Protein AF-A0A7C5ICF1-F1 (afdb_monomer)

Solvent-accessible surface area (backbone atoms only — not comparable to full-atom values): 22747 Å² total; per-residue (Å²): 122,42,79,66,68,67,59,91,68,93,55,88,70,87,78,88,47,65,48,102,82,72,47,78,60,87,75,77,81,79,75,80,79,78,80,83,78,90,78,87,87,86,86,82,86,82,89,85,87,86,85,88,85,85,92,90,89,88,89,84,86,89,85,90,84,80,98,69,90,77,81,81,72,85,68,96,77,84,75,82,78,82,74,64,85,45,82,83,71,40,54,52,63,66,22,54,49,51,17,52,51,52,42,50,53,49,30,72,75,34,86,92,51,77,68,46,71,50,25,37,47,50,44,22,48,32,43,45,28,42,79,56,44,36,74,48,26,54,45,81,58,55,87,68,35,83,77,36,88,43,93,80,73,86,73,78,55,54,66,59,33,58,65,46,35,53,85,46,42,39,49,71,90,51,92,71,90,40,65,24,30,38,37,55,90,65,81,50,56,29,38,20,46,32,73,47,44,51,25,52,50,45,41,49,52,51,51,50,54,18,60,69,65,49,74,47,82,58,41,73,77,52,30,58,77,80,40,66,93,36,64,70,52,42,52,52,11,50,50,48,38,31,31,28,55,36,81,40,64,60,56,96,59,41,34,50,26,52,31,31,19,50,48,17,33,34,88,76,36,79,85,60,33,34,34,31,24,9,88,35,58,66,54,11,49,48,54,51,50,46,27,50,60,51,32,51,91,83,39,87,69,52,86,73,54,65,67,46,66,35,32,65,76,64,72,78,90,74,58,66,72,51,86,43,49,34,38,37,30,41,55,37,32,68,33,39,58,62,55,45,23,53,40,52,52,22,44,43,72,85,19,26,38,38,38,26,20,46,76,77,66,70,75,46,71,68,46,18,61,53,46,55,53,52,47,49,44,62,59,63,52,55,81,124

Mean predicted aligned error: 14.43 Å

Foldseek 3Di:
DCLLVVDPDQDPDDDWDADQVGDTDDDDDPDPDPPDDDDDDDDDDDDDDDDDDDDDDDDDDDDDDDDDPQPFDDDPDDDGPRPRCDCQFLFHPVLQVQLVVQQVVVCVVDPPQHQDPLLSVLSSQQVQCVQLAHLWDQQVCVQVVVRTPDPDDDHDHSVVSVVRNPQQEDEPPDPDDHQWYWYCVVVTTIIHRPVSVVLVVLLSVLQVLQQVPFFDDWALVQLCQLQPPNVSLSVLLNVLLGGQEAEAEDDLCVLSSVLSVVSRHCVVPVPAFAEEAEQDQVVQVVSLVSNLVSNVRPDDPSVPHNYHYYYLPDDDFAAAADPGQEYEYPQLQQDRSNSSSRSSRNHDSNHRYYYYHHPVSCPDSNGHCPSVVVVCSSVVSNPD

Radius of gyration: 26.58 Å; Cα contacts (8 Å, |Δi|>4): 539; chains: 1; bounding box: 69×57×68 Å

Structure (mmCIF, N/CA/C/O backbone):
data_AF-A0A7C5ICF1-F1
#
_entry.id   AF-A0A7C5ICF1-F1
#
loop_
_atom_site.group_PDB
_atom_site.id
_atom_site.type_symbol
_atom_site.label_atom_id
_atom_site.label_alt_id
_atom_site.label_comp_id
_atom_site.label_asym_id
_atom_site.label_entity_id
_atom_site.label_seq_id
_atom_site.pdbx_PDB_ins_code
_atom_site.Cartn_x
_atom_site.Cartn_y
_atom_site.Cartn_z
_atom_site.occupancy
_atom_site.B_iso_or_equiv
_atom_site.auth_seq_id
_atom_site.auth_comp_id
_atom_site.auth_asym_id
_atom_site.auth_atom_id
_atom_site.pdbx_PDB_model_num
ATOM 1 N N . MET A 1 1 ? 3.430 7.112 -8.039 1.00 46.47 1 MET A N 1
ATOM 2 C CA . MET A 1 1 ? 2.093 7.423 -7.483 1.00 46.47 1 MET A CA 1
ATOM 3 C C . MET A 1 1 ? 1.402 8.710 -7.992 1.00 46.47 1 MET A C 1
ATOM 5 O O . MET A 1 1 ? 0.950 9.510 -7.178 1.00 46.47 1 MET A O 1
ATOM 9 N N . ARG A 1 2 ? 1.197 8.927 -9.311 1.00 34.28 2 ARG A N 1
ATOM 10 C CA . ARG A 1 2 ? 0.229 9.965 -9.772 1.00 34.28 2 ARG A CA 1
ATOM 11 C C . ARG A 1 2 ? -1.176 9.427 -10.026 1.00 34.28 2 ARG A C 1
ATOM 13 O O . ARG A 1 2 ? -2.089 10.233 -10.099 1.00 34.28 2 ARG A O 1
ATOM 20 N N . HIS A 1 3 ? -1.402 8.116 -10.026 1.00 36.62 3 HIS A N 1
ATOM 21 C CA . HIS A 1 3 ? -2.778 7.626 -9.996 1.00 36.62 3 HIS A CA 1
ATOM 22 C C . HIS A 1 3 ? -3.542 8.171 -8.768 1.00 36.62 3 HIS A C 1
ATOM 24 O O . HIS A 1 3 ? -4.658 8.669 -8.918 1.00 36.62 3 HIS A O 1
ATOM 30 N N . ILE A 1 4 ? -2.891 8.264 -7.597 1.00 36.75 4 ILE A N 1
ATOM 31 C CA . ILE A 1 4 ? -3.478 8.905 -6.405 1.00 36.75 4 ILE A CA 1
ATOM 32 C C . ILE A 1 4 ? -3.492 10.444 -6.515 1.00 36.75 4 ILE A C 1
ATOM 34 O O . ILE A 1 4 ? -4.480 11.070 -6.156 1.00 36.75 4 ILE A O 1
ATOM 38 N N . ARG A 1 5 ? -2.447 11.076 -7.073 1.00 32.50 5 ARG A N 1
ATOM 39 C CA . ARG A 1 5 ? -2.356 12.553 -7.170 1.00 32.50 5 ARG A CA 1
ATOM 40 C C . ARG A 1 5 ? -3.124 13.189 -8.347 1.00 32.50 5 ARG A C 1
ATOM 42 O O . ARG A 1 5 ? -3.196 14.410 -8.423 1.00 32.50 5 ARG A O 1
ATOM 49 N N . GLY A 1 6 ? -3.630 12.405 -9.301 1.00 29.70 6 GLY A N 1
ATOM 50 C CA . GLY A 1 6 ? -4.202 12.894 -10.566 1.00 29.70 6 GLY A CA 1
ATOM 51 C C . GLY A 1 6 ? -5.730 12.912 -10.634 1.00 29.70 6 GLY A C 1
ATOM 52 O O . GLY A 1 6 ? -6.289 13.493 -11.562 1.00 29.70 6 GLY A O 1
ATOM 53 N N . THR A 1 7 ? -6.422 12.309 -9.665 1.00 31.95 7 THR A N 1
ATOM 54 C CA . THR A 1 7 ? -7.889 12.290 -9.646 1.00 31.95 7 THR A CA 1
ATOM 55 C C . THR A 1 7 ? -8.378 13.443 -8.770 1.00 31.95 7 THR A C 1
ATOM 57 O O . THR A 1 7 ? -8.307 13.351 -7.549 1.00 31.95 7 THR A O 1
ATOM 60 N N . ARG A 1 8 ? -8.869 14.539 -9.372 1.00 27.69 8 ARG A N 1
ATOM 61 C CA . ARG A 1 8 ? -9.593 15.605 -8.650 1.00 27.69 8 ARG A CA 1
ATOM 62 C C . ARG A 1 8 ? -10.936 15.062 -8.154 1.00 27.69 8 ARG A C 1
ATOM 64 O O . ARG A 1 8 ? -11.983 15.320 -8.737 1.00 27.69 8 ARG A O 1
ATOM 71 N N . VAL A 1 9 ? -10.900 14.286 -7.082 1.00 31.31 9 VAL A N 1
ATOM 72 C CA . VAL A 1 9 ? -12.057 14.091 -6.211 1.00 31.31 9 VAL A CA 1
ATOM 73 C C . VAL A 1 9 ? -12.024 15.270 -5.242 1.00 31.31 9 VAL A C 1
ATOM 75 O O . VAL A 1 9 ? -10.992 15.517 -4.625 1.00 31.31 9 VAL A O 1
ATOM 78 N N . ARG A 1 10 ? -13.099 16.063 -5.159 1.00 23.80 10 ARG A N 1
ATOM 79 C CA . ARG A 1 10 ? -13.199 17.111 -4.132 1.00 23.80 10 ARG A CA 1
ATOM 80 C C . ARG A 1 10 ? -13.220 16.417 -2.772 1.00 23.80 10 ARG A C 1
ATOM 82 O O . ARG A 1 10 ? -14.185 15.728 -2.452 1.00 23.80 10 ARG A O 1
ATOM 89 N N . PHE A 1 11 ? -12.138 16.565 -2.023 1.00 33.22 11 PHE A N 1
ATOM 90 C CA . PHE A 1 11 ? -12.020 16.111 -0.648 1.00 33.22 11 PHE A CA 1
ATOM 91 C C . PHE A 1 11 ? -12.237 17.317 0.263 1.00 33.22 11 PHE A C 1
ATOM 93 O O . PHE A 1 11 ? -11.634 18.358 0.039 1.00 33.22 11 PHE A O 1
ATOM 100 N N . GLU A 1 12 ? -13.079 17.176 1.285 1.00 23.59 12 GLU A N 1
ATOM 101 C CA . GLU A 1 12 ? -12.976 17.994 2.494 1.00 23.59 12 GLU A CA 1
ATOM 102 C C . GLU A 1 12 ? -11.989 17.277 3.427 1.00 23.59 12 GLU A C 1
ATOM 104 O O . GLU A 1 12 ? -12.305 16.187 3.917 1.00 23.59 12 GLU A O 1
ATOM 109 N N . PRO A 1 13 ? -10.773 17.798 3.638 1.00 28.00 13 PRO A N 1
ATOM 110 C CA . PRO A 1 13 ? -9.768 17.152 4.463 1.00 28.00 13 PRO A CA 1
ATOM 111 C C . PRO A 1 13 ? -9.707 17.821 5.834 1.00 28.00 13 PRO A C 1
ATOM 113 O O . PRO A 1 13 ? -9.311 18.975 5.965 1.00 28.00 13 PRO A O 1
ATOM 116 N N . MET A 1 14 ? -10.028 17.062 6.876 1.00 29.31 14 MET A N 1
ATOM 117 C CA . MET A 1 14 ? -9.576 17.369 8.230 1.00 29.31 14 MET A CA 1
ATOM 118 C C . MET A 1 14 ? -8.552 16.310 8.629 1.00 29.31 14 MET A C 1
ATOM 120 O O . MET A 1 14 ? -8.903 15.153 8.848 1.00 29.31 14 MET A O 1
ATOM 124 N N . TYR A 1 15 ? -7.277 16.699 8.693 1.00 33.84 15 TYR A N 1
ATOM 125 C CA . TYR A 1 15 ? -6.207 15.866 9.238 1.00 33.84 15 TYR A CA 1
ATOM 126 C C . TYR A 1 15 ? -5.823 16.373 10.618 1.00 33.84 15 TYR A C 1
ATOM 128 O O . TYR A 1 15 ? -5.650 17.571 10.830 1.00 33.84 15 TYR A O 1
ATOM 136 N N . LEU A 1 16 ? -5.645 15.439 11.545 1.00 33.38 16 LEU A N 1
ATOM 137 C CA . LEU A 1 16 ? -5.136 15.708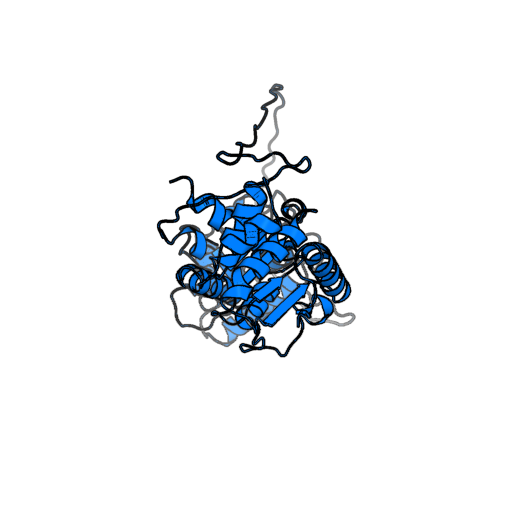 12.875 1.00 33.38 16 LEU A CA 1
ATOM 138 C C . LEU A 1 16 ? -3.714 15.152 12.978 1.00 33.38 16 LEU A C 1
ATOM 140 O O . LEU A 1 16 ? -3.508 13.942 12.909 1.00 33.38 16 LEU A O 1
ATOM 144 N N . THR A 1 17 ? -2.734 16.032 13.182 1.00 34.38 17 THR A N 1
ATOM 145 C CA . THR A 1 17 ? -1.382 15.629 13.586 1.00 34.38 17 THR A CA 1
ATOM 146 C C . THR A 1 17 ? -1.140 16.077 15.024 1.00 34.38 17 THR A C 1
ATOM 148 O O . THR A 1 17 ? -1.396 17.228 15.380 1.00 34.38 17 THR A O 1
ATOM 151 N N . MET A 1 18 ? -0.684 15.152 15.871 1.00 34.91 18 MET A N 1
ATOM 152 C CA . MET A 1 18 ? -0.302 15.441 17.252 1.00 34.91 18 MET A CA 1
ATOM 153 C C . MET A 1 18 ? 1.215 15.352 17.372 1.00 34.91 18 MET A C 1
ATOM 155 O O . MET A 1 18 ? 1.828 14.379 16.937 1.00 34.91 18 MET A O 1
ATOM 159 N N . THR A 1 19 ? 1.827 16.375 17.962 1.00 34.31 19 THR A N 1
ATOM 160 C CA . THR A 1 19 ? 3.247 16.328 18.339 1.00 34.31 19 THR A CA 1
ATOM 161 C C . THR A 1 19 ? 3.491 15.230 19.389 1.00 34.31 19 THR A C 1
ATOM 163 O O . THR A 1 19 ? 2.554 14.858 20.101 1.00 34.31 19 THR A O 1
ATOM 166 N N . PRO A 1 20 ? 4.743 14.778 19.600 1.00 32.12 20 PRO A N 1
ATOM 167 C CA . PRO A 1 20 ? 5.098 13.850 20.685 1.00 32.12 20 PRO A CA 1
ATOM 168 C C . PRO A 1 20 ? 4.708 14.332 22.098 1.00 32.12 20 PRO A C 1
ATOM 170 O O . PRO A 1 20 ? 4.742 13.562 23.048 1.00 32.12 20 PRO A O 1
ATOM 173 N N . ARG A 1 21 ? 4.332 15.612 22.251 1.00 28.33 21 ARG A N 1
ATOM 174 C CA . ARG A 1 21 ? 3.846 16.228 23.500 1.00 28.33 21 ARG A CA 1
ATOM 175 C C . ARG A 1 21 ? 2.334 16.490 23.513 1.00 28.33 21 ARG A C 1
ATOM 177 O O . ARG A 1 21 ? 1.854 17.273 24.326 1.00 28.33 21 ARG A O 1
ATOM 184 N N . GLY A 1 22 ? 1.582 15.894 22.591 1.00 30.31 22 GLY A N 1
ATOM 185 C CA . GLY A 1 22 ? 0.122 15.953 22.581 1.00 30.31 22 GLY A CA 1
ATOM 186 C C . GLY A 1 22 ? -0.492 17.296 22.172 1.00 30.31 22 GLY A C 1
ATOM 187 O O . GLY A 1 22 ? -1.670 17.518 22.434 1.00 30.31 22 GLY A O 1
ATOM 188 N N . ARG A 1 23 ? 0.263 18.196 21.522 1.00 26.58 23 ARG A N 1
ATOM 189 C CA . ARG A 1 23 ? -0.289 19.447 20.965 1.00 26.58 23 ARG A CA 1
ATOM 190 C C . ARG A 1 23 ? -0.729 19.264 19.507 1.00 26.58 23 ARG A C 1
ATOM 192 O O . ARG A 1 23 ? 0.072 18.711 18.743 1.00 26.58 23 ARG A O 1
ATOM 199 N N . PRO A 1 24 ? -1.934 19.731 19.122 1.00 34.31 24 PRO A N 1
ATOM 200 C CA . PRO A 1 24 ? -2.399 19.698 17.739 1.00 34.31 24 PRO A CA 1
ATOM 201 C C . PRO A 1 24 ? -1.681 20.761 16.896 1.00 34.31 24 PRO A C 1
ATOM 203 O O . PRO A 1 24 ? -1.512 21.898 17.338 1.00 34.31 24 PRO A O 1
ATOM 206 N N . LEU A 1 25 ? -1.269 20.391 15.683 1.00 32.12 25 LEU A N 1
ATOM 207 C CA . LEU A 1 25 ? -0.820 21.324 14.646 1.00 32.12 25 LEU A CA 1
ATOM 208 C C . LEU A 1 25 ? -1.912 21.441 13.579 1.00 32.12 25 LEU A C 1
ATOM 210 O O . LEU A 1 25 ? -2.283 20.442 12.963 1.00 32.12 25 LEU A O 1
ATOM 214 N N . TRP A 1 26 ? -2.392 22.667 13.370 1.00 31.12 26 TRP A N 1
ATOM 215 C CA . TRP A 1 26 ? -3.253 23.059 12.254 1.00 31.12 26 TRP A CA 1
ATOM 216 C C . TRP A 1 26 ? -2.424 23.908 11.285 1.00 31.12 26 TRP A C 1
ATOM 218 O O . TRP A 1 26 ? -1.851 24.911 11.705 1.00 31.12 26 TRP A O 1
ATOM 228 N N . GLY A 1 27 ? -2.351 23.524 10.009 1.00 28.77 27 GLY A N 1
ATOM 229 C CA . GLY A 1 27 ? -1.713 24.336 8.965 1.00 28.77 27 GLY A CA 1
ATOM 230 C C . GLY A 1 27 ? -1.012 23.520 7.874 1.00 28.77 27 GLY A C 1
ATOM 231 O O . GLY A 1 27 ? -0.796 22.318 8.059 1.00 28.77 27 GLY A O 1
ATOM 232 N N . PRO A 1 28 ? -0.672 24.152 6.731 1.00 24.22 28 PRO A N 1
ATOM 233 C CA . PRO A 1 28 ? 0.111 23.514 5.677 1.00 24.22 28 PRO A CA 1
ATOM 234 C C . PRO A 1 28 ? 1.442 23.015 6.250 1.00 24.22 28 PRO A C 1
ATOM 236 O O . PRO A 1 28 ? 1.945 23.559 7.236 1.00 24.22 28 PRO A O 1
ATOM 239 N N . ALA A 1 29 ? 1.988 21.953 5.650 1.00 28.03 29 ALA A N 1
ATOM 240 C CA . ALA A 1 29 ? 3.307 21.442 6.005 1.00 28.03 29 ALA A CA 1
ATOM 241 C C . ALA A 1 29 ? 4.296 22.620 6.098 1.00 28.03 29 ALA A C 1
ATOM 243 O O . ALA A 1 29 ? 4.321 23.428 5.171 1.00 28.03 29 ALA A O 1
ATOM 244 N N . PRO A 1 30 ? 5.059 22.770 7.197 1.00 24.89 30 PRO A N 1
ATOM 245 C CA . PRO A 1 30 ? 6.039 23.837 7.266 1.00 24.89 30 PRO A CA 1
ATOM 246 C C . PRO A 1 30 ? 7.055 23.608 6.150 1.00 24.89 30 PRO A C 1
ATOM 248 O O . PRO A 1 30 ? 7.637 22.523 6.057 1.00 24.89 30 PRO A O 1
ATOM 251 N N . ASP A 1 31 ? 7.232 24.623 5.304 1.00 24.50 31 ASP A N 1
ATOM 252 C CA . ASP A 1 31 ? 8.337 24.684 4.363 1.00 24.50 31 ASP A CA 1
ATOM 253 C C . ASP A 1 31 ? 9.623 24.391 5.135 1.00 24.50 31 ASP A C 1
ATOM 255 O O . ASP A 1 31 ? 9.911 25.000 6.173 1.00 24.50 31 ASP A O 1
ATOM 259 N N . ALA A 1 32 ? 10.380 23.406 4.658 1.00 24.08 32 ALA A N 1
ATOM 260 C CA . ALA A 1 32 ? 11.725 23.185 5.141 1.00 24.08 32 ALA A CA 1
ATOM 261 C C . ALA A 1 32 ? 12.519 24.464 4.852 1.00 24.08 32 ALA A C 1
ATOM 263 O O . ALA A 1 32 ? 12.860 24.755 3.706 1.00 24.08 32 ALA A O 1
ATOM 264 N N . TYR A 1 33 ? 12.777 25.241 5.902 1.00 21.44 33 TYR A N 1
ATOM 265 C CA . TYR A 1 33 ? 13.740 26.327 5.884 1.00 21.44 33 TYR A CA 1
ATOM 266 C C . TYR A 1 33 ? 15.092 25.756 5.441 1.00 21.44 33 TYR A C 1
ATOM 268 O O . TYR A 1 33 ? 15.776 25.083 6.209 1.00 21.44 33 TYR A O 1
ATOM 276 N N . VAL A 1 34 ? 15.480 26.030 4.196 1.00 22.03 34 VAL A N 1
ATOM 277 C CA . VAL A 1 34 ? 16.882 25.998 3.787 1.00 22.03 34 VAL A CA 1
ATOM 278 C C . VAL A 1 34 ? 17.493 27.282 4.329 1.00 22.03 34 VAL A C 1
ATOM 280 O O . VAL A 1 34 ? 17.302 28.361 3.772 1.00 22.03 34 VAL A O 1
ATOM 283 N N . THR A 1 35 ? 18.188 27.189 5.458 1.00 22.23 35 THR A N 1
ATOM 284 C CA . THR A 1 35 ? 19.101 28.249 5.881 1.00 22.23 35 THR A CA 1
ATOM 285 C C . THR A 1 35 ? 20.302 28.218 4.944 1.00 22.23 35 THR A C 1
ATOM 287 O O . THR A 1 35 ? 21.150 27.334 5.042 1.00 22.23 35 THR A O 1
ATOM 290 N N . SER A 1 36 ? 20.345 29.163 4.008 1.00 22.33 36 SER A N 1
ATOM 291 C CA . SER A 1 36 ? 21.544 29.503 3.251 1.00 22.33 36 SER A CA 1
ATOM 292 C C . SER A 1 36 ? 22.577 30.107 4.202 1.00 22.33 36 SER A C 1
ATOM 294 O O . SER A 1 36 ? 22.343 31.176 4.768 1.00 22.33 36 SER A O 1
ATOM 296 N N . SER A 1 37 ? 23.715 29.445 4.368 1.00 24.23 37 SER A N 1
ATOM 297 C CA . SER A 1 37 ? 24.938 30.078 4.857 1.00 24.23 37 SER A CA 1
ATOM 298 C C . SER A 1 37 ? 25.876 30.267 3.669 1.00 24.23 37 SER A C 1
ATOM 300 O O . SER A 1 37 ? 26.440 29.300 3.158 1.00 24.23 37 SER A O 1
ATOM 302 N N . ASP A 1 38 ? 25.967 31.519 3.225 1.00 24.31 38 ASP A N 1
ATOM 303 C CA . ASP A 1 38 ? 27.048 32.067 2.408 1.00 24.31 38 ASP A CA 1
ATOM 304 C C . ASP A 1 38 ? 28.402 31.832 3.089 1.00 24.31 38 ASP A C 1
ATOM 306 O O . ASP A 1 38 ? 28.582 32.287 4.213 1.00 24.31 38 ASP A O 1
ATOM 310 N N . GLU A 1 39 ? 29.362 31.237 2.373 1.00 28.20 39 GLU A N 1
ATOM 311 C CA . GLU A 1 39 ? 30.787 31.600 2.443 1.00 28.20 39 GLU A CA 1
ATOM 312 C C . GLU A 1 39 ? 31.465 31.350 1.076 1.00 28.20 39 GLU A C 1
ATOM 314 O O . GLU A 1 39 ? 31.833 30.232 0.744 1.00 28.20 39 GLU A O 1
ATOM 319 N N . GLY A 1 40 ? 31.587 32.423 0.283 1.00 25.20 40 GLY A N 1
ATOM 320 C CA . GLY A 1 40 ? 32.825 32.909 -0.357 1.00 25.20 40 GLY A CA 1
ATOM 321 C C . GLY A 1 40 ? 33.564 32.111 -1.466 1.00 25.20 40 GLY A C 1
ATOM 322 O O . GLY A 1 40 ? 33.616 30.889 -1.440 1.00 25.20 40 GLY A O 1
ATOM 323 N N . PRO A 1 41 ? 34.210 32.799 -2.442 1.00 34.19 41 PRO A N 1
ATOM 324 C CA . PRO A 1 41 ? 34.681 32.204 -3.698 1.00 34.19 41 PRO A CA 1
ATOM 325 C C . PRO A 1 41 ? 36.206 31.983 -3.764 1.00 34.19 41 PRO A C 1
ATOM 327 O O . PRO A 1 41 ? 36.983 32.741 -3.186 1.00 34.19 41 PRO A O 1
ATOM 330 N N . GLY A 1 42 ? 36.655 31.039 -4.600 1.00 23.77 42 GLY A N 1
ATOM 331 C CA . GLY A 1 42 ? 38.026 31.051 -5.125 1.00 23.77 42 GLY A CA 1
ATOM 332 C C . GLY A 1 42 ? 38.569 29.696 -5.580 1.00 23.77 42 GLY A C 1
ATOM 333 O O . GLY A 1 42 ? 38.520 28.727 -4.835 1.00 23.77 42 GLY A O 1
ATOM 334 N N . GLY A 1 43 ? 39.169 29.659 -6.776 1.00 23.69 43 GLY A N 1
ATOM 335 C CA . GLY A 1 43 ? 40.138 28.618 -7.148 1.00 23.69 43 GLY A CA 1
ATOM 336 C C . GLY A 1 43 ? 39.996 28.083 -8.570 1.00 23.69 43 GLY A C 1
ATOM 337 O O . GLY A 1 43 ? 39.055 27.367 -8.874 1.00 23.69 43 GLY A O 1
ATOM 338 N N . ALA A 1 44 ? 40.945 28.423 -9.440 1.00 23.41 44 ALA A N 1
ATOM 339 C CA . ALA A 1 44 ? 40.973 28.104 -10.863 1.00 23.41 44 ALA A CA 1
ATOM 340 C C . ALA A 1 44 ? 41.625 26.744 -11.203 1.00 23.41 44 ALA A C 1
ATOM 342 O O . ALA A 1 44 ? 42.689 26.444 -10.677 1.00 23.41 44 ALA A O 1
ATOM 343 N N . GLY A 1 45 ? 41.052 26.051 -12.204 1.00 22.25 45 GLY A N 1
ATOM 344 C CA . GLY A 1 45 ? 41.716 25.211 -13.230 1.00 22.25 45 GLY A CA 1
ATOM 345 C C . GLY A 1 45 ? 42.456 23.920 -12.811 1.00 22.25 45 GLY A C 1
ATOM 346 O O . GLY A 1 45 ? 42.618 23.675 -11.622 1.00 22.25 45 GLY A O 1
ATOM 347 N N . PRO A 1 46 ? 42.974 23.110 -13.772 1.00 31.70 46 PRO A N 1
ATOM 348 C CA . PRO A 1 46 ? 42.974 23.290 -15.230 1.00 31.70 46 PRO A CA 1
ATOM 349 C C . PRO A 1 46 ? 42.512 22.068 -16.073 1.00 31.70 46 PRO A C 1
ATOM 351 O O . PRO A 1 46 ? 42.283 20.962 -15.597 1.00 31.70 46 PRO A O 1
ATOM 354 N N . TYR A 1 47 ? 42.407 22.336 -17.376 1.00 24.34 47 TYR A N 1
ATOM 355 C CA . TYR A 1 47 ? 42.191 21.449 -18.523 1.00 24.34 47 TYR A CA 1
ATOM 356 C C . TYR A 1 47 ? 43.104 20.211 -18.594 1.00 24.34 47 TYR A C 1
ATOM 358 O O . TYR A 1 47 ? 44.304 20.318 -18.353 1.00 24.34 47 TYR A O 1
ATOM 366 N N . LEU A 1 48 ? 42.585 19.113 -19.163 1.00 22.30 48 LEU A N 1
ATOM 367 C CA . LEU A 1 48 ? 43.391 18.192 -19.973 1.00 22.30 48 LEU A CA 1
ATOM 368 C C . LEU A 1 48 ? 42.546 17.504 -21.057 1.00 22.30 48 LEU A C 1
ATOM 370 O O . LEU A 1 48 ? 41.641 16.723 -20.787 1.00 22.30 48 LEU A O 1
ATOM 374 N N . ALA A 1 49 ? 42.861 17.842 -22.306 1.00 23.08 49 ALA A N 1
ATOM 375 C CA . ALA A 1 49 ? 42.374 17.199 -23.517 1.00 23.08 49 ALA A CA 1
ATOM 376 C C . ALA A 1 49 ? 43.320 16.055 -23.912 1.00 23.08 49 ALA A C 1
ATOM 378 O O . ALA A 1 49 ? 44.537 16.229 -23.843 1.00 23.08 49 ALA A O 1
ATOM 379 N N . ALA A 1 50 ? 42.798 14.936 -24.423 1.00 21.98 50 ALA A N 1
ATOM 380 C CA . ALA A 1 50 ? 43.612 13.956 -25.144 1.00 21.98 50 ALA A CA 1
ATOM 381 C C . ALA A 1 50 ? 42.844 13.315 -26.312 1.00 21.98 50 ALA A C 1
ATOM 383 O O . ALA A 1 50 ? 41.681 12.934 -26.199 1.00 21.98 50 ALA A O 1
ATOM 384 N N . ARG A 1 51 ? 43.530 13.281 -27.461 1.00 19.77 51 ARG A N 1
ATOM 385 C CA . ARG A 1 51 ? 43.081 12.904 -28.808 1.00 19.77 51 ARG A CA 1
ATOM 386 C C . ARG A 1 51 ? 43.066 11.386 -29.034 1.00 19.77 51 ARG A C 1
ATOM 388 O O . ARG A 1 51 ? 43.884 10.656 -28.490 1.00 19.77 51 ARG A O 1
ATOM 395 N N . TYR A 1 52 ? 42.18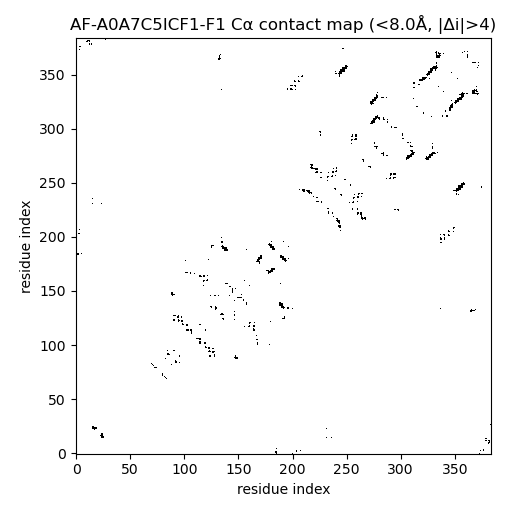3 10.974 -29.940 1.00 20.80 52 TYR A N 1
ATOM 396 C CA . TYR A 1 52 ? 42.002 9.628 -30.493 1.00 20.80 52 TYR A CA 1
ATOM 397 C C . TYR A 1 52 ? 43.131 9.177 -31.440 1.00 20.80 52 TYR A C 1
ATOM 399 O O . TYR A 1 52 ? 43.607 9.974 -32.250 1.00 20.80 52 TYR A O 1
ATOM 407 N N . SER A 1 53 ? 43.442 7.873 -31.436 1.00 20.09 53 SER A N 1
ATOM 408 C CA . SER A 1 53 ? 43.973 7.125 -32.595 1.00 20.09 53 SER A CA 1
ATOM 409 C C . SER A 1 53 ? 43.741 5.603 -32.435 1.00 20.09 53 SER A C 1
ATOM 411 O O . SER A 1 53 ? 43.926 5.064 -31.351 1.00 20.09 53 SER A O 1
ATOM 413 N N . ALA A 1 54 ? 43.295 4.936 -33.507 1.00 22.95 54 ALA A N 1
ATOM 414 C CA . ALA A 1 54 ? 43.129 3.472 -33.694 1.00 22.95 54 ALA A CA 1
ATOM 415 C C . ALA A 1 54 ? 44.220 2.971 -34.694 1.00 22.95 54 ALA A C 1
ATOM 417 O O . ALA A 1 54 ? 44.805 3.874 -35.304 1.00 22.95 54 ALA A O 1
ATOM 418 N N . PRO A 1 55 ? 44.518 1.656 -34.966 1.00 36.41 55 PRO A N 1
ATOM 419 C CA . PRO A 1 55 ? 43.589 0.499 -35.121 1.00 36.41 55 PRO A CA 1
ATOM 420 C C . PRO A 1 55 ? 44.129 -0.945 -34.796 1.00 36.41 55 PRO A C 1
ATOM 422 O O . PRO A 1 55 ? 45.295 -1.119 -34.460 1.00 36.41 55 PRO A O 1
ATOM 425 N N . GLY A 1 56 ? 43.299 -2.000 -34.991 1.00 22.42 56 GLY A N 1
ATOM 426 C CA . GLY A 1 56 ? 43.738 -3.389 -35.315 1.00 22.42 56 GLY A CA 1
ATOM 427 C C . GLY A 1 56 ? 43.041 -4.560 -34.574 1.00 22.42 56 GLY A C 1
ATOM 428 O O . GLY A 1 56 ? 43.084 -4.616 -33.353 1.00 22.42 56 GLY A O 1
ATOM 429 N N . ILE A 1 57 ? 42.439 -5.524 -35.299 1.00 24.38 57 ILE A N 1
ATOM 430 C CA . ILE A 1 57 ? 41.748 -6.736 -34.774 1.00 24.38 57 ILE A CA 1
ATOM 431 C C . ILE A 1 57 ? 42.566 -8.008 -35.072 1.00 24.38 57 ILE A C 1
ATOM 433 O O . ILE A 1 57 ? 43.058 -8.161 -36.189 1.00 24.38 57 ILE A O 1
ATOM 437 N N . SER A 1 58 ? 42.608 -8.971 -34.135 1.00 21.55 58 SER A N 1
ATOM 438 C CA . SER A 1 58 ? 42.876 -10.396 -34.422 1.00 21.55 58 SER A CA 1
ATOM 439 C C . SER A 1 58 ? 42.164 -11.325 -33.416 1.00 21.55 58 SER A C 1
ATOM 441 O O . SER A 1 58 ? 41.994 -10.952 -32.259 1.00 21.55 58 SER A O 1
ATOM 443 N N . TRP A 1 59 ? 41.716 -12.504 -33.874 1.00 26.03 59 TRP A N 1
ATOM 444 C CA . TRP A 1 59 ? 40.920 -13.498 -33.128 1.00 26.03 59 TRP A CA 1
ATOM 445 C C . TRP A 1 59 ? 41.778 -14.662 -32.596 1.00 26.03 59 TRP A C 1
ATOM 447 O O . TRP A 1 59 ? 42.640 -15.161 -33.319 1.00 26.03 59 TRP A O 1
ATOM 457 N N . GLY A 1 60 ? 41.478 -15.167 -31.390 1.00 22.91 60 GLY A N 1
ATOM 458 C CA . GLY A 1 60 ? 42.075 -16.385 -30.819 1.00 22.91 60 GLY A CA 1
ATOM 459 C C . GLY A 1 60 ? 41.079 -17.209 -29.984 1.00 22.91 60 GLY A C 1
ATOM 460 O O . GLY A 1 60 ? 40.384 -16.668 -29.133 1.00 22.91 60 GLY A O 1
ATOM 461 N N . ALA A 1 61 ? 41.001 -18.516 -30.260 1.00 23.50 61 ALA A N 1
ATOM 462 C CA . ALA A 1 61 ? 40.070 -19.499 -29.683 1.00 23.50 61 ALA A CA 1
ATOM 463 C C . ALA A 1 61 ? 40.485 -20.005 -28.269 1.00 23.50 61 ALA A C 1
ATOM 465 O O . ALA A 1 61 ? 41.638 -19.828 -27.872 1.00 23.50 61 ALA A O 1
ATOM 466 N N . PRO A 1 62 ? 39.579 -20.653 -27.500 1.00 34.53 62 PRO A N 1
ATOM 467 C CA . PRO A 1 62 ? 39.612 -20.668 -26.036 1.00 34.53 62 PRO A CA 1
ATOM 468 C C . PRO A 1 62 ? 40.371 -21.861 -25.444 1.00 34.53 62 PRO A C 1
ATOM 470 O O . PRO A 1 62 ? 40.397 -22.947 -26.029 1.00 34.53 62 PRO A O 1
ATOM 473 N N . ARG A 1 63 ? 40.908 -21.697 -24.225 1.00 22.88 63 ARG A N 1
ATOM 474 C CA . ARG A 1 63 ? 41.332 -22.814 -23.363 1.00 22.88 63 ARG A CA 1
ATOM 475 C C . ARG A 1 63 ? 41.058 -22.570 -21.869 1.00 22.88 63 ARG A C 1
ATOM 477 O O . ARG A 1 63 ? 40.879 -21.427 -21.465 1.00 22.88 63 ARG A O 1
ATOM 484 N N . PRO A 1 64 ? 40.938 -23.658 -21.081 1.00 33.81 64 PRO A N 1
ATOM 485 C CA . PRO A 1 64 ? 39.947 -23.775 -20.017 1.00 33.81 64 PRO A CA 1
ATOM 486 C C . PRO A 1 64 ? 40.567 -23.715 -18.617 1.00 33.81 64 PRO A C 1
ATOM 488 O O . PRO A 1 64 ? 41.587 -24.356 -18.407 1.00 33.81 64 PRO A O 1
ATOM 491 N N . THR A 1 65 ? 39.905 -23.030 -17.673 1.00 25.39 65 THR A N 1
ATOM 492 C CA . THR A 1 65 ? 39.662 -23.458 -16.271 1.00 25.39 65 THR A CA 1
ATOM 493 C C . THR A 1 65 ? 39.119 -22.298 -15.429 1.00 25.39 65 THR A C 1
ATOM 495 O O . THR A 1 65 ? 39.753 -21.253 -15.355 1.00 25.39 65 THR A O 1
ATOM 498 N N . GLY A 1 66 ? 37.993 -22.529 -14.740 1.00 23.55 66 GLY A N 1
ATOM 499 C CA . GLY A 1 66 ? 37.449 -21.663 -13.682 1.00 23.55 66 GLY A CA 1
ATOM 500 C C . GLY A 1 66 ? 36.386 -20.674 -14.168 1.00 23.55 66 GLY A C 1
ATOM 501 O O . GLY A 1 66 ? 36.712 -19.684 -14.806 1.00 23.55 66 GLY A O 1
ATOM 502 N N . CYS A 1 67 ? 35.111 -20.945 -13.870 1.00 24.80 67 CYS A N 1
ATOM 503 C CA . CYS A 1 67 ? 33.946 -20.145 -14.267 1.00 24.80 67 CYS A CA 1
ATOM 504 C C . CYS A 1 67 ? 34.044 -18.654 -13.876 1.00 24.80 67 CYS A C 1
ATOM 506 O O . CYS A 1 67 ? 33.580 -18.257 -12.811 1.00 24.80 67 CYS A O 1
ATOM 508 N N . MET A 1 68 ? 34.552 -17.828 -14.789 1.00 23.28 68 MET A N 1
ATOM 509 C CA . MET A 1 68 ? 34.159 -16.431 -14.969 1.00 23.28 68 MET A CA 1
ATOM 510 C C . MET A 1 68 ? 33.276 -16.377 -16.210 1.00 23.28 68 MET A C 1
ATOM 512 O O . MET A 1 68 ? 33.731 -16.680 -17.312 1.00 23.28 68 MET A O 1
ATOM 516 N N . ILE A 1 69 ? 32.008 -16.006 -16.053 1.00 24.61 69 ILE A N 1
ATOM 517 C CA . ILE A 1 69 ? 31.185 -15.627 -17.202 1.00 24.61 69 ILE A CA 1
ATOM 518 C C . ILE A 1 69 ? 31.532 -14.164 -17.502 1.00 24.61 69 ILE A C 1
ATOM 520 O O . ILE A 1 69 ? 30.886 -13.251 -16.998 1.00 24.61 69 ILE A O 1
ATOM 524 N N . CYS A 1 70 ? 32.599 -13.945 -18.273 1.00 23.75 70 CYS A N 1
ATOM 525 C CA . CYS A 1 70 ? 32.855 -12.658 -18.914 1.00 23.75 70 CYS A CA 1
ATOM 526 C C . CYS A 1 70 ? 31.856 -12.510 -20.066 1.00 23.75 70 CYS A C 1
ATOM 528 O O . CYS A 1 70 ? 31.957 -13.208 -21.074 1.00 23.75 70 CYS A O 1
ATOM 530 N N . LEU A 1 71 ? 30.858 -11.640 -19.903 1.00 28.75 71 LEU A N 1
ATOM 531 C CA . LEU A 1 71 ? 29.938 -11.283 -20.980 1.00 28.75 71 LEU A CA 1
ATOM 532 C C . LEU A 1 71 ? 30.627 -10.231 -21.866 1.00 28.75 71 LEU A C 1
ATOM 534 O O . LEU A 1 71 ? 30.511 -9.031 -21.635 1.00 28.75 71 LEU A O 1
ATOM 538 N N . GLU A 1 72 ? 31.391 -10.676 -22.865 1.00 26.75 72 GLU A N 1
ATOM 539 C CA . GLU A 1 72 ? 31.896 -9.791 -23.920 1.00 26.75 72 GLU A CA 1
ATOM 540 C C . GLU A 1 72 ? 30.759 -9.453 -24.896 1.00 26.75 72 GLU A C 1
ATOM 542 O O . GLU A 1 72 ? 30.403 -10.240 -25.775 1.00 26.75 72 GLU A O 1
ATOM 547 N N . LEU A 1 73 ? 30.170 -8.265 -24.746 1.00 28.97 73 LEU A N 1
ATOM 548 C CA . LEU A 1 73 ? 29.294 -7.669 -25.755 1.00 28.97 73 LEU A CA 1
ATOM 549 C C . LEU A 1 73 ? 30.162 -7.069 -26.872 1.00 28.97 73 LEU A C 1
ATOM 551 O O . LEU A 1 73 ? 30.779 -6.017 -26.705 1.00 28.97 73 LEU A O 1
ATOM 555 N N . TRP A 1 74 ? 30.214 -7.746 -28.020 1.00 25.61 74 TRP A N 1
ATOM 556 C CA . TRP A 1 74 ? 30.922 -7.270 -29.210 1.00 25.61 74 TRP A CA 1
ATOM 557 C C . TRP A 1 74 ? 30.161 -6.106 -29.862 1.00 25.61 74 TRP A C 1
ATOM 559 O O . TRP A 1 74 ? 29.174 -6.295 -30.570 1.00 25.61 74 TRP A O 1
ATOM 569 N N . LEU A 1 75 ? 30.638 -4.886 -29.616 1.00 31.11 75 LEU A N 1
ATOM 570 C CA . LEU A 1 75 ? 30.165 -3.655 -30.247 1.00 31.11 75 LEU A CA 1
ATOM 571 C C . LEU A 1 75 ? 30.874 -3.451 -31.591 1.00 31.11 75 LEU A C 1
ATOM 573 O O . LEU A 1 75 ? 32.089 -3.247 -31.641 1.00 31.11 75 LEU A O 1
ATOM 577 N N . THR A 1 76 ? 30.129 -3.426 -32.695 1.00 26.25 76 THR A N 1
ATOM 578 C CA . THR A 1 76 ? 30.630 -2.858 -33.953 1.00 26.25 76 THR A CA 1
ATOM 579 C C . THR A 1 76 ? 30.713 -1.340 -33.806 1.00 26.25 76 THR A C 1
ATOM 581 O O . THR A 1 76 ? 29.741 -0.637 -34.070 1.00 26.25 76 THR A O 1
ATOM 584 N N . GLY A 1 77 ? 31.870 -0.846 -33.360 1.00 26.03 77 GLY A N 1
ATOM 585 C CA . GLY A 1 77 ? 32.189 0.585 -33.346 1.00 26.03 77 GLY A CA 1
ATOM 586 C C . GLY A 1 77 ? 32.523 1.184 -31.979 1.00 26.03 77 GLY A C 1
ATOM 587 O O . GLY A 1 77 ? 31.915 2.168 -31.588 1.00 26.03 77 GLY A O 1
ATOM 588 N N . GLY A 1 78 ? 33.526 0.631 -31.288 1.00 28.61 78 GLY A N 1
ATOM 589 C CA . GLY A 1 78 ? 34.472 1.440 -30.504 1.00 28.61 78 GLY A CA 1
ATOM 590 C C . GLY A 1 78 ? 33.994 2.075 -29.193 1.00 28.61 78 GLY A C 1
ATOM 591 O O . GLY A 1 78 ? 34.104 3.284 -29.049 1.00 28.61 78 GLY A O 1
ATOM 592 N N . ALA A 1 79 ? 33.561 1.261 -28.226 1.00 23.86 79 ALA A N 1
ATOM 593 C CA . ALA A 1 79 ? 33.801 1.469 -26.788 1.00 23.86 79 ALA A CA 1
ATOM 594 C C . ALA A 1 79 ? 33.357 0.209 -26.030 1.00 23.86 79 ALA A C 1
ATOM 596 O O . ALA A 1 79 ? 32.177 0.044 -25.748 1.00 23.86 79 ALA A O 1
ATOM 597 N N . VAL A 1 80 ? 34.278 -0.707 -25.724 1.00 28.17 80 VAL A N 1
ATOM 598 C CA . VAL A 1 80 ? 33.965 -1.873 -24.884 1.00 28.17 80 VAL A CA 1
ATOM 599 C C . VAL A 1 80 ? 33.711 -1.370 -23.464 1.00 28.17 80 VAL A C 1
ATOM 601 O O . VAL A 1 80 ? 34.646 -0.954 -22.784 1.00 28.17 80 VAL A O 1
ATOM 604 N N . ILE A 1 81 ? 32.457 -1.393 -23.002 1.00 30.44 81 ILE A N 1
ATOM 605 C CA . ILE A 1 81 ? 32.185 -1.267 -21.568 1.00 30.44 81 ILE A CA 1
ATOM 606 C C . ILE A 1 81 ? 32.497 -2.636 -20.967 1.00 30.44 81 ILE A C 1
ATOM 608 O O . ILE A 1 81 ? 31.676 -3.553 -21.016 1.00 30.44 81 ILE A O 1
ATOM 612 N N . HIS A 1 82 ? 33.709 -2.789 -20.437 1.00 30.62 82 HIS A N 1
ATOM 613 C CA . HIS A 1 82 ? 34.049 -3.921 -19.584 1.00 30.62 82 HIS A CA 1
ATOM 614 C C . HIS A 1 82 ? 33.250 -3.791 -18.283 1.00 30.62 82 HIS A C 1
ATOM 616 O O . HIS A 1 82 ? 33.663 -3.134 -17.331 1.00 30.62 82 HIS A O 1
ATOM 622 N N . MET A 1 83 ? 32.061 -4.387 -18.263 1.00 34.81 83 MET A N 1
ATOM 623 C CA . MET A 1 83 ? 31.281 -4.572 -17.046 1.00 34.81 83 MET A CA 1
ATOM 624 C C . MET A 1 83 ? 31.804 -5.833 -16.362 1.00 34.81 83 MET A C 1
ATOM 626 O O . MET A 1 83 ? 31.261 -6.921 -16.554 1.00 34.81 83 MET A O 1
ATOM 630 N N . GLU A 1 84 ? 32.893 -5.715 -15.598 1.00 30.94 84 GLU A N 1
ATOM 631 C CA . GLU A 1 84 ? 33.189 -6.764 -14.625 1.00 30.94 84 GLU A CA 1
ATOM 632 C C . GLU A 1 84 ? 32.010 -6.854 -13.639 1.00 30.94 84 GLU A C 1
ATOM 634 O O . GLU A 1 84 ? 31.485 -5.816 -13.230 1.00 30.94 84 GLU A O 1
ATOM 639 N N . PRO A 1 85 ? 31.583 -8.056 -13.210 1.00 34.94 85 PRO A N 1
ATOM 640 C CA . PRO A 1 85 ? 30.561 -8.230 -12.175 1.00 34.94 85 PRO A CA 1
ATOM 641 C C . PRO A 1 85 ? 31.050 -7.815 -10.771 1.00 34.94 85 PRO A C 1
ATOM 643 O O . PRO A 1 85 ? 30.628 -8.385 -9.763 1.00 34.94 85 PRO A O 1
ATOM 646 N N . SER A 1 86 ? 31.969 -6.854 -10.685 1.00 37.81 86 SER A N 1
ATOM 647 C CA .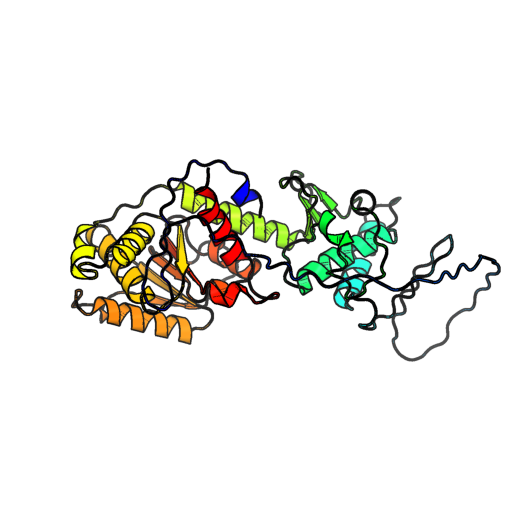 SER A 1 86 ? 32.415 -6.258 -9.440 1.00 37.81 86 SER A CA 1
ATOM 648 C C . SER A 1 86 ? 31.471 -5.116 -9.060 1.00 37.81 86 SER A C 1
ATOM 650 O O . SER A 1 86 ? 30.940 -4.385 -9.895 1.00 37.81 86 SER A O 1
ATOM 652 N N . THR A 1 87 ? 31.271 -4.932 -7.758 1.00 43.72 87 THR A N 1
ATOM 653 C CA . THR A 1 87 ? 30.482 -3.853 -7.141 1.00 43.72 87 THR A CA 1
ATOM 654 C C . THR A 1 87 ? 30.983 -2.434 -7.463 1.00 43.72 87 THR A C 1
ATOM 656 O O . THR A 1 87 ? 30.463 -1.468 -6.913 1.00 43.72 87 THR A O 1
ATOM 659 N N . GLN A 1 88 ? 31.988 -2.288 -8.330 1.00 42.41 88 GLN A N 1
ATOM 660 C CA . GLN A 1 88 ? 32.664 -1.031 -8.635 1.00 42.41 88 GLN A CA 1
ATOM 661 C C . GLN A 1 88 ? 31.906 -0.148 -9.637 1.00 42.41 88 GLN A C 1
ATOM 663 O O . GLN A 1 88 ? 32.124 1.057 -9.615 1.00 42.41 88 GLN A O 1
ATOM 668 N N . ASN A 1 89 ? 30.972 -0.684 -10.435 1.00 53.16 89 ASN A N 1
ATOM 669 C CA . ASN A 1 89 ? 30.260 0.071 -11.488 1.00 53.16 89 ASN A CA 1
ATOM 670 C C . ASN A 1 89 ? 28.818 0.483 -11.131 1.00 53.16 89 ASN A C 1
ATOM 672 O O . ASN A 1 89 ? 28.031 0.829 -12.012 1.00 53.16 89 ASN A O 1
ATOM 676 N N . GLY A 1 90 ? 28.426 0.395 -9.857 1.00 67.94 90 GLY A N 1
ATOM 677 C CA . GLY A 1 90 ? 27.104 0.840 -9.403 1.00 67.94 90 GLY A CA 1
ATOM 678 C C . GLY A 1 90 ? 25.917 -0.048 -9.798 1.00 67.94 90 GLY A C 1
ATOM 679 O O . GLY A 1 90 ? 24.815 0.213 -9.327 1.00 67.94 90 GLY A O 1
ATOM 680 N N . LEU A 1 91 ? 26.113 -1.099 -10.601 1.00 77.38 91 LEU A N 1
ATOM 681 C CA . LEU A 1 91 ? 25.120 -2.136 -10.911 1.00 77.38 91 LEU A CA 1
ATOM 682 C C . LEU A 1 91 ? 25.516 -3.455 -10.245 1.00 77.38 91 LEU A C 1
ATOM 684 O O . LEU A 1 91 ? 26.689 -3.827 -10.246 1.00 77.38 91 LEU A O 1
ATOM 688 N N . ASP A 1 92 ? 24.546 -4.167 -9.676 1.00 81.62 92 ASP A N 1
ATOM 689 C CA . ASP A 1 92 ? 24.791 -5.467 -9.054 1.00 81.62 92 ASP A CA 1
ATOM 690 C C . ASP A 1 92 ? 24.621 -6.639 -10.036 1.00 81.62 92 ASP A C 1
ATOM 692 O O . ASP A 1 92 ? 24.048 -6.515 -11.121 1.00 81.62 92 ASP A O 1
ATOM 696 N N . SER A 1 93 ? 25.149 -7.811 -9.664 1.00 84.75 93 SER A N 1
ATOM 697 C CA . SER A 1 93 ? 25.147 -9.006 -10.523 1.00 84.75 93 SER A CA 1
ATOM 698 C C . SER A 1 93 ? 23.739 -9.439 -10.939 1.00 84.75 93 SER A C 1
ATOM 700 O O . SER A 1 93 ? 23.557 -9.978 -12.031 1.00 84.75 93 SER A O 1
ATOM 702 N N . MET A 1 94 ? 22.737 -9.168 -10.099 1.00 86.62 94 MET A N 1
ATOM 703 C CA . MET A 1 94 ? 21.337 -9.440 -10.400 1.00 86.62 94 MET A CA 1
ATOM 704 C C . MET A 1 94 ? 20.795 -8.512 -11.495 1.00 86.62 94 MET A C 1
ATOM 706 O O . MET A 1 94 ? 20.098 -8.988 -12.391 1.00 86.62 94 MET A O 1
ATOM 710 N N . ASP A 1 95 ? 21.157 -7.225 -11.480 1.00 89.12 95 ASP A N 1
ATOM 711 C CA . ASP A 1 95 ? 20.755 -6.264 -12.516 1.00 89.12 95 ASP A CA 1
ATOM 712 C C . ASP A 1 95 ? 21.312 -6.662 -13.882 1.00 89.12 95 ASP A C 1
ATOM 714 O O . ASP A 1 95 ? 20.581 -6.719 -14.874 1.00 89.12 95 ASP A O 1
ATOM 718 N N . VAL A 1 96 ? 22.605 -7.000 -13.915 1.00 88.56 96 VAL A N 1
ATOM 719 C CA . VAL A 1 96 ? 23.308 -7.448 -15.123 1.00 88.56 96 VAL A CA 1
ATOM 720 C C . VAL A 1 96 ? 22.700 -8.744 -15.653 1.00 88.56 96 VAL A C 1
ATOM 722 O O . VAL A 1 96 ? 22.454 -8.867 -16.856 1.00 88.56 96 VAL A O 1
ATOM 725 N N . ALA A 1 97 ? 22.420 -9.709 -14.773 1.00 90.25 97 ALA A N 1
ATOM 726 C CA . ALA A 1 97 ? 21.826 -10.985 -15.158 1.00 90.25 97 ALA A CA 1
ATOM 727 C C . ALA A 1 97 ? 20.400 -10.817 -15.704 1.00 90.25 97 ALA A C 1
ATOM 729 O O . ALA A 1 97 ? 20.070 -11.396 -16.744 1.00 90.25 97 ALA A O 1
ATOM 730 N N . LEU A 1 98 ? 19.564 -10.005 -15.046 1.00 92.25 98 LEU A N 1
ATOM 731 C CA . LEU A 1 98 ? 18.201 -9.727 -15.498 1.00 92.25 98 LEU A CA 1
ATOM 732 C C . LEU A 1 98 ? 18.204 -9.023 -16.859 1.00 92.25 98 LEU A C 1
ATOM 734 O O . LEU A 1 98 ? 17.493 -9.457 -17.768 1.00 92.25 98 LEU A O 1
ATOM 738 N N . ALA A 1 99 ? 19.025 -7.981 -17.014 1.00 93.06 99 ALA A N 1
ATOM 739 C CA . ALA A 1 99 ? 19.162 -7.247 -18.267 1.00 93.06 99 ALA A CA 1
ATOM 740 C C . ALA A 1 99 ? 19.642 -8.151 -19.406 1.00 93.06 99 ALA A C 1
ATOM 742 O O . ALA A 1 99 ? 18.995 -8.213 -20.452 1.00 93.06 99 ALA A O 1
ATOM 743 N N . SER A 1 100 ? 20.700 -8.934 -19.171 1.00 91.81 100 SER A N 1
ATOM 744 C CA . SER A 1 100 ? 21.220 -9.900 -20.148 1.00 91.81 100 SER A CA 1
ATOM 745 C C . SER A 1 100 ? 20.136 -10.881 -20.591 1.00 91.81 100 SER A C 1
ATOM 747 O O . SER A 1 100 ? 19.931 -11.098 -21.786 1.00 91.81 100 SER A O 1
ATOM 749 N N . ARG A 1 101 ? 19.403 -11.461 -19.630 1.00 94.81 101 ARG A N 1
ATOM 750 C CA . ARG A 1 101 ? 18.400 -12.485 -19.924 1.00 94.81 101 ARG A CA 1
ATOM 751 C C . ARG A 1 101 ? 17.209 -11.924 -20.692 1.00 94.81 101 ARG A C 1
ATOM 753 O O . ARG A 1 101 ? 16.770 -12.560 -21.647 1.00 94.81 101 ARG A O 1
ATOM 760 N N . LEU A 1 102 ? 16.694 -10.759 -20.300 1.00 94.12 102 LEU A N 1
ATOM 761 C CA . LEU A 1 102 ? 15.565 -10.131 -20.987 1.00 94.12 102 LEU A CA 1
ATOM 762 C C . LEU A 1 102 ? 15.941 -9.700 -22.410 1.00 94.12 102 LEU A C 1
ATOM 764 O O . LEU A 1 102 ? 15.190 -9.991 -23.339 1.00 94.12 102 LEU A O 1
ATOM 768 N N . CYS A 1 103 ? 17.113 -9.091 -22.601 1.00 93.38 103 CYS A N 1
ATOM 769 C CA . CYS A 1 103 ? 17.619 -8.714 -23.923 1.00 93.38 103 CYS A CA 1
ATOM 770 C C . CYS A 1 103 ? 17.779 -9.923 -24.859 1.00 93.38 103 CYS A C 1
ATOM 772 O O . CYS A 1 103 ? 17.323 -9.873 -26.005 1.00 93.38 103 CYS A O 1
ATOM 774 N N . ALA A 1 104 ? 18.354 -11.024 -24.361 1.00 91.06 104 ALA A N 1
ATOM 775 C CA . ALA A 1 104 ? 18.495 -12.263 -25.123 1.00 91.06 104 ALA A CA 1
ATOM 776 C C . ALA A 1 104 ? 17.128 -12.840 -25.523 1.00 91.06 104 ALA A C 1
ATOM 778 O O . ALA A 1 104 ? 16.872 -13.058 -26.704 1.00 91.06 104 ALA A O 1
ATOM 779 N N . MET A 1 105 ? 16.210 -12.990 -24.559 1.00 92.44 105 MET A N 1
ATOM 780 C CA . MET A 1 105 ? 14.866 -13.520 -24.821 1.00 92.44 105 MET A CA 1
ATOM 781 C C . MET A 1 105 ? 14.077 -12.662 -25.818 1.00 92.44 105 MET A C 1
ATOM 783 O O . MET A 1 105 ? 13.355 -13.197 -26.655 1.00 92.44 105 MET A O 1
ATOM 787 N N . ALA A 1 106 ? 14.198 -11.334 -25.748 1.00 92.25 106 ALA A N 1
ATOM 788 C CA . ALA A 1 106 ? 13.515 -10.449 -26.685 1.00 92.25 106 ALA A CA 1
ATOM 789 C C . ALA A 1 106 ? 14.117 -10.495 -28.093 1.00 92.25 106 ALA A C 1
ATOM 791 O O . ALA A 1 106 ? 13.354 -10.451 -29.057 1.00 92.25 106 ALA A O 1
ATOM 792 N N . SER A 1 107 ? 15.440 -10.627 -28.218 1.00 91.25 107 SER A N 1
ATOM 793 C CA . SER A 1 107 ? 16.107 -10.782 -29.518 1.00 91.25 107 SER A CA 1
ATOM 794 C C . SER A 1 107 ? 15.750 -12.125 -30.169 1.00 91.25 107 SER A C 1
ATOM 796 O O . SER A 1 107 ? 15.452 -12.172 -31.358 1.00 91.25 107 SER A O 1
ATOM 798 N N . GLU A 1 108 ? 15.684 -13.206 -29.382 1.00 91.94 108 GLU A N 1
ATOM 799 C CA . GLU A 1 108 ? 15.218 -14.526 -29.838 1.00 91.94 108 GLU A CA 1
ATOM 800 C C . GLU A 1 108 ? 13.751 -14.495 -30.301 1.00 91.94 108 GLU A C 1
ATOM 802 O O . GLU A 1 108 ? 13.404 -15.082 -31.324 1.00 91.94 108 GLU A O 1
ATOM 807 N N . ALA A 1 109 ? 12.883 -13.796 -29.563 1.00 92.12 109 ALA A N 1
ATOM 808 C CA . ALA A 1 109 ? 11.453 -13.735 -29.856 1.00 92.12 109 ALA A CA 1
ATOM 809 C C . ALA A 1 109 ? 11.081 -12.781 -31.008 1.00 92.12 109 ALA A C 1
ATOM 811 O O . ALA A 1 109 ? 9.966 -12.872 -31.522 1.00 92.12 109 ALA A O 1
ATOM 812 N N . ASN A 1 110 ? 11.969 -11.863 -31.410 1.00 91.69 110 ASN A N 1
ATOM 813 C CA . ASN A 1 110 ? 11.681 -10.828 -32.409 1.00 91.69 110 ASN A CA 1
ATOM 814 C C . ASN A 1 110 ? 12.782 -10.779 -33.488 1.00 91.69 110 ASN A C 1
ATOM 816 O O . ASN A 1 110 ? 13.666 -9.920 -33.422 1.00 91.69 110 ASN A O 1
ATOM 820 N N . PRO A 1 111 ? 12.733 -11.664 -34.505 1.00 86.56 111 PRO A N 1
ATOM 821 C CA . PRO A 1 111 ? 13.708 -11.676 -35.593 1.00 86.56 111 PRO A CA 1
ATOM 822 C C . PRO A 1 111 ? 13.784 -10.312 -36.296 1.00 86.56 111 PRO A C 1
ATOM 824 O O . PRO A 1 111 ? 12.788 -9.821 -36.822 1.00 86.56 111 PRO A O 1
ATOM 827 N N . GLY A 1 112 ? 14.967 -9.693 -36.298 1.00 86.19 112 GLY A N 1
ATOM 828 C CA . GLY A 1 112 ? 15.203 -8.359 -36.872 1.00 86.19 112 GLY A CA 1
ATOM 829 C C . GLY A 1 112 ? 15.292 -7.226 -35.847 1.00 86.19 112 GLY A C 1
ATOM 830 O O . GLY A 1 112 ? 15.693 -6.121 -36.204 1.00 86.19 112 GLY A O 1
ATOM 831 N N . TRP A 1 113 ? 14.990 -7.494 -34.575 1.00 90.62 113 TRP A N 1
ATOM 832 C CA . TRP A 1 113 ? 15.318 -6.598 -33.473 1.00 90.62 113 TRP A CA 1
ATOM 833 C C . TRP A 1 113 ? 16.558 -7.111 -32.734 1.00 90.62 113 TRP A C 1
ATOM 835 O O . TRP A 1 113 ? 16.649 -8.292 -32.404 1.00 90.62 113 TRP A O 1
ATOM 845 N N . VAL A 1 114 ? 17.514 -6.220 -32.472 1.00 81.88 114 VAL A N 1
ATOM 846 C CA . VAL A 1 114 ? 18.741 -6.531 -31.731 1.00 81.88 114 VAL A CA 1
ATOM 847 C C . VAL A 1 114 ? 18.811 -5.609 -30.526 1.00 81.88 114 VAL A C 1
ATOM 849 O O . VAL A 1 114 ? 18.733 -4.388 -30.670 1.00 81.88 114 VAL A O 1
ATOM 852 N N . SER A 1 115 ? 18.962 -6.188 -29.337 1.00 84.38 115 SER A N 1
ATOM 853 C CA . SER A 1 115 ? 19.178 -5.411 -28.119 1.00 84.38 115 SER A CA 1
ATOM 854 C C . SER A 1 115 ? 20.511 -4.659 -28.178 1.00 84.38 115 SER A C 1
ATOM 856 O O . SER A 1 115 ? 21.555 -5.279 -28.390 1.00 84.38 115 SER A O 1
ATOM 858 N N . GLY A 1 116 ? 20.479 -3.345 -27.952 1.00 85.75 116 GLY A N 1
ATOM 859 C CA . GLY A 1 116 ? 21.672 -2.500 -27.867 1.00 85.75 116 GLY A CA 1
ATOM 860 C C . GLY A 1 116 ? 22.115 -2.227 -26.427 1.00 85.75 116 GLY A C 1
ATOM 861 O O . GLY A 1 116 ? 21.464 -2.644 -25.465 1.00 85.75 116 GLY A O 1
ATOM 862 N N . ALA A 1 117 ? 23.207 -1.470 -26.280 1.00 85.88 117 ALA A N 1
ATOM 863 C CA . ALA A 1 117 ? 23.722 -1.044 -24.975 1.00 85.88 117 ALA A CA 1
ATOM 864 C C . ALA A 1 117 ? 22.683 -0.237 -24.172 1.00 85.88 117 ALA A C 1
ATOM 866 O O . ALA A 1 117 ? 22.491 -0.492 -22.985 1.00 85.88 117 ALA A O 1
ATOM 867 N N . ASP A 1 118 ? 21.946 0.659 -24.831 1.00 88.56 118 ASP A N 1
ATOM 868 C CA . ASP A 1 118 ? 20.906 1.479 -24.195 1.00 88.56 118 ASP A CA 1
ATOM 869 C C . ASP A 1 118 ? 19.733 0.636 -23.677 1.00 88.56 118 ASP A C 1
ATOM 871 O O . ASP A 1 118 ? 19.213 0.885 -22.589 1.00 88.56 118 ASP A O 1
ATOM 875 N N . THR A 1 119 ? 19.343 -0.406 -24.421 1.00 91.12 119 THR A N 1
ATOM 876 C CA . THR A 1 119 ? 18.315 -1.363 -23.993 1.00 91.12 119 THR A CA 1
ATOM 877 C C . THR A 1 119 ? 18.751 -2.081 -22.721 1.00 91.12 119 THR A C 1
ATOM 879 O O . THR A 1 119 ? 17.994 -2.150 -21.752 1.00 91.12 119 THR A O 1
ATOM 882 N N . PHE A 1 120 ? 19.982 -2.599 -22.719 1.00 91.00 120 PHE A N 1
ATOM 883 C CA . PHE A 1 120 ? 20.561 -3.284 -21.571 1.00 91.00 120 PHE A CA 1
ATOM 884 C C . PHE A 1 120 ? 20.603 -2.362 -20.349 1.00 91.00 120 PHE A C 1
ATOM 886 O O . PHE A 1 120 ? 20.128 -2.731 -19.275 1.00 91.00 120 PHE A O 1
ATOM 893 N N . LEU A 1 121 ? 21.109 -1.141 -20.530 1.00 89.12 121 LEU A N 1
ATOM 894 C CA . LEU A 1 121 ? 21.242 -0.153 -19.469 1.00 89.12 121 LEU A CA 1
ATOM 895 C C . LEU A 1 121 ? 19.881 0.239 -18.881 1.00 89.12 121 LEU A C 1
ATOM 897 O O . LEU A 1 121 ? 19.737 0.273 -17.663 1.00 89.12 121 LEU A O 1
ATOM 901 N N . ALA A 1 122 ? 18.865 0.476 -19.715 1.00 90.75 122 ALA A N 1
ATOM 902 C CA . ALA A 1 122 ? 17.521 0.809 -19.244 1.00 90.75 122 ALA A CA 1
ATOM 903 C C . ALA A 1 122 ? 16.915 -0.310 -18.376 1.00 90.75 122 ALA A C 1
ATOM 905 O O . ALA A 1 122 ? 16.308 -0.031 -17.340 1.00 90.75 122 ALA A O 1
ATOM 906 N N . VAL A 1 123 ? 17.103 -1.576 -18.769 1.00 93.44 123 VAL A N 1
ATOM 907 C CA . VAL A 1 123 ? 16.632 -2.735 -17.992 1.00 93.44 123 VAL A CA 1
ATOM 908 C C . VAL A 1 123 ? 17.406 -2.856 -16.675 1.00 93.44 123 VAL A C 1
ATOM 910 O O . VAL A 1 123 ? 16.794 -3.039 -15.621 1.00 93.44 123 VAL A O 1
ATOM 913 N N . ALA A 1 124 ? 18.733 -2.718 -16.721 1.00 91.25 124 ALA A N 1
ATOM 914 C CA . ALA A 1 124 ? 19.590 -2.802 -15.543 1.00 91.25 124 ALA A CA 1
ATOM 915 C C . ALA A 1 124 ? 19.271 -1.688 -14.534 1.00 91.25 124 ALA A C 1
ATOM 917 O O . ALA A 1 124 ? 19.110 -1.964 -13.351 1.00 91.25 124 ALA A O 1
ATOM 918 N N . LEU A 1 125 ? 19.072 -0.449 -14.990 1.00 89.00 125 LEU A N 1
ATOM 919 C CA . LEU A 1 125 ? 18.694 0.678 -14.132 1.00 89.00 125 LEU A CA 1
ATOM 920 C C . LEU A 1 125 ? 17.295 0.515 -13.529 1.00 89.00 125 LEU A C 1
ATOM 922 O O . LEU A 1 125 ? 17.081 0.890 -12.376 1.00 89.00 125 LEU A O 1
ATOM 926 N N . ALA A 1 126 ? 16.341 -0.056 -14.272 1.00 90.94 126 ALA A N 1
ATOM 927 C CA . ALA A 1 126 ? 15.021 -0.374 -13.729 1.00 90.94 126 ALA A CA 1
ATOM 928 C C . ALA A 1 126 ? 15.108 -1.429 -12.612 1.00 90.94 126 ALA A C 1
ATOM 930 O O . ALA A 1 126 ? 14.406 -1.316 -11.607 1.00 90.94 126 ALA A O 1
ATOM 931 N N . SER A 1 127 ? 15.990 -2.422 -12.762 1.00 91.31 127 SER A N 1
ATOM 932 C CA . SER A 1 127 ? 16.304 -3.408 -11.720 1.00 91.31 127 SER A CA 1
ATOM 933 C C . SER A 1 127 ? 16.991 -2.765 -10.511 1.00 91.31 127 SER A C 1
ATOM 935 O O . SER A 1 127 ? 16.522 -2.905 -9.381 1.00 91.31 127 SER A O 1
ATOM 937 N N . ARG A 1 128 ? 18.019 -1.945 -10.750 1.00 87.25 128 ARG A N 1
ATOM 938 C CA . ARG A 1 128 ? 18.770 -1.244 -9.706 1.00 87.25 128 ARG A CA 1
ATOM 939 C C . ARG A 1 128 ? 17.879 -0.335 -8.871 1.00 87.25 128 ARG A C 1
ATOM 941 O O . ARG A 1 128 ? 17.977 -0.323 -7.645 1.00 87.25 128 ARG A O 1
ATOM 948 N N . ALA A 1 129 ? 16.976 0.403 -9.522 1.00 84.38 129 ALA A N 1
ATOM 949 C CA . ALA A 1 129 ? 15.994 1.241 -8.842 1.00 84.38 129 ALA A CA 1
ATOM 950 C C . ALA A 1 129 ? 15.164 0.420 -7.840 1.00 84.38 129 ALA A C 1
ATOM 952 O O . ALA A 1 129 ? 14.965 0.859 -6.707 1.00 84.38 129 ALA A O 1
ATOM 953 N N . MET A 1 130 ? 14.768 -0.803 -8.209 1.00 83.44 130 MET A N 1
ATOM 954 C CA . MET A 1 130 ? 14.055 -1.708 -7.306 1.00 83.44 130 MET A CA 1
ATOM 955 C C . MET A 1 130 ? 14.902 -2.146 -6.112 1.00 83.44 130 MET A C 1
ATOM 957 O O . MET A 1 130 ? 14.418 -2.102 -4.982 1.00 83.44 130 MET A O 1
ATOM 961 N N . HIS A 1 131 ? 16.161 -2.531 -6.327 1.00 80.12 131 HIS A N 1
ATOM 962 C CA . HIS A 1 131 ? 17.060 -2.908 -5.229 1.00 80.12 131 HIS A CA 1
ATOM 963 C C . HIS A 1 131 ? 17.364 -1.742 -4.281 1.00 80.12 131 HIS A C 1
ATOM 965 O O . HIS A 1 131 ? 17.599 -1.955 -3.093 1.00 80.12 131 HIS A O 1
ATOM 971 N N . ARG A 1 132 ? 17.283 -0.502 -4.776 1.00 77.56 132 ARG A N 1
ATOM 972 C CA . ARG A 1 132 ? 17.380 0.724 -3.972 1.00 77.56 132 ARG A CA 1
ATOM 973 C C . ARG A 1 132 ? 16.080 1.117 -3.264 1.00 77.56 132 ARG A C 1
ATOM 975 O O . ARG A 1 132 ? 16.069 2.136 -2.585 1.00 77.56 132 ARG A O 1
ATOM 982 N N . GLY A 1 133 ? 15.009 0.330 -3.393 1.00 75.94 133 GLY A N 1
ATOM 983 C CA . GLY A 1 133 ? 13.730 0.559 -2.711 1.00 75.94 133 GLY A CA 1
ATOM 984 C C . GLY A 1 133 ? 12.717 1.397 -3.498 1.00 75.94 133 GLY A C 1
ATOM 985 O O . GLY A 1 133 ? 11.621 1.658 -2.997 1.00 75.94 133 GLY A O 1
ATOM 986 N N . PHE A 1 134 ? 13.026 1.803 -4.733 1.00 81.94 134 PHE A N 1
ATOM 987 C CA . PHE A 1 134 ? 12.070 2.497 -5.596 1.00 81.94 134 PHE A CA 1
ATOM 988 C C . PHE A 1 134 ? 11.132 1.501 -6.284 1.00 81.94 134 PHE A C 1
ATOM 990 O O . PHE A 1 134 ? 11.546 0.428 -6.692 1.00 81.94 134 PHE A O 1
ATOM 997 N N . VAL A 1 135 ? 9.862 1.866 -6.476 1.00 85.19 135 VAL A N 1
ATOM 998 C CA . VAL A 1 135 ? 8.887 1.033 -7.220 1.00 85.19 135 VAL A CA 1
ATOM 999 C C . VAL A 1 135 ? 9.087 1.136 -8.740 1.00 85.19 135 VAL A C 1
ATOM 1001 O O . VAL A 1 135 ? 8.672 0.261 -9.500 1.00 85.19 135 VAL A O 1
ATOM 1004 N N . CYS A 1 136 ? 9.700 2.230 -9.191 1.00 89.50 136 CYS A N 1
ATOM 1005 C CA . CYS A 1 136 ? 9.955 2.526 -10.592 1.00 89.50 136 CYS A CA 1
ATOM 1006 C C . CYS A 1 136 ? 11.170 3.429 -10.751 1.00 89.50 136 CYS A C 1
ATOM 1008 O O . CYS A 1 136 ? 11.536 4.170 -9.837 1.00 89.50 136 CYS A O 1
ATOM 1010 N N . LEU A 1 137 ? 11.699 3.453 -11.964 1.00 89.31 137 LEU A N 1
ATOM 1011 C CA . LEU A 1 137 ? 12.712 4.393 -12.397 1.00 89.31 137 LEU A CA 1
ATOM 1012 C C . LEU A 1 137 ? 12.059 5.663 -12.967 1.00 89.31 137 LEU A C 1
ATOM 1014 O O . LEU A 1 137 ? 11.398 5.598 -14.001 1.00 89.31 137 LEU A O 1
ATOM 1018 N N . ASP A 1 138 ? 12.247 6.821 -12.323 1.00 88.06 138 ASP A N 1
ATOM 1019 C CA . ASP A 1 138 ? 11.937 8.126 -12.935 1.00 88.06 138 ASP A CA 1
ATOM 1020 C C . ASP A 1 138 ? 13.070 8.486 -13.901 1.00 88.06 138 ASP A C 1
ATOM 1022 O O . ASP A 1 138 ? 14.173 8.833 -13.476 1.00 88.06 138 ASP A O 1
ATOM 1026 N N . LEU A 1 139 ? 12.812 8.379 -15.207 1.00 87.44 139 LEU A N 1
ATOM 1027 C CA . LEU A 1 139 ? 13.850 8.544 -16.222 1.00 87.44 139 LEU A CA 1
ATOM 1028 C C . LEU A 1 139 ? 14.394 9.980 -16.261 1.00 87.44 139 LEU A C 1
ATOM 1030 O O . LEU A 1 139 ? 15.554 10.174 -16.603 1.00 87.44 139 LEU A O 1
ATOM 1034 N N . LEU A 1 140 ? 13.615 10.989 -15.849 1.00 84.06 140 LEU A N 1
ATOM 1035 C CA . LEU A 1 140 ? 14.113 12.369 -15.765 1.00 84.06 140 LEU A CA 1
ATOM 1036 C C . LEU A 1 140 ? 15.050 12.584 -14.571 1.00 84.06 140 LEU A C 1
ATOM 1038 O O . LEU A 1 140 ? 15.843 13.522 -14.583 1.00 84.06 140 LEU A O 1
ATOM 1042 N N . ALA A 1 141 ? 14.972 11.733 -13.544 1.00 77.44 141 ALA A N 1
ATOM 1043 C CA . ALA A 1 141 ? 15.841 11.820 -12.373 1.00 77.44 141 ALA A CA 1
ATOM 1044 C C . ALA A 1 141 ? 17.227 11.189 -12.606 1.00 77.44 141 ALA A C 1
ATOM 1046 O O . ALA A 1 141 ? 18.121 11.382 -11.784 1.00 77.44 141 ALA A O 1
ATOM 1047 N N . LEU A 1 142 ? 17.431 10.472 -13.720 1.00 72.69 142 LEU A N 1
ATOM 1048 C CA . LEU A 1 142 ? 18.696 9.805 -14.060 1.00 72.69 142 LEU A CA 1
ATOM 1049 C C . LEU A 1 142 ? 19.898 10.754 -14.091 1.00 72.69 142 LEU A C 1
ATOM 1051 O O . LEU A 1 142 ? 20.976 10.380 -13.639 1.00 72.69 142 LEU A O 1
ATOM 1055 N N . GLY A 1 143 ? 19.707 11.993 -14.554 1.00 62.31 143 GLY A N 1
ATOM 1056 C CA . GLY A 1 143 ? 20.779 12.992 -14.623 1.00 62.31 143 GLY A CA 1
ATOM 1057 C C . GLY A 1 143 ? 21.361 13.402 -13.264 1.00 62.31 143 GLY A C 1
ATOM 1058 O O . GLY A 1 143 ? 22.343 14.131 -13.234 1.00 62.31 143 GLY A O 1
ATOM 1059 N N . SER A 1 144 ? 20.775 12.948 -12.150 1.00 62.22 144 SER A N 1
ATOM 1060 C CA . SER A 1 144 ? 21.269 13.227 -10.797 1.00 62.22 144 SER A CA 1
ATOM 1061 C C . SER A 1 144 ? 22.322 12.233 -10.281 1.00 62.22 144 SER A C 1
ATOM 1063 O O . SER A 1 144 ? 22.799 12.410 -9.167 1.00 62.22 144 SER A O 1
ATOM 1065 N N . GLY A 1 145 ? 22.656 11.168 -11.029 1.00 60.72 145 GLY A N 1
ATOM 1066 C CA . GLY A 1 145 ? 23.666 10.165 -10.630 1.00 60.72 145 GLY A CA 1
ATOM 1067 C C . GLY A 1 145 ? 23.264 9.238 -9.469 1.00 60.72 145 GLY A C 1
ATOM 1068 O O . GLY A 1 145 ? 23.932 8.239 -9.214 1.00 60.72 145 GLY A O 1
ATOM 1069 N N . ALA A 1 146 ? 22.124 9.489 -8.815 1.00 61.19 146 ALA A N 1
ATOM 1070 C CA . ALA A 1 146 ? 21.714 8.862 -7.552 1.00 61.19 146 ALA A CA 1
ATOM 1071 C C . ALA A 1 146 ? 21.591 7.320 -7.547 1.00 61.19 146 ALA A C 1
ATOM 1073 O O . ALA A 1 146 ? 21.463 6.721 -6.480 1.00 61.19 146 ALA A O 1
ATOM 1074 N N . LEU A 1 147 ? 21.592 6.661 -8.711 1.00 68.62 147 LEU A N 1
ATOM 1075 C CA . LEU A 1 147 ? 21.437 5.204 -8.825 1.00 68.62 147 LEU A CA 1
ATOM 1076 C C . LEU A 1 147 ? 22.750 4.437 -9.017 1.00 68.62 147 LEU A C 1
ATOM 1078 O O . LEU A 1 147 ? 22.767 3.231 -8.764 1.00 68.62 147 LEU A O 1
ATOM 1082 N N . LEU A 1 148 ? 23.820 5.104 -9.460 1.00 66.12 148 LEU A N 1
ATOM 1083 C CA . LEU A 1 148 ? 25.039 4.438 -9.932 1.00 66.12 148 LEU A CA 1
ATOM 1084 C C . LEU A 1 148 ? 26.253 4.590 -9.008 1.00 66.12 148 LEU A C 1
ATOM 1086 O O . LEU A 1 148 ? 27.318 4.107 -9.361 1.00 66.12 148 LEU A O 1
ATOM 1090 N N . ASP A 1 149 ? 26.108 5.188 -7.821 1.00 65.31 149 ASP A N 1
ATOM 1091 C CA . ASP A 1 149 ? 27.210 5.422 -6.858 1.00 65.31 149 ASP A CA 1
ATOM 1092 C C . ASP A 1 149 ? 28.471 6.060 -7.490 1.00 65.31 149 ASP A C 1
ATOM 1094 O O . ASP A 1 149 ? 29.567 5.958 -6.943 1.00 65.31 149 ASP A O 1
ATOM 1098 N N . GLN A 1 150 ? 28.322 6.701 -8.652 1.00 63.84 150 GLN A N 1
ATOM 1099 C CA . GLN A 1 150 ? 29.394 7.300 -9.433 1.00 63.84 150 GLN A CA 1
ATOM 1100 C C . GLN A 1 150 ? 28.933 8.645 -9.986 1.00 63.84 150 GLN A C 1
ATOM 1102 O O . GLN A 1 150 ? 27.879 8.737 -10.620 1.00 63.84 150 GLN A O 1
ATOM 1107 N N . ASP A 1 151 ? 29.761 9.665 -9.786 1.00 53.50 151 ASP A N 1
ATOM 1108 C CA . ASP A 1 151 ? 29.453 11.047 -10.159 1.00 53.50 151 ASP A CA 1
ATOM 1109 C C . ASP A 1 151 ? 29.691 11.346 -11.656 1.00 53.50 151 ASP A C 1
ATOM 1111 O O . ASP A 1 151 ? 29.227 12.366 -12.161 1.00 53.50 151 ASP A O 1
ATOM 1115 N N . GLU A 1 152 ? 30.361 10.454 -12.402 1.00 58.16 152 GLU A N 1
ATOM 1116 C CA . GLU A 1 152 ? 30.845 10.726 -13.772 1.00 58.16 152 GLU A CA 1
ATOM 1117 C C . GLU A 1 152 ? 30.303 9.784 -14.867 1.00 58.16 152 GLU A C 1
ATOM 1119 O O . GLU A 1 152 ? 30.860 9.701 -15.964 1.00 58.16 152 GLU A O 1
ATOM 1124 N N . VAL A 1 153 ? 29.184 9.087 -14.639 1.00 63.25 153 VAL A N 1
ATOM 1125 C CA . VAL A 1 153 ? 28.562 8.282 -15.707 1.00 63.25 153 VAL A CA 1
ATOM 1126 C C . VAL A 1 153 ? 27.627 9.149 -16.548 1.00 63.25 153 VAL A C 1
ATOM 1128 O O . VAL A 1 153 ? 26.535 9.526 -16.119 1.00 63.25 153 VAL A O 1
ATOM 1131 N N . ARG A 1 154 ? 28.022 9.436 -17.795 1.00 70.06 154 ARG A N 1
ATOM 1132 C CA . ARG A 1 154 ? 27.141 10.101 -18.764 1.00 70.06 154 ARG A CA 1
ATOM 1133 C C . ARG A 1 154 ? 26.071 9.125 -19.249 1.00 70.06 154 ARG A C 1
ATOM 1135 O O . ARG A 1 154 ? 26.330 8.278 -20.100 1.00 70.06 154 ARG A O 1
ATOM 1142 N N . LEU A 1 155 ? 24.866 9.266 -18.712 1.00 77.69 155 LEU A N 1
ATOM 1143 C CA . LEU A 1 155 ? 23.721 8.454 -19.110 1.00 77.69 155 LEU A CA 1
ATOM 1144 C C . LEU A 1 155 ? 23.090 8.959 -20.418 1.00 77.69 155 LEU A C 1
ATOM 1146 O O . LEU A 1 155 ? 23.060 10.176 -20.641 1.00 77.69 155 LEU A O 1
ATOM 1150 N N . PRO A 1 156 ? 22.572 8.056 -21.277 1.00 83.12 156 PRO A N 1
ATOM 1151 C CA . PRO A 1 156 ? 21.761 8.448 -22.422 1.00 83.12 156 PRO A CA 1
ATOM 1152 C C . PRO A 1 156 ? 20.536 9.242 -21.971 1.00 83.12 156 PRO A C 1
ATOM 1154 O O . PRO A 1 156 ? 20.033 9.064 -20.856 1.00 83.12 156 PRO A O 1
ATOM 1157 N N . ASP A 1 157 ? 20.034 10.114 -22.843 1.00 86.38 157 ASP A N 1
ATOM 1158 C CA . ASP A 1 157 ? 18.826 10.859 -22.528 1.00 86.38 157 ASP A CA 1
ATOM 1159 C C . ASP A 1 157 ? 17.604 9.915 -22.410 1.00 86.38 157 ASP A C 1
ATOM 1161 O O . ASP A 1 157 ? 17.569 8.833 -23.013 1.00 86.38 157 ASP A O 1
ATOM 1165 N N . PRO A 1 158 ? 16.574 10.315 -21.647 1.00 87.75 158 PRO A N 1
ATOM 1166 C CA . PRO A 1 158 ? 15.382 9.501 -21.422 1.00 87.75 158 PRO A CA 1
ATOM 1167 C C . PRO A 1 158 ? 14.668 9.039 -22.693 1.00 87.75 158 PRO A C 1
ATOM 1169 O O . PRO A 1 158 ? 14.119 7.937 -22.708 1.00 87.75 158 PRO A O 1
ATOM 1172 N N . GLU A 1 159 ? 14.651 9.846 -23.757 1.00 90.31 159 GLU A N 1
ATOM 1173 C CA . GLU A 1 159 ? 13.990 9.451 -25.000 1.00 90.31 159 GLU A CA 1
ATOM 1174 C C . GLU A 1 159 ? 14.770 8.363 -25.727 1.00 90.31 159 GLU A C 1
ATOM 1176 O O . GLU A 1 159 ? 14.160 7.431 -26.254 1.00 90.31 159 GLU A O 1
ATOM 1181 N N . THR A 1 160 ? 16.099 8.467 -25.747 1.00 90.88 160 THR A N 1
ATOM 1182 C CA . THR A 1 160 ? 16.986 7.445 -26.312 1.00 90.88 160 THR A CA 1
ATOM 1183 C C . THR A 1 160 ? 16.791 6.109 -25.601 1.00 90.88 160 THR A C 1
ATOM 1185 O O . THR A 1 160 ? 16.534 5.100 -26.263 1.00 90.88 160 THR A O 1
ATOM 1188 N N . LEU A 1 161 ? 16.777 6.105 -24.262 1.00 89.75 161 LEU A N 1
ATOM 1189 C CA . LEU A 1 161 ? 16.504 4.892 -23.481 1.00 89.75 161 LEU A CA 1
ATOM 1190 C C . LEU A 1 161 ? 15.125 4.304 -23.807 1.00 89.75 161 LEU A C 1
ATOM 1192 O O . LEU A 1 161 ? 15.011 3.109 -24.063 1.00 89.75 161 LEU A O 1
ATOM 1196 N N . VAL A 1 162 ? 14.075 5.131 -23.848 1.00 91.81 162 VAL A N 1
ATOM 1197 C CA . VAL A 1 162 ? 12.711 4.670 -24.156 1.00 91.81 162 VAL A CA 1
ATOM 1198 C C . VAL A 1 162 ? 12.610 4.079 -25.562 1.00 91.81 162 VAL A C 1
ATOM 1200 O O . VAL A 1 162 ? 12.013 3.014 -25.728 1.00 91.81 162 VAL A O 1
ATOM 1203 N N . LYS A 1 163 ? 13.201 4.730 -26.572 1.00 91.88 163 LYS A N 1
ATOM 1204 C CA . LYS A 1 163 ? 13.209 4.241 -27.961 1.00 91.88 163 LYS A CA 1
ATOM 1205 C C . LYS A 1 163 ? 13.943 2.901 -28.072 1.00 91.88 163 LYS A C 1
ATOM 1207 O O . LYS A 1 163 ? 13.475 2.013 -28.784 1.00 91.88 163 LYS A O 1
ATOM 1212 N N . ALA A 1 164 ? 15.039 2.726 -27.333 1.00 91.56 164 ALA A N 1
ATOM 1213 C CA . ALA A 1 164 ? 15.843 1.507 -27.350 1.00 91.56 164 ALA A CA 1
ATOM 1214 C C . ALA A 1 164 ? 15.139 0.276 -26.743 1.00 91.56 164 ALA A C 1
ATOM 1216 O O . ALA A 1 164 ? 15.521 -0.857 -27.041 1.00 91.56 164 ALA A O 1
ATOM 1217 N N . LEU A 1 165 ? 14.113 0.455 -25.902 1.00 93.62 165 LEU A N 1
ATOM 1218 C CA . LEU A 1 165 ? 13.426 -0.662 -25.240 1.00 93.62 165 LEU A CA 1
ATOM 1219 C C . LEU A 1 165 ? 12.617 -1.552 -26.197 1.00 93.62 165 LEU A C 1
ATOM 1221 O O . LEU A 1 165 ? 12.430 -2.734 -25.907 1.00 93.62 165 LEU A O 1
ATOM 1225 N N . GLY A 1 166 ? 12.141 -1.010 -27.322 1.00 92.69 166 GLY A N 1
ATOM 1226 C CA . GLY A 1 166 ? 11.451 -1.766 -28.372 1.00 92.69 166 GLY A CA 1
ATOM 1227 C C . GLY A 1 166 ? 10.397 -2.762 -27.838 1.00 92.69 166 GLY A C 1
ATOM 1228 O O . GLY A 1 166 ? 9.474 -2.347 -27.136 1.00 92.69 166 GLY A O 1
ATOM 1229 N N . PRO A 1 167 ? 10.502 -4.072 -28.143 1.00 94.12 167 PRO A N 1
ATOM 1230 C CA . PRO A 1 167 ? 9.518 -5.087 -27.757 1.00 94.12 167 PRO A CA 1
ATOM 1231 C C . PRO A 1 167 ? 9.516 -5.438 -26.258 1.00 94.12 167 PRO A C 1
ATOM 1233 O O . PRO A 1 167 ? 8.574 -6.073 -25.786 1.00 94.12 167 PRO A O 1
ATOM 1236 N N . LEU A 1 168 ? 10.538 -5.041 -25.489 1.00 95.62 168 LEU A N 1
ATOM 1237 C CA . LEU A 1 168 ? 10.602 -5.306 -24.045 1.00 95.62 168 LEU A CA 1
ATOM 1238 C C . LEU A 1 168 ? 9.666 -4.415 -23.230 1.00 95.62 168 LEU A C 1
ATOM 1240 O O . LEU A 1 168 ? 9.380 -4.731 -22.072 1.00 95.62 168 LEU A O 1
ATOM 1244 N N . CYS A 1 169 ? 9.206 -3.307 -23.805 1.00 96.44 169 CYS A N 1
ATOM 1245 C CA . CYS A 1 169 ? 8.428 -2.306 -23.103 1.00 96.44 169 CYS A CA 1
ATOM 1246 C C . CYS A 1 169 ? 7.109 -2.027 -23.816 1.00 96.44 169 CYS A C 1
ATOM 1248 O O . CYS A 1 169 ? 7.021 -1.983 -25.043 1.00 96.44 169 CYS A O 1
ATOM 1250 N N . ARG A 1 170 ? 6.075 -1.809 -23.013 1.00 95.56 170 ARG A N 1
ATOM 1251 C CA . ARG A 1 170 ? 4.785 -1.294 -23.462 1.00 95.56 170 ARG A CA 1
ATOM 1252 C C . ARG A 1 170 ? 4.461 -0.027 -22.703 1.00 95.56 170 ARG A C 1
ATOM 1254 O O . ARG A 1 170 ? 4.953 0.169 -21.590 1.00 95.56 170 ARG A O 1
ATOM 1261 N N . ARG A 1 171 ? 3.572 0.789 -23.246 1.00 95.38 171 ARG A N 1
ATOM 1262 C CA . ARG A 1 171 ? 2.977 1.871 -22.467 1.00 95.38 171 ARG A CA 1
ATOM 1263 C C . ARG A 1 171 ? 1.941 1.336 -21.476 1.00 95.38 171 ARG A C 1
ATOM 1265 O O . ARG A 1 171 ? 1.328 0.297 -21.710 1.00 95.38 171 ARG A O 1
ATOM 1272 N N . SER A 1 172 ? 1.733 2.046 -20.371 1.00 92.12 172 SER A N 1
ATOM 1273 C CA . SER A 1 172 ? 0.775 1.663 -19.322 1.00 92.12 172 SER A CA 1
ATOM 1274 C C . SER A 1 172 ? -0.681 1.555 -19.804 1.00 92.12 172 SER A C 1
ATOM 1276 O O . SER A 1 172 ? -1.469 0.843 -19.186 1.00 92.12 172 SER A O 1
ATOM 1278 N N . ASP A 1 173 ? -1.029 2.213 -20.913 1.00 89.88 173 ASP A N 1
ATOM 1279 C CA . ASP A 1 173 ? -2.337 2.177 -21.579 1.00 89.88 173 ASP A CA 1
ATOM 1280 C C . ASP A 1 173 ? -2.479 1.043 -22.619 1.00 89.88 173 ASP A C 1
ATOM 1282 O O . ASP A 1 173 ? -3.557 0.848 -23.182 1.00 89.88 173 ASP A O 1
ATOM 1286 N N . GLU A 1 174 ? -1.429 0.252 -22.856 1.00 91.31 174 GLU A N 1
ATOM 1287 C CA . GLU A 1 174 ? -1.441 -0.860 -23.808 1.00 91.31 174 GLU A CA 1
ATOM 1288 C C . GLU A 1 174 ? -1.743 -2.213 -23.142 1.00 91.31 174 GLU A C 1
ATOM 1290 O O . GLU A 1 174 ? -1.154 -2.588 -22.128 1.00 91.31 174 GLU A O 1
ATOM 1295 N N . GLY A 1 175 ? -2.585 -3.027 -23.789 1.00 86.25 175 GLY A N 1
ATOM 1296 C CA . GLY A 1 175 ? -2.958 -4.373 -23.323 1.00 86.25 175 GLY A CA 1
ATOM 1297 C C . GLY A 1 175 ? -1.935 -5.487 -23.595 1.00 86.25 175 GLY A C 1
ATOM 1298 O O . GLY A 1 175 ? -2.256 -6.662 -23.421 1.00 86.25 175 GLY A O 1
ATOM 1299 N N . ARG A 1 176 ? -0.723 -5.161 -24.062 1.00 90.12 176 ARG A N 1
ATOM 1300 C CA . ARG A 1 176 ? 0.333 -6.159 -24.326 1.00 90.12 176 ARG A CA 1
ATOM 1301 C C . ARG A 1 176 ? 0.906 -6.700 -23.012 1.00 90.12 176 ARG A C 1
ATOM 1303 O O . ARG A 1 176 ? 0.800 -6.060 -21.974 1.00 90.12 176 ARG A O 1
ATOM 1310 N N . ASN A 1 177 ? 1.543 -7.868 -23.040 1.00 90.38 177 ASN A N 1
ATOM 1311 C CA . ASN A 1 177 ? 2.272 -8.390 -21.881 1.00 90.38 177 ASN A CA 1
ATOM 1312 C C . ASN A 1 177 ? 3.774 -8.321 -22.164 1.00 90.38 177 ASN A C 1
ATOM 1314 O O . ASN A 1 177 ? 4.281 -9.033 -23.025 1.00 90.38 177 ASN A O 1
ATOM 1318 N N . THR A 1 178 ? 4.463 -7.433 -21.461 1.00 95.12 178 THR A N 1
ATOM 1319 C CA . THR A 1 178 ? 5.892 -7.140 -21.633 1.00 95.12 178 THR A CA 1
ATOM 1320 C C . THR A 1 178 ? 6.566 -7.100 -20.263 1.00 95.12 178 THR A C 1
ATOM 1322 O O . THR A 1 178 ? 5.897 -6.793 -19.273 1.00 95.12 178 THR A O 1
ATOM 1325 N N . PRO A 1 179 ? 7.872 -7.392 -20.164 1.00 95.75 179 PRO A N 1
ATOM 1326 C CA . PRO A 1 179 ? 8.578 -7.356 -18.884 1.00 95.75 179 PRO A CA 1
ATOM 1327 C C . PRO A 1 179 ? 8.697 -5.941 -18.304 1.00 95.75 179 PRO A C 1
ATOM 1329 O O . PRO A 1 179 ? 8.796 -5.798 -17.085 1.00 95.75 179 PRO A O 1
ATOM 1332 N N . LEU A 1 180 ? 8.658 -4.908 -19.152 1.00 97.12 180 LEU A N 1
ATOM 1333 C CA . LEU A 1 180 ? 8.720 -3.509 -18.745 1.00 97.12 180 LEU A CA 1
ATOM 1334 C C . LEU A 1 180 ? 7.446 -2.747 -19.104 1.00 97.12 180 LEU A C 1
ATOM 1336 O O . LEU A 1 180 ? 6.799 -3.034 -20.116 1.00 97.12 180 LEU A O 1
ATOM 1340 N N . VAL A 1 181 ? 7.123 -1.747 -18.288 1.00 97.25 181 VAL A N 1
ATOM 1341 C CA . VAL A 1 181 ? 6.020 -0.808 -18.517 1.00 97.25 181 VAL A CA 1
ATOM 1342 C C . VAL A 1 181 ? 6.536 0.618 -18.416 1.00 97.25 181 VAL A C 1
ATOM 1344 O O . VAL A 1 181 ? 7.148 0.989 -17.417 1.00 97.25 181 VAL A O 1
ATOM 1347 N N . LEU A 1 182 ? 6.255 1.420 -19.436 1.00 96.69 182 LEU A N 1
ATOM 1348 C CA . LEU A 1 182 ? 6.457 2.859 -19.430 1.00 96.69 182 LEU A CA 1
ATOM 1349 C C . LEU A 1 182 ? 5.143 3.546 -19.062 1.00 96.69 182 LEU A C 1
ATOM 1351 O O . LEU A 1 182 ? 4.189 3.540 -19.841 1.00 96.69 182 LEU A O 1
ATOM 1355 N N . ASP A 1 183 ? 5.103 4.174 -17.893 1.00 93.19 183 ASP A N 1
ATOM 1356 C CA . ASP A 1 183 ? 3.985 5.016 -17.494 1.00 93.19 183 ASP A CA 1
ATOM 1357 C C . ASP A 1 183 ? 4.298 6.495 -17.737 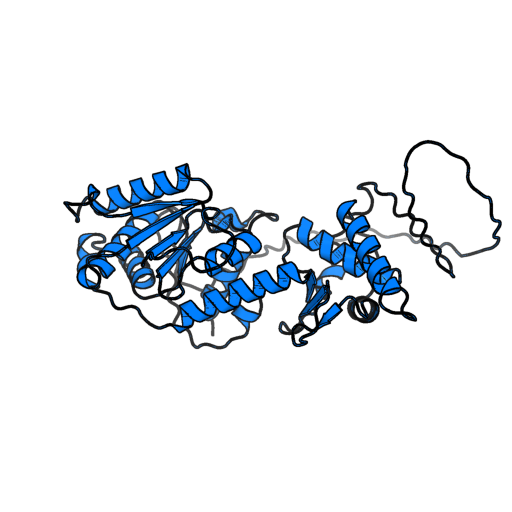1.00 93.19 183 ASP A C 1
ATOM 1359 O O . ASP A 1 183 ? 5.255 7.053 -17.196 1.00 93.19 183 ASP A O 1
ATOM 1363 N N . LEU A 1 184 ? 3.452 7.135 -18.544 1.00 90.81 184 LEU A N 1
ATOM 1364 C CA . LEU A 1 184 ? 3.508 8.569 -18.837 1.00 90.81 184 LEU A CA 1
ATOM 1365 C C . LEU A 1 184 ? 2.368 9.351 -18.172 1.00 90.81 184 LEU A C 1
ATOM 1367 O O . LEU A 1 184 ? 2.322 10.576 -18.294 1.00 90.81 184 LEU A O 1
ATOM 1371 N N . SER A 1 185 ? 1.468 8.684 -17.437 1.00 81.94 185 SER A N 1
ATOM 1372 C CA . SER A 1 185 ? 0.303 9.310 -16.789 1.00 81.94 185 SER A CA 1
ATOM 1373 C C . SER A 1 185 ? 0.692 10.471 -15.864 1.00 81.94 185 SER A C 1
ATOM 1375 O O . SER A 1 185 ? -0.071 11.415 -15.633 1.00 81.94 185 SER A O 1
ATOM 1377 N N . SER A 1 186 ? 1.921 10.426 -15.339 1.00 73.12 186 SER A N 1
ATOM 1378 C CA . SER A 1 186 ? 2.415 11.410 -14.393 1.00 73.12 186 SER A CA 1
ATOM 1379 C C . SER A 1 186 ? 2.944 12.707 -15.014 1.00 73.12 186 SER A C 1
ATOM 1381 O O . SER A 1 186 ? 3.243 13.645 -14.276 1.00 73.12 186 SER A O 1
ATOM 1383 N N . GLY A 1 187 ? 3.054 12.777 -16.344 1.00 81.38 187 GLY A N 1
ATOM 1384 C CA . GLY A 1 187 ? 3.790 13.835 -17.045 1.00 81.38 187 GLY A CA 1
ATOM 1385 C C . GLY A 1 187 ? 5.314 13.682 -16.957 1.00 81.38 187 GLY A C 1
ATOM 1386 O O . GLY A 1 187 ? 6.036 14.421 -17.616 1.00 81.38 187 GLY A O 1
ATOM 1387 N N . ARG A 1 188 ? 5.808 12.712 -16.176 1.00 85.31 188 ARG A N 1
ATOM 1388 C CA . ARG A 1 188 ? 7.197 12.251 -16.187 1.00 85.31 188 ARG A CA 1
ATOM 1389 C C . ARG A 1 188 ? 7.252 10.800 -16.668 1.00 85.31 188 ARG A C 1
ATOM 1391 O O . ARG A 1 188 ? 6.413 10.011 -16.221 1.00 85.31 188 ARG A O 1
ATOM 1398 N N . PRO A 1 189 ? 8.208 10.445 -17.541 1.00 90.62 189 PRO A N 1
ATOM 1399 C CA . PRO A 1 189 ? 8.395 9.083 -18.008 1.00 90.62 189 PRO A CA 1
ATOM 1400 C C . PRO A 1 189 ? 8.947 8.188 -16.897 1.00 90.62 189 PRO A C 1
ATOM 1402 O O . PRO A 1 189 ? 10.081 8.354 -16.447 1.00 90.62 189 PRO A O 1
ATOM 1405 N N . LYS A 1 190 ? 8.127 7.234 -16.452 1.00 92.00 190 LYS A N 1
ATOM 1406 C CA . LYS A 1 190 ? 8.489 6.272 -15.409 1.00 92.00 190 LYS A CA 1
ATOM 1407 C C . LYS A 1 190 ? 8.557 4.869 -15.975 1.00 92.00 190 LYS A C 1
ATOM 1409 O O . LYS A 1 190 ? 7.580 4.386 -16.542 1.00 92.00 190 LYS A O 1
ATOM 1414 N N . LEU A 1 191 ? 9.696 4.216 -15.802 1.00 94.50 191 LEU A N 1
ATOM 1415 C CA . LEU A 1 191 ? 9.928 2.855 -16.257 1.00 94.50 191 LEU A CA 1
ATOM 1416 C C . LEU A 1 191 ? 9.793 1.880 -15.086 1.00 94.50 191 LEU A C 1
ATOM 1418 O O . LEU A 1 191 ? 10.417 2.046 -14.041 1.00 94.50 191 LEU A O 1
ATOM 1422 N N . TYR A 1 192 ? 8.979 0.850 -15.269 1.00 94.19 192 TYR A N 1
ATOM 1423 C CA . TYR A 1 192 ? 8.695 -0.167 -14.267 1.00 94.19 192 TYR A CA 1
ATOM 1424 C C . TYR A 1 192 ? 9.098 -1.539 -14.785 1.00 94.19 192 TYR A C 1
ATOM 1426 O O . TYR A 1 192 ? 8.898 -1.849 -15.959 1.00 94.19 192 TYR A O 1
ATOM 1434 N N . LEU A 1 193 ? 9.521 -2.410 -13.872 1.00 94.50 193 LEU A N 1
ATOM 1435 C CA . LEU A 1 193 ? 9.306 -3.841 -14.048 1.00 94.50 193 LEU A CA 1
ATOM 1436 C C . LEU A 1 193 ? 7.795 -4.113 -13.937 1.00 94.50 193 LEU A C 1
ATOM 1438 O O . LEU A 1 193 ? 7.160 -3.730 -12.951 1.00 94.50 193 LEU A O 1
ATOM 1442 N N . ASP A 1 194 ? 7.218 -4.804 -14.919 1.00 94.88 194 ASP A N 1
ATOM 1443 C CA . ASP A 1 194 ? 5.771 -5.031 -15.062 1.00 94.88 194 ASP A CA 1
ATOM 1444 C C . ASP A 1 194 ? 5.088 -5.522 -13.777 1.00 94.88 194 ASP A C 1
ATOM 1446 O O . ASP A 1 194 ? 4.025 -5.037 -13.388 1.00 94.88 194 ASP A O 1
ATOM 1450 N N . ARG A 1 195 ? 5.739 -6.447 -13.067 1.00 92.69 195 ARG A N 1
ATOM 1451 C CA . ARG A 1 195 ? 5.242 -6.983 -11.796 1.00 92.69 195 ARG A CA 1
ATOM 1452 C C . ARG A 1 195 ? 4.978 -5.884 -10.760 1.00 92.69 195 ARG A C 1
ATOM 1454 O O . ARG A 1 195 ? 3.977 -5.954 -10.054 1.00 92.69 195 ARG A O 1
ATOM 1461 N N . TYR A 1 196 ? 5.863 -4.897 -10.659 1.00 91.12 196 TYR A N 1
ATOM 1462 C CA . TYR A 1 196 ? 5.756 -3.814 -9.682 1.00 91.12 196 TYR A CA 1
ATOM 1463 C C . TYR A 1 196 ? 4.781 -2.728 -10.129 1.00 91.12 196 TYR A C 1
ATOM 1465 O O . TYR A 1 196 ? 4.057 -2.199 -9.289 1.00 91.12 196 TYR A O 1
ATOM 1473 N N . TRP A 1 197 ? 4.677 -2.478 -11.439 1.00 93.31 197 TRP A N 1
ATOM 1474 C CA . TRP A 1 197 ? 3.600 -1.655 -11.994 1.00 93.31 197 TRP A CA 1
ATOM 1475 C C . TRP A 1 197 ? 2.225 -2.228 -11.632 1.00 93.31 197 TRP A C 1
ATOM 1477 O O . TRP A 1 197 ? 1.382 -1.516 -11.095 1.00 93.31 197 TRP A O 1
ATOM 1487 N N . ARG A 1 198 ? 2.026 -3.543 -11.809 1.00 93.00 198 ARG A N 1
ATOM 1488 C CA . ARG A 1 198 ? 0.781 -4.219 -11.408 1.00 93.00 198 ARG A CA 1
ATOM 1489 C C . ARG A 1 198 ? 0.495 -4.077 -9.913 1.00 93.00 198 ARG A C 1
ATOM 1491 O O . ARG A 1 198 ? -0.647 -3.814 -9.558 1.00 93.00 198 ARG A O 1
ATOM 1498 N N . TYR A 1 199 ? 1.502 -4.206 -9.043 1.00 91.62 199 TYR A N 1
ATOM 1499 C CA . TYR A 1 199 ? 1.308 -3.970 -7.607 1.00 91.62 199 TYR A CA 1
ATOM 1500 C C . TYR A 1 199 ? 0.903 -2.521 -7.305 1.00 91.62 199 TYR A C 1
ATOM 1502 O O . TYR A 1 199 ? -0.014 -2.317 -6.513 1.00 91.62 199 TYR A O 1
ATOM 1510 N N . GLU A 1 200 ? 1.522 -1.524 -7.950 1.00 90.38 200 GLU A N 1
ATOM 1511 C CA . GLU A 1 200 ? 1.120 -0.117 -7.795 1.00 90.38 200 GLU A CA 1
ATOM 1512 C C . GLU A 1 200 ? -0.331 0.105 -8.247 1.00 90.38 200 GLU A C 1
ATOM 1514 O O . GLU A 1 200 ? -1.109 0.724 -7.517 1.00 90.38 200 GLU A O 1
ATOM 1519 N N . CYS A 1 201 ? -0.729 -0.460 -9.391 1.00 91.69 201 CYS A N 1
ATOM 1520 C CA . CYS A 1 201 ? -2.109 -0.415 -9.873 1.00 91.69 201 CYS A CA 1
ATOM 1521 C C . CYS A 1 201 ? -3.087 -1.076 -8.894 1.00 91.69 201 CYS A C 1
ATOM 1523 O O . CYS A 1 201 ? -4.118 -0.484 -8.583 1.00 91.69 201 CYS A O 1
ATOM 1525 N N . THR A 1 202 ? -2.765 -2.262 -8.365 1.00 92.69 202 THR A N 1
ATOM 1526 C CA . THR A 1 202 ? -3.596 -2.942 -7.361 1.00 92.69 202 THR A CA 1
ATOM 1527 C C . THR A 1 202 ? -3.785 -2.068 -6.126 1.00 92.69 202 THR A C 1
ATOM 1529 O O . THR A 1 202 ? -4.919 -1.849 -5.707 1.00 92.69 202 THR A O 1
ATOM 1532 N N . VAL A 1 203 ? -2.699 -1.533 -5.553 1.00 91.62 203 VAL A N 1
ATOM 1533 C CA . VAL A 1 203 ? -2.784 -0.665 -4.367 1.00 91.62 203 VAL A CA 1
ATOM 1534 C C . VAL A 1 203 ? -3.656 0.551 -4.649 1.00 91.62 203 VAL A C 1
ATOM 1536 O O . VAL A 1 203 ? -4.517 0.895 -3.838 1.00 91.62 203 VAL A O 1
ATOM 1539 N N . PHE A 1 204 ? -3.466 1.177 -5.810 1.00 90.19 204 PHE A N 1
ATOM 1540 C CA . PHE A 1 204 ? -4.246 2.335 -6.210 1.00 90.19 204 PHE A CA 1
ATOM 1541 C C . PHE A 1 204 ? -5.741 2.026 -6.328 1.00 90.19 204 PHE A C 1
ATOM 1543 O O . PHE A 1 204 ? -6.552 2.703 -5.696 1.00 90.19 204 PHE A O 1
ATOM 1550 N N . GLU A 1 205 ? -6.111 1.016 -7.114 1.00 92.00 205 GLU A N 1
ATOM 1551 C CA . GLU A 1 205 ? -7.515 0.698 -7.379 1.00 92.00 205 GLU A CA 1
ATOM 1552 C C . GLU A 1 205 ? -8.233 0.207 -6.118 1.00 92.00 205 GLU A C 1
ATOM 1554 O O . GLU A 1 205 ? -9.371 0.599 -5.854 1.00 92.00 205 GLU A O 1
ATOM 1559 N N . GLU A 1 206 ? -7.561 -0.582 -5.280 1.00 92.38 206 GLU A N 1
ATOM 1560 C CA . GLU A 1 206 ? -8.121 -1.055 -4.016 1.00 92.38 206 GLU A CA 1
ATOM 1561 C C . GLU A 1 206 ? -8.322 0.079 -2.997 1.00 92.38 206 GLU A C 1
ATOM 1563 O O . GLU A 1 206 ? -9.365 0.135 -2.331 1.00 92.38 206 GLU A O 1
ATOM 1568 N N . ALA A 1 207 ? -7.368 1.008 -2.882 1.00 90.50 207 ALA A N 1
ATOM 1569 C CA . ALA A 1 207 ? -7.516 2.181 -2.023 1.00 90.50 207 ALA A CA 1
ATOM 1570 C C . ALA A 1 207 ? -8.631 3.101 -2.542 1.00 90.50 207 ALA A C 1
ATOM 1572 O O . ALA A 1 207 ? -9.540 3.467 -1.793 1.00 90.50 207 ALA A O 1
ATOM 1573 N N . LYS A 1 208 ? -8.619 3.411 -3.844 1.00 90.12 208 LYS A N 1
ATOM 1574 C CA . LYS A 1 208 ? -9.628 4.245 -4.509 1.00 90.12 208 LYS A CA 1
ATOM 1575 C C . LYS A 1 208 ? -11.035 3.682 -4.331 1.00 90.12 208 LYS A C 1
ATOM 1577 O O . LYS A 1 208 ? -11.940 4.431 -3.971 1.00 90.12 208 LYS A O 1
ATOM 1582 N N . ALA A 1 209 ? -11.223 2.377 -4.530 1.00 91.50 209 ALA A N 1
ATOM 1583 C CA . ALA A 1 209 ? -12.523 1.732 -4.376 1.00 91.50 209 ALA A CA 1
ATOM 1584 C C . ALA A 1 209 ? -13.068 1.853 -2.943 1.00 91.50 209 ALA A C 1
ATOM 1586 O O . ALA A 1 209 ? -14.255 2.120 -2.761 1.00 91.50 209 ALA A O 1
ATOM 1587 N N . ARG A 1 210 ? -12.216 1.708 -1.918 1.00 90.81 210 ARG A N 1
ATOM 1588 C CA . ARG A 1 210 ? -12.633 1.872 -0.513 1.00 90.81 210 ARG A CA 1
ATOM 1589 C C . ARG A 1 210 ? -12.947 3.325 -0.172 1.00 90.81 210 ARG A C 1
ATOM 1591 O O . ARG A 1 210 ? -13.938 3.579 0.508 1.00 90.81 210 ARG A O 1
ATOM 1598 N N . ILE A 1 211 ? -12.146 4.267 -0.669 1.00 88.12 211 ILE A N 1
ATOM 1599 C CA . ILE A 1 211 ? -12.365 5.707 -0.471 1.00 88.12 211 ILE A CA 1
ATOM 1600 C C . ILE A 1 211 ? -13.685 6.151 -1.119 1.00 88.12 211 ILE A C 1
ATOM 1602 O O . ILE A 1 211 ? -14.465 6.872 -0.499 1.00 88.12 211 ILE A O 1
ATOM 1606 N N . ALA A 1 212 ? -13.967 5.683 -2.338 1.00 87.88 212 ALA A N 1
ATOM 1607 C CA . ALA A 1 212 ? -15.183 6.019 -3.079 1.00 87.88 212 ALA A CA 1
ATOM 1608 C C . ALA A 1 212 ? -16.460 5.417 -2.469 1.00 87.88 212 ALA A C 1
ATOM 1610 O O . ALA A 1 212 ? -17.562 5.847 -2.796 1.00 87.88 212 ALA A O 1
ATOM 1611 N N . SER A 1 213 ? -16.334 4.439 -1.571 1.00 80.75 213 SER A N 1
ATOM 1612 C CA . SER A 1 213 ? -17.465 3.673 -1.056 1.00 80.75 213 SER A CA 1
ATOM 1613 C C . SER A 1 213 ? -18.372 4.420 -0.057 1.00 80.75 213 SER A C 1
ATOM 1615 O O . SER A 1 213 ? -19.293 3.806 0.489 1.00 80.75 213 SER A O 1
ATOM 1617 N N . GLY A 1 214 ? -18.146 5.716 0.168 1.00 70.38 214 GLY A N 1
ATOM 1618 C CA . GLY A 1 214 ? -19.003 6.571 0.989 1.00 70.38 214 GLY A CA 1
ATOM 1619 C C . GLY A 1 214 ? -18.863 6.351 2.498 1.00 70.38 214 GLY A C 1
ATOM 1620 O O . GLY A 1 214 ? -18.041 5.557 2.964 1.00 70.38 214 GLY A O 1
ATOM 1621 N N . ALA A 1 215 ? -19.655 7.112 3.258 1.00 69.56 215 ALA A N 1
ATOM 1622 C CA . ALA A 1 215 ? -19.662 7.040 4.711 1.00 69.56 215 ALA A CA 1
ATOM 1623 C C . ALA A 1 215 ? -20.292 5.727 5.203 1.00 69.56 215 ALA A C 1
ATOM 1625 O O . ALA A 1 215 ? -21.286 5.239 4.667 1.00 69.56 215 ALA A O 1
ATOM 1626 N N . ALA A 1 216 ? -19.674 5.149 6.219 1.00 72.00 216 ALA A N 1
ATOM 1627 C CA . ALA A 1 216 ? -20.189 4.033 6.985 1.00 72.00 216 ALA A CA 1
ATOM 1628 C C . ALA A 1 216 ? -21.401 4.425 7.835 1.00 72.00 216 ALA A C 1
ATOM 1630 O O . ALA A 1 216 ? -21.494 5.573 8.262 1.00 72.00 216 ALA A O 1
ATOM 1631 N N . ASP A 1 217 ? -22.254 3.453 8.163 1.00 81.62 217 ASP A N 1
ATOM 1632 C CA . ASP A 1 217 ? -23.189 3.616 9.273 1.00 81.62 217 ASP A CA 1
ATOM 1633 C C . ASP A 1 217 ? -22.452 3.417 10.609 1.00 81.62 217 ASP A C 1
ATOM 1635 O O . ASP A 1 217 ? -21.727 2.432 10.780 1.00 81.62 217 ASP A O 1
ATOM 1639 N N . PHE A 1 218 ? -22.585 4.374 11.526 1.00 85.38 218 PHE A N 1
ATOM 1640 C CA . PHE A 1 218 ? -21.974 4.358 12.859 1.00 85.38 218 PHE A CA 1
ATOM 1641 C C . PHE A 1 218 ? -22.770 5.264 13.820 1.00 85.38 218 PHE A C 1
ATOM 1643 O O . PHE A 1 218 ? -23.577 6.088 13.390 1.00 85.38 218 PHE A O 1
ATOM 1650 N N . ALA A 1 219 ? -22.553 5.110 15.127 1.00 86.50 219 ALA A N 1
ATOM 1651 C CA . ALA A 1 219 ? -23.190 5.886 16.192 1.00 86.50 219 ALA A CA 1
ATOM 1652 C C . ALA A 1 219 ? -22.137 6.675 16.990 1.00 86.50 219 ALA A C 1
ATOM 1654 O O . ALA A 1 219 ? -21.310 6.098 17.699 1.00 86.50 219 ALA A O 1
ATOM 1655 N N . ALA A 1 220 ? -22.146 8.004 16.865 1.00 79.88 220 ALA A N 1
ATOM 1656 C CA . ALA A 1 220 ? -21.133 8.878 17.464 1.00 79.88 220 ALA A CA 1
ATOM 1657 C C . ALA A 1 220 ? -21.251 8.981 18.996 1.00 79.88 220 ALA A C 1
ATOM 1659 O O . ALA A 1 220 ? -20.275 9.262 19.691 1.00 79.88 220 ALA A O 1
ATOM 1660 N N . GLU A 1 221 ? -22.438 8.726 19.544 1.00 78.38 221 GLU A N 1
ATOM 1661 C CA . GLU A 1 221 ? -22.773 8.926 20.955 1.00 78.38 221 GLU A CA 1
ATOM 1662 C C . GLU A 1 221 ? -21.917 8.053 21.886 1.00 78.38 221 GLU A C 1
ATOM 1664 O O . GLU A 1 221 ? -21.630 8.432 23.024 1.00 78.38 221 GLU A O 1
ATOM 1669 N N . ALA A 1 222 ? -21.455 6.899 21.395 1.00 71.06 222 ALA A N 1
ATOM 1670 C CA . ALA A 1 222 ? -20.612 5.974 22.147 1.00 71.06 222 ALA A CA 1
ATOM 1671 C C . ALA A 1 222 ? -19.196 6.525 22.418 1.00 71.06 222 ALA A C 1
ATOM 1673 O O . ALA A 1 222 ? -18.574 6.169 23.422 1.00 71.06 222 ALA A O 1
ATOM 1674 N N . LEU A 1 223 ? -18.692 7.433 21.573 1.00 75.56 223 LEU A N 1
ATOM 1675 C CA . LEU A 1 223 ? -17.333 7.981 21.671 1.00 75.56 223 LEU A CA 1
ATOM 1676 C C . LEU A 1 223 ? -17.151 8.941 22.846 1.00 75.56 223 LEU A C 1
ATOM 1678 O O . LEU A 1 223 ? -16.070 8.996 23.438 1.00 75.56 223 LEU A O 1
ATOM 1682 N N . ALA A 1 224 ? -18.206 9.678 23.207 1.00 74.31 224 ALA A N 1
ATOM 1683 C CA . ALA A 1 224 ? -18.170 10.667 24.283 1.00 74.31 224 ALA A CA 1
ATOM 1684 C C . ALA A 1 224 ? -17.790 10.053 25.644 1.00 74.31 224 ALA A C 1
ATOM 1686 O O . ALA A 1 224 ? -17.224 10.738 26.493 1.00 74.31 224 ALA A O 1
ATOM 1687 N N . ARG A 1 225 ? -18.055 8.752 25.838 1.00 72.88 225 ARG A N 1
ATOM 1688 C CA . ARG A 1 225 ? -17.737 8.020 27.073 1.00 72.88 225 ARG A CA 1
ATOM 1689 C C . ARG A 1 225 ? -16.255 7.659 27.197 1.00 72.88 225 ARG A C 1
ATOM 1691 O O . ARG A 1 225 ? -15.728 7.670 28.302 1.00 72.88 225 ARG A O 1
ATOM 1698 N N . LEU A 1 226 ? -15.587 7.341 26.085 1.00 77.12 226 LEU A N 1
ATOM 1699 C CA . LEU A 1 226 ? -14.190 6.884 26.085 1.00 77.12 226 LEU A CA 1
ATOM 1700 C C . LEU A 1 226 ? -13.182 8.035 25.924 1.00 77.12 226 LEU A C 1
ATOM 1702 O O . LEU A 1 226 ? -12.060 7.977 26.433 1.00 77.12 226 LEU A O 1
ATOM 1706 N N . LEU A 1 227 ? -13.566 9.084 25.195 1.00 78.81 227 LEU A N 1
ATOM 1707 C CA . LEU A 1 227 ? -12.692 10.204 24.843 1.00 78.81 227 LEU A CA 1
ATOM 1708 C C . LEU A 1 227 ? -13.266 11.549 25.333 1.00 78.81 227 LEU A C 1
ATOM 1710 O O . LEU A 1 227 ? -13.431 12.467 24.526 1.00 78.81 227 LEU A O 1
ATOM 1714 N N . PRO A 1 228 ? -13.583 11.701 26.636 1.00 75.06 228 PRO A N 1
ATOM 1715 C CA . PRO A 1 228 ? -14.162 12.938 27.148 1.00 75.06 228 PRO A CA 1
ATOM 1716 C C . PRO A 1 228 ? -13.158 14.092 27.028 1.00 75.06 228 PRO A C 1
ATOM 1718 O O . PRO A 1 228 ? -12.000 13.967 27.427 1.00 75.06 228 PRO A O 1
ATOM 1721 N N . GLY A 1 229 ? -13.596 15.216 26.453 1.00 76.19 229 GLY A N 1
ATOM 1722 C CA . GLY A 1 229 ? -12.794 16.442 26.342 1.00 76.19 229 GLY A CA 1
ATOM 1723 C C . GLY A 1 229 ? -11.550 16.345 25.447 1.00 76.19 229 GLY A C 1
ATOM 1724 O O . GLY A 1 229 ? -10.755 17.280 25.427 1.00 76.19 229 GLY A O 1
ATOM 1725 N N . ASN A 1 230 ? -11.361 15.244 24.708 1.00 83.31 230 ASN A N 1
ATOM 1726 C CA . ASN A 1 230 ? -10.248 15.071 23.773 1.00 83.31 230 ASN A CA 1
ATOM 1727 C C . ASN A 1 230 ? -10.764 15.043 22.329 1.00 83.31 230 ASN A C 1
ATOM 1729 O O . ASN A 1 230 ? -10.800 14.000 21.673 1.00 83.31 230 ASN A O 1
ATOM 1733 N N . GLU A 1 231 ? -11.179 16.220 21.864 1.00 84.25 231 GLU A N 1
ATOM 1734 C CA . GLU A 1 231 ? -11.687 16.460 20.510 1.00 84.25 231 GLU A CA 1
ATOM 1735 C C . GLU A 1 231 ? -10.760 15.914 19.401 1.00 84.25 231 GLU A C 1
ATOM 1737 O O . GLU A 1 231 ? -11.268 15.264 18.487 1.00 84.25 231 GLU A O 1
ATOM 1742 N N . PRO A 1 232 ? -9.418 16.028 19.497 1.00 86.62 232 PRO A N 1
ATOM 1743 C CA . PRO A 1 232 ? -8.501 15.381 18.561 1.00 86.62 232 PRO A CA 1
ATOM 1744 C C . PRO A 1 232 ? -8.739 13.872 18.394 1.00 86.62 232 PRO A C 1
ATOM 1746 O O . PRO A 1 232 ? -9.021 13.388 17.295 1.00 86.62 232 PRO A O 1
ATOM 1749 N N . LEU A 1 233 ? -8.665 13.109 19.486 1.00 88.94 233 LEU A N 1
ATOM 1750 C CA . LEU A 1 233 ? -8.824 11.655 19.420 1.00 88.94 233 LEU A CA 1
ATOM 1751 C C . LEU A 1 233 ? -10.250 11.259 19.034 1.00 88.94 233 LEU A C 1
ATOM 1753 O O . LEU A 1 233 ? -10.439 10.267 18.329 1.00 88.94 233 LEU A O 1
ATOM 1757 N N . HIS A 1 234 ? -11.240 12.045 19.466 1.00 88.81 234 HIS A N 1
ATOM 1758 C CA . HIS A 1 234 ? -12.633 11.861 19.080 1.00 88.81 234 HIS A CA 1
ATOM 1759 C C . HIS A 1 234 ? -12.794 11.963 17.556 1.00 88.81 234 HIS A C 1
ATOM 1761 O O . HIS A 1 234 ? -13.334 11.053 16.931 1.00 88.81 234 HIS A O 1
ATOM 1767 N N . ASN A 1 235 ? -12.252 13.015 16.938 1.00 89.00 235 ASN A N 1
ATOM 1768 C CA . ASN A 1 235 ? -12.320 13.231 15.492 1.00 89.00 235 ASN A CA 1
ATOM 1769 C C . ASN A 1 235 ? -11.569 12.147 14.706 1.00 89.00 235 ASN A C 1
ATOM 1771 O O . ASN A 1 235 ? -12.038 11.701 13.655 1.00 89.00 235 ASN A O 1
ATOM 1775 N N . ALA A 1 236 ? -10.432 11.672 15.222 1.00 90.62 236 ALA A N 1
ATOM 1776 C CA . ALA A 1 236 ? -9.698 10.561 14.618 1.00 90.62 236 ALA A CA 1
ATOM 1777 C C . ALA A 1 236 ? -10.525 9.262 14.625 1.00 90.62 236 ALA A C 1
ATOM 1779 O O . ALA A 1 236 ? -10.617 8.581 13.601 1.00 90.62 236 ALA A O 1
ATOM 1780 N N . ALA A 1 237 ? -11.179 8.948 15.746 1.00 92.50 237 ALA A N 1
ATOM 1781 C CA . ALA A 1 237 ? -12.027 7.766 15.867 1.00 92.50 237 ALA A CA 1
ATOM 1782 C C . ALA A 1 237 ? -13.293 7.872 14.998 1.00 92.50 237 ALA A C 1
ATOM 1784 O O . ALA A 1 237 ? -13.649 6.914 14.316 1.00 92.50 237 ALA A O 1
ATOM 1785 N N . MET A 1 238 ? -13.916 9.053 14.931 1.00 90.00 238 MET A N 1
ATOM 1786 C CA . MET A 1 238 ? -15.019 9.355 14.006 1.00 90.00 238 MET A CA 1
ATOM 1787 C C . MET A 1 238 ? -14.614 9.163 12.545 1.00 90.00 238 MET A C 1
ATOM 1789 O O . MET A 1 238 ? -15.358 8.589 11.751 1.00 90.00 238 MET A O 1
ATOM 1793 N N . THR A 1 239 ? -13.418 9.617 12.172 1.00 89.94 239 THR A N 1
ATOM 1794 C CA . THR A 1 239 ? -12.896 9.454 10.811 1.00 89.94 239 THR A CA 1
ATOM 1795 C C . THR A 1 239 ? -12.698 7.977 10.480 1.00 89.94 239 THR A C 1
ATOM 1797 O O . THR A 1 239 ? -13.164 7.515 9.440 1.00 89.94 239 THR A O 1
ATOM 1800 N N . CYS A 1 240 ? -12.084 7.214 11.388 1.00 92.44 240 CYS A N 1
ATOM 1801 C CA . CYS A 1 240 ? -11.884 5.777 11.206 1.00 92.44 240 CYS A CA 1
ATOM 1802 C C . CYS A 1 240 ? -13.208 4.992 11.190 1.00 92.44 240 CYS A C 1
ATOM 1804 O O . CYS A 1 240 ? -13.329 4.013 10.457 1.00 92.44 240 CYS A O 1
ATOM 1806 N N . ALA A 1 241 ? -14.215 5.417 11.960 1.00 91.62 241 ALA A N 1
ATOM 1807 C CA . ALA A 1 241 ? -15.532 4.780 11.979 1.00 91.62 241 ALA A CA 1
ATOM 1808 C C . ALA A 1 241 ? -16.338 5.095 10.713 1.00 91.62 241 ALA A C 1
ATOM 1810 O O . ALA A 1 241 ? -16.978 4.209 10.151 1.00 91.62 241 ALA A O 1
ATOM 1811 N N . SER A 1 242 ? -16.278 6.344 10.246 1.00 89.38 242 SER A N 1
ATOM 1812 C CA . SER A 1 242 ? -17.047 6.837 9.099 1.00 89.38 242 SER A CA 1
ATOM 1813 C C . SER A 1 242 ? -16.469 6.427 7.745 1.00 89.38 242 SER A C 1
ATOM 1815 O O . SER A 1 242 ? -17.199 6.422 6.756 1.00 89.38 242 SER A O 1
ATOM 1817 N N . ARG A 1 243 ? -15.181 6.080 7.651 1.00 90.56 243 ARG A N 1
ATOM 1818 C CA . ARG A 1 243 ? -14.516 5.740 6.383 1.00 90.56 243 ARG A CA 1
ATOM 1819 C C . ARG A 1 243 ? -14.179 4.251 6.303 1.00 90.56 243 ARG A C 1
ATOM 1821 O O . ARG A 1 243 ? -13.949 3.582 7.302 1.00 90.56 243 ARG A O 1
ATOM 1828 N N . ARG A 1 244 ? -14.133 3.703 5.082 1.00 91.69 244 ARG A N 1
ATOM 1829 C CA . ARG A 1 244 ? -13.674 2.315 4.843 1.00 91.69 244 ARG A CA 1
ATOM 1830 C C . ARG A 1 244 ? -12.164 2.189 4.686 1.00 91.69 244 ARG A C 1
ATOM 1832 O O . ARG A 1 244 ? -11.640 1.081 4.704 1.00 91.69 244 ARG A O 1
ATOM 1839 N N . PHE A 1 245 ? -11.474 3.307 4.513 1.00 92.56 245 PHE A N 1
ATOM 1840 C CA . PHE A 1 245 ? -10.028 3.358 4.407 1.00 92.56 245 PHE A CA 1
ATOM 1841 C C . PHE A 1 245 ? -9.531 4.554 5.205 1.00 92.56 245 PHE A C 1
ATOM 1843 O O . PHE A 1 245 ? -9.951 5.687 4.956 1.00 92.56 245 PHE A O 1
ATOM 1850 N N . SER A 1 246 ? -8.676 4.302 6.186 1.00 92.69 246 SER A N 1
ATOM 1851 C CA . SER A 1 246 ? -8.103 5.338 7.039 1.00 92.69 246 SER A CA 1
ATOM 1852 C C . SER A 1 246 ? -6.641 5.040 7.314 1.00 92.69 246 SER A C 1
ATOM 1854 O O . SER A 1 246 ? -6.249 3.885 7.482 1.00 92.69 246 SER A O 1
ATOM 1856 N N . LEU A 1 247 ? -5.842 6.101 7.358 1.00 91.62 247 LEU A N 1
ATOM 1857 C CA . LEU A 1 247 ? -4.458 6.044 7.803 1.00 91.62 247 LEU A CA 1
ATOM 1858 C C . LEU A 1 247 ? -4.374 6.668 9.188 1.00 91.62 247 LEU A C 1
ATOM 1860 O O . LEU A 1 247 ? -4.953 7.728 9.431 1.00 91.62 247 LEU A O 1
ATOM 1864 N N . LEU A 1 248 ? -3.628 6.023 10.071 1.00 90.19 248 LEU A N 1
ATOM 1865 C CA . LEU A 1 248 ? -3.409 6.470 11.431 1.00 90.19 248 LEU A CA 1
ATOM 1866 C C . LEU A 1 248 ? -1.908 6.455 11.713 1.00 90.19 248 LEU A C 1
ATOM 1868 O O . LEU A 1 248 ? -1.232 5.458 11.463 1.00 90.19 248 LEU A O 1
ATOM 1872 N N . SER A 1 249 ? -1.378 7.565 12.225 1.00 87.00 249 SER A N 1
ATOM 1873 C CA . SER A 1 249 ? -0.007 7.564 12.744 1.00 87.00 249 SER A CA 1
ATOM 1874 C C . SER A 1 249 ? 0.068 6.655 13.976 1.00 87.00 249 SER A C 1
ATOM 1876 O O . SER A 1 249 ? -0.913 6.520 14.696 1.00 87.00 249 SER A O 1
ATOM 1878 N N . THR A 1 250 ? 1.207 6.041 14.266 1.00 85.88 250 THR A N 1
ATOM 1879 C CA . THR A 1 250 ? 1.403 5.390 15.570 1.00 85.88 250 THR A CA 1
ATOM 1880 C C . THR A 1 250 ? 1.627 6.430 16.673 1.00 85.88 250 THR A C 1
ATOM 1882 O O . THR A 1 250 ? 2.065 7.556 16.423 1.00 85.88 250 THR A O 1
ATOM 1885 N N . GLY A 1 251 ? 1.316 6.039 17.908 1.00 86.25 251 GLY A N 1
ATOM 1886 C CA . GLY A 1 251 ? 1.515 6.808 19.138 1.00 86.25 251 GLY A CA 1
ATOM 1887 C C . GLY A 1 251 ? 0.755 6.187 20.314 1.00 86.25 251 GLY A C 1
ATOM 1888 O O . GLY A 1 251 ? -0.113 5.340 20.102 1.00 86.25 251 GLY A O 1
ATOM 1889 N N . ASP A 1 252 ? 1.012 6.631 21.544 1.00 85.38 252 ASP A N 1
ATOM 1890 C CA . ASP A 1 252 ? 0.390 6.068 22.764 1.00 85.38 252 ASP A CA 1
ATOM 1891 C C . ASP A 1 252 ? -1.149 6.176 22.776 1.00 85.38 252 ASP A C 1
ATOM 1893 O O . ASP A 1 252 ? -1.854 5.462 23.485 1.00 85.38 252 ASP A O 1
ATOM 1897 N N . TRP A 1 253 ? -1.702 7.069 21.957 1.00 88.50 253 TRP A N 1
ATOM 1898 C CA . TRP A 1 253 ? -3.139 7.260 21.785 1.00 88.50 253 TRP A CA 1
ATOM 1899 C C . TRP A 1 253 ? -3.785 6.277 20.794 1.00 88.50 253 TRP A C 1
ATOM 1901 O O . TRP A 1 253 ? -5.014 6.243 20.699 1.00 88.50 253 TRP A O 1
ATOM 1911 N N . THR A 1 254 ? -2.999 5.483 20.056 1.00 91.56 254 THR A N 1
ATOM 1912 C CA . THR A 1 254 ? -3.476 4.621 18.953 1.00 91.56 254 THR A CA 1
ATOM 1913 C C . THR A 1 25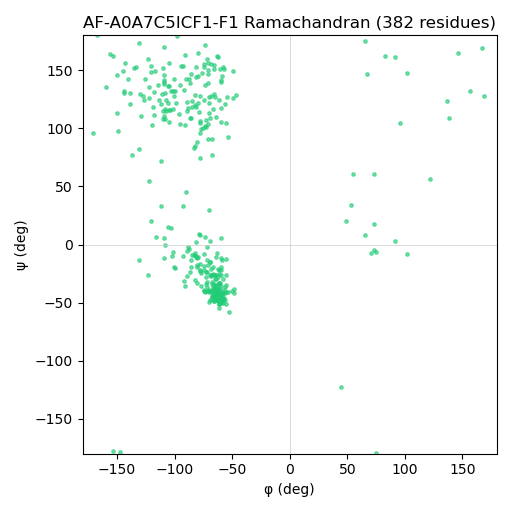4 ? -4.586 3.690 19.422 1.00 91.56 254 THR A C 1
ATOM 1915 O O . THR A 1 254 ? -5.674 3.678 18.847 1.00 91.56 254 THR A O 1
ATOM 1918 N N . ALA A 1 255 ? -4.348 2.968 20.520 1.00 92.56 255 ALA A N 1
ATOM 1919 C CA . ALA A 1 255 ? -5.313 2.028 21.080 1.00 92.56 255 ALA A CA 1
ATOM 1920 C C . ALA A 1 255 ? -6.634 2.710 21.469 1.00 92.56 255 ALA A C 1
ATOM 1922 O O . ALA A 1 255 ? -7.703 2.148 21.253 1.00 92.56 255 ALA A O 1
ATOM 1923 N N . ARG A 1 256 ? -6.583 3.955 21.962 1.00 91.88 256 ARG A N 1
ATOM 1924 C CA . ARG A 1 256 ? -7.777 4.729 22.339 1.00 91.88 256 ARG A CA 1
ATOM 1925 C C . ARG A 1 256 ? -8.601 5.159 21.126 1.00 91.88 256 ARG A C 1
ATOM 1927 O O . ARG A 1 256 ? -9.827 5.117 21.185 1.00 91.88 256 ARG A O 1
ATOM 1934 N N . VAL A 1 257 ? -7.948 5.547 20.029 1.00 93.44 257 VAL A N 1
ATOM 1935 C CA . VAL A 1 257 ? -8.631 5.873 18.764 1.00 93.44 257 VAL A CA 1
ATOM 1936 C C . VAL A 1 257 ? -9.288 4.626 18.171 1.00 93.44 257 VAL A C 1
ATOM 1938 O O . VAL A 1 257 ? -10.450 4.677 17.766 1.00 93.44 257 VAL A O 1
ATOM 1941 N N . LEU A 1 258 ? -8.584 3.491 18.166 1.00 94.12 258 LEU A N 1
ATOM 1942 C CA . LEU A 1 258 ? -9.126 2.215 17.691 1.00 94.12 258 LEU A CA 1
ATOM 1943 C C . LEU A 1 258 ? -10.298 1.737 18.560 1.00 94.12 258 LEU A C 1
ATOM 1945 O O . LEU A 1 258 ? -11.340 1.361 18.027 1.00 94.12 258 LEU A O 1
ATOM 1949 N N . ALA A 1 259 ? -10.170 1.823 19.885 1.00 92.69 259 ALA A N 1
ATOM 1950 C CA . ALA A 1 259 ? -11.245 1.516 20.825 1.00 92.69 259 ALA A CA 1
ATOM 1951 C C . ALA A 1 259 ? -12.473 2.405 20.580 1.00 92.69 259 ALA A C 1
ATOM 1953 O O . ALA A 1 259 ? -13.587 1.898 20.476 1.00 92.69 259 ALA A O 1
ATOM 1954 N N . GLY A 1 260 ? -12.277 3.714 20.395 1.00 92.00 260 GLY A N 1
ATOM 1955 C CA . GLY A 1 260 ? -13.358 4.634 20.045 1.00 92.00 260 GLY A CA 1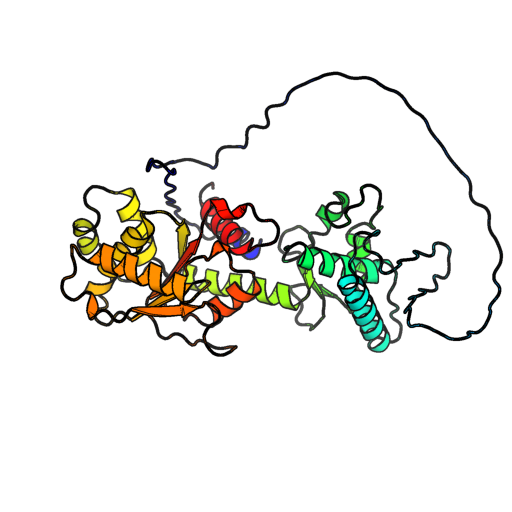
ATOM 1956 C C . GLY A 1 260 ? -14.033 4.270 18.722 1.00 92.00 260 GLY A C 1
ATOM 1957 O O . GLY A 1 260 ? -15.258 4.253 18.637 1.00 92.00 260 GLY A O 1
ATOM 1958 N N . THR A 1 261 ? -13.237 3.913 17.712 1.00 92.38 261 THR A N 1
ATOM 1959 C CA . THR A 1 261 ? -13.729 3.467 16.400 1.00 92.38 261 THR A CA 1
ATOM 1960 C C . THR A 1 261 ? -14.639 2.250 16.541 1.00 92.38 261 THR A C 1
ATOM 1962 O O . THR A 1 261 ? -15.733 2.224 15.986 1.00 92.38 261 THR A O 1
ATOM 1965 N N . ILE A 1 262 ? -14.212 1.252 17.317 1.00 91.62 262 ILE A N 1
ATOM 1966 C CA . ILE A 1 262 ? -14.981 0.029 17.563 1.00 91.62 262 ILE A CA 1
ATOM 1967 C C . ILE A 1 262 ? -16.277 0.346 18.317 1.00 91.62 262 ILE A C 1
ATOM 1969 O O . ILE A 1 262 ? -17.348 -0.073 17.881 1.00 91.62 262 ILE A O 1
ATOM 1973 N N . LEU A 1 263 ? -16.219 1.159 19.375 1.00 89.81 263 LEU A N 1
ATOM 1974 C CA . LEU A 1 263 ? -17.410 1.571 20.131 1.00 89.81 263 LEU A CA 1
ATOM 1975 C C . LEU A 1 263 ? -18.422 2.343 19.287 1.00 89.81 263 LEU A C 1
ATOM 1977 O O . LEU A 1 263 ? -19.619 2.193 19.504 1.00 89.81 263 LEU A O 1
ATOM 1981 N N . ALA A 1 264 ? -17.965 3.144 18.324 1.00 90.50 264 ALA A N 1
ATOM 1982 C CA . ALA A 1 264 ? -18.856 3.846 17.408 1.00 90.50 264 ALA A CA 1
ATOM 1983 C C . ALA A 1 264 ? -19.592 2.891 16.451 1.00 90.50 264 ALA A C 1
ATOM 1985 O O . ALA A 1 264 ? -20.677 3.208 15.969 1.00 90.50 264 ALA A O 1
ATOM 1986 N N . LEU A 1 265 ? -19.025 1.718 16.160 1.00 90.38 265 LEU A N 1
ATOM 1987 C CA . LEU A 1 265 ? -19.589 0.754 15.210 1.00 90.38 265 LEU A CA 1
ATOM 1988 C C . LEU A 1 265 ? -20.525 -0.260 15.871 1.00 90.38 265 LEU A C 1
ATOM 1990 O O . LEU A 1 265 ? -21.538 -0.631 15.280 1.00 90.38 265 LEU A O 1
ATOM 1994 N N . LEU A 1 266 ? -20.216 -0.678 17.098 1.00 88.00 266 LEU A N 1
ATOM 1995 C CA . LEU A 1 266 ? -20.936 -1.735 17.815 1.00 88.00 266 LEU A CA 1
ATOM 1996 C C . LEU A 1 266 ? -22.461 -1.527 17.922 1.00 88.00 266 LEU A C 1
ATOM 1998 O O . LEU A 1 266 ? -23.186 -2.493 17.694 1.00 88.00 266 LEU A O 1
ATOM 2002 N N . PRO A 1 267 ? -23.001 -0.315 18.181 1.00 87.69 267 PRO A N 1
ATOM 2003 C CA . PRO A 1 267 ? -24.451 -0.115 18.268 1.00 87.69 267 PRO A CA 1
ATOM 2004 C C . PRO A 1 267 ? -25.212 -0.427 16.974 1.00 87.69 267 PRO A C 1
ATOM 2006 O O . PRO A 1 267 ? -26.402 -0.723 17.022 1.00 87.69 267 PRO A O 1
ATOM 2009 N N . ARG A 1 268 ? -24.546 -0.332 15.816 1.00 87.94 268 ARG A N 1
ATOM 2010 C CA . ARG A 1 268 ? -25.129 -0.638 14.496 1.00 87.94 268 ARG A CA 1
ATOM 2011 C C . ARG A 1 268 ? -24.726 -2.018 13.982 1.00 87.94 268 ARG A C 1
ATOM 2013 O O . ARG A 1 268 ? -25.391 -2.570 13.110 1.00 87.94 268 ARG A O 1
ATOM 2020 N N . HIS A 1 269 ? -23.655 -2.575 14.536 1.00 87.62 269 HIS A N 1
ATOM 2021 C CA . HIS A 1 269 ? -23.063 -3.844 14.137 1.00 87.62 269 HIS A CA 1
ATOM 2022 C C . HIS A 1 269 ? -22.690 -4.650 15.393 1.00 87.62 269 HIS A C 1
ATOM 2024 O O . HIS A 1 269 ? -21.518 -4.676 15.765 1.00 87.62 269 HIS A O 1
ATOM 2030 N N . PRO A 1 270 ? -23.661 -5.285 16.075 1.00 84.88 270 PRO A N 1
ATOM 2031 C CA . PRO A 1 270 ? -23.401 -6.001 17.326 1.00 84.88 270 PRO A CA 1
ATOM 2032 C C . PRO A 1 270 ? -22.472 -7.212 17.140 1.00 84.88 270 PRO A C 1
ATOM 2034 O O . PRO A 1 270 ? -21.677 -7.509 18.026 1.00 84.88 270 PRO A O 1
ATOM 2037 N N . ASP A 1 271 ? -22.499 -7.845 15.964 1.00 86.50 271 ASP A N 1
ATOM 2038 C CA . ASP A 1 271 ? -21.671 -9.011 15.620 1.00 86.50 271 ASP A CA 1
ATOM 2039 C C . ASP A 1 271 ? -20.352 -8.622 14.920 1.00 86.50 271 ASP A C 1
ATOM 2041 O O . ASP A 1 271 ? -19.876 -9.318 14.021 1.00 86.50 271 ASP A O 1
ATOM 2045 N N . LEU A 1 272 ? -19.778 -7.467 15.279 1.00 88.62 272 LEU A N 1
ATOM 2046 C CA . LEU A 1 272 ? -18.606 -6.899 14.608 1.00 88.62 272 LEU A CA 1
ATOM 2047 C C . LEU A 1 272 ? -17.402 -7.849 14.672 1.00 88.62 272 LEU A C 1
ATOM 2049 O O . LEU A 1 272 ? -16.849 -8.107 15.744 1.00 88.62 272 LEU A O 1
ATOM 2053 N N . ARG A 1 273 ? -16.931 -8.313 13.510 1.00 91.00 273 ARG A N 1
ATOM 2054 C CA . ARG A 1 273 ? -15.708 -9.120 13.420 1.00 91.00 273 ARG A CA 1
ATOM 2055 C C . ARG A 1 273 ? -14.499 -8.222 13.235 1.00 91.00 273 ARG A C 1
ATOM 2057 O O . ARG A 1 273 ? -14.441 -7.442 12.280 1.00 91.00 273 ARG A O 1
ATOM 2064 N N . ILE A 1 274 ? -13.537 -8.335 14.145 1.00 92.50 274 ILE A N 1
ATOM 2065 C CA . ILE A 1 274 ? -12.361 -7.469 14.179 1.00 92.50 274 ILE A CA 1
ATOM 2066 C C . ILE A 1 274 ? -11.113 -8.318 13.981 1.00 92.50 274 ILE A C 1
ATOM 2068 O O . ILE A 1 274 ? -10.893 -9.298 14.693 1.00 92.50 274 ILE A O 1
ATOM 2072 N N . ARG A 1 275 ? -10.240 -7.879 13.076 1.00 94.38 275 ARG A N 1
ATOM 2073 C CA . ARG A 1 275 ? -8.916 -8.463 12.880 1.00 94.38 275 ARG A CA 1
ATOM 2074 C C . ARG A 1 275 ? -7.822 -7.435 13.062 1.00 94.38 275 ARG A C 1
ATOM 2076 O O . ARG A 1 275 ? -7.881 -6.350 12.493 1.00 94.38 275 ARG A O 1
ATOM 2083 N N . ILE A 1 276 ? -6.782 -7.825 13.788 1.00 94.69 276 ILE A N 1
ATOM 2084 C CA . ILE A 1 276 ? -5.538 -7.069 13.901 1.00 94.69 276 ILE A CA 1
ATOM 2085 C C . ILE A 1 276 ? -4.430 -7.845 13.198 1.00 94.69 276 ILE A C 1
ATOM 2087 O O . ILE A 1 276 ? -4.130 -8.989 13.540 1.00 94.69 276 ILE A O 1
ATOM 2091 N N . LEU A 1 277 ? -3.823 -7.210 12.207 1.00 93.88 277 LEU A N 1
ATOM 2092 C CA . LEU A 1 277 ? -2.658 -7.695 11.486 1.00 93.88 277 LEU A CA 1
ATOM 2093 C C . LEU A 1 277 ? -1.444 -6.853 11.870 1.00 93.88 277 LEU A C 1
ATOM 2095 O O . LEU A 1 277 ? -1.574 -5.655 12.092 1.00 93.88 277 LEU A O 1
ATOM 2099 N N . ALA A 1 278 ? -0.262 -7.455 11.916 1.00 90.69 278 ALA A N 1
ATOM 2100 C CA . ALA A 1 278 ? 0.995 -6.725 12.075 1.00 90.69 278 ALA A CA 1
ATOM 2101 C C . ALA A 1 278 ? 2.139 -7.424 11.327 1.00 90.69 278 ALA A C 1
ATOM 2103 O O . ALA A 1 278 ? 1.942 -8.470 10.703 1.00 90.69 278 ALA A O 1
ATOM 2104 N N . SER A 1 279 ? 3.345 -6.860 11.419 1.00 86.25 279 SER A N 1
ATOM 2105 C CA . SER A 1 279 ? 4.580 -7.458 10.887 1.00 86.25 279 SER A CA 1
ATOM 2106 C C . SER A 1 279 ? 4.925 -8.798 11.528 1.00 86.25 279 SER A C 1
ATOM 2108 O O . SER A 1 279 ? 5.449 -9.702 10.880 1.00 86.25 279 SER A O 1
ATOM 2110 N N . THR A 1 280 ? 4.584 -8.949 12.806 1.00 88.88 280 THR A N 1
ATOM 2111 C CA . THR A 1 280 ? 4.835 -10.155 13.587 1.00 88.88 280 THR A CA 1
ATOM 2112 C C . THR A 1 280 ? 3.604 -10.528 14.402 1.00 88.88 280 THR A C 1
ATOM 2114 O O . THR A 1 280 ? 2.841 -9.662 14.833 1.00 88.88 280 THR A O 1
ATOM 2117 N N . GLY A 1 281 ? 3.439 -11.823 14.691 1.00 88.44 281 GLY A N 1
ATOM 2118 C CA . GLY A 1 281 ? 2.339 -12.292 15.541 1.00 88.44 281 GLY A CA 1
ATOM 2119 C C . GLY A 1 281 ? 2.383 -11.688 16.949 1.00 88.44 281 GLY A C 1
ATOM 2120 O O . GLY A 1 281 ? 1.341 -11.379 17.518 1.00 88.44 281 GLY A O 1
ATOM 2121 N N . ARG A 1 282 ? 3.588 -11.434 17.486 1.00 89.44 282 ARG A N 1
ATOM 2122 C CA . ARG A 1 282 ? 3.760 -10.731 18.768 1.00 89.44 282 ARG A CA 1
ATOM 2123 C C . ARG A 1 282 ? 3.272 -9.285 18.703 1.00 89.44 282 ARG A C 1
ATOM 2125 O O . ARG A 1 282 ? 2.579 -8.864 19.620 1.00 89.44 282 ARG A O 1
ATOM 2132 N N . GLY A 1 283 ? 3.584 -8.557 17.629 1.00 89.75 283 GLY A N 1
ATOM 2133 C CA . GLY A 1 283 ? 3.088 -7.191 17.425 1.00 89.75 283 GLY A CA 1
ATOM 2134 C C . GLY A 1 283 ? 1.560 -7.139 17.358 1.00 89.75 283 GLY A C 1
ATOM 2135 O O . GLY A 1 283 ? 0.936 -6.338 18.050 1.00 89.75 283 GLY A O 1
ATOM 2136 N N . ALA A 1 284 ? 0.943 -8.062 16.613 1.00 92.12 284 ALA A N 1
ATOM 2137 C CA . ALA A 1 284 ? -0.515 -8.154 16.526 1.00 92.12 284 ALA A CA 1
ATOM 2138 C C . ALA A 1 284 ? -1.159 -8.502 17.881 1.00 92.12 284 ALA A C 1
ATOM 2140 O O . ALA A 1 284 ? -2.166 -7.904 18.262 1.00 92.12 284 ALA A O 1
ATOM 2141 N N . ALA A 1 285 ? -0.565 -9.435 18.634 1.00 91.94 285 ALA A N 1
ATOM 2142 C CA . ALA A 1 285 ? -1.034 -9.809 19.967 1.00 91.94 285 ALA A CA 1
ATOM 2143 C C . ALA A 1 285 ? -0.909 -8.658 20.980 1.00 91.94 285 ALA A C 1
ATOM 2145 O O . ALA A 1 285 ? -1.829 -8.445 21.770 1.00 91.94 285 ALA A O 1
ATOM 2146 N N . GLN A 1 286 ? 0.189 -7.899 20.935 1.00 93.56 286 GLN A N 1
ATOM 2147 C CA . GLN A 1 286 ? 0.380 -6.729 21.790 1.00 93.56 286 GLN A CA 1
ATOM 2148 C C . GLN A 1 286 ? -0.650 -5.641 21.473 1.00 93.56 286 GLN A C 1
ATOM 2150 O O . GLN A 1 286 ? -1.345 -5.185 22.372 1.00 93.56 286 GLN A O 1
ATOM 2155 N N . MET A 1 287 ? -0.850 -5.309 20.196 1.00 93.06 287 MET A N 1
ATOM 2156 C CA . MET A 1 287 ? -1.852 -4.316 19.795 1.00 93.06 287 MET A CA 1
ATOM 2157 C C . MET A 1 287 ? -3.281 -4.741 20.172 1.00 93.06 287 MET A C 1
ATOM 2159 O O . MET A 1 287 ? -4.087 -3.905 20.580 1.00 93.06 287 MET A O 1
ATOM 2163 N N . ARG A 1 288 ? -3.601 -6.043 20.100 1.00 93.94 288 ARG A N 1
ATOM 2164 C CA . ARG A 1 288 ? -4.864 -6.584 20.632 1.00 93.94 288 ARG A CA 1
ATOM 2165 C C . ARG A 1 288 ? -4.990 -6.349 22.134 1.00 93.94 288 ARG A C 1
ATOM 2167 O O . ARG A 1 288 ? -6.059 -5.945 22.583 1.00 93.94 288 ARG A O 1
ATOM 2174 N N . LYS A 1 289 ? -3.933 -6.613 22.904 1.00 93.00 289 LYS A N 1
ATOM 2175 C CA . LYS A 1 289 ? -3.925 -6.378 24.351 1.00 93.00 289 LYS A CA 1
ATOM 2176 C C . LYS A 1 289 ? -4.178 -4.901 24.665 1.00 93.00 289 LYS A C 1
ATOM 2178 O O . LYS A 1 289 ? -5.079 -4.613 25.447 1.00 93.00 289 LYS A O 1
ATOM 2183 N N . ASP A 1 290 ? -3.463 -3.996 24.000 1.00 93.88 290 ASP A N 1
ATOM 2184 C CA . ASP A 1 290 ? -3.591 -2.549 24.208 1.00 93.88 290 ASP A CA 1
ATOM 2185 C C . ASP A 1 290 ? -5.004 -2.053 23.859 1.00 93.88 290 ASP A C 1
ATOM 2187 O O . ASP A 1 290 ? -5.583 -1.230 24.568 1.00 93.88 290 ASP A O 1
ATOM 2191 N N . LEU A 1 291 ? -5.602 -2.591 22.790 1.00 92.81 291 LEU A N 1
ATOM 2192 C CA . LEU A 1 291 ? -6.987 -2.308 22.419 1.00 92.81 291 LEU A CA 1
ATOM 2193 C C . LEU A 1 291 ? -7.980 -2.763 23.502 1.00 92.81 291 LEU A C 1
ATOM 2195 O O . LEU A 1 291 ? -8.881 -2.006 23.865 1.00 92.81 291 LEU A O 1
ATOM 2199 N N . ILE A 1 292 ? -7.837 -3.993 24.008 1.00 90.88 292 ILE A N 1
ATOM 2200 C CA . ILE A 1 292 ? -8.713 -4.538 25.058 1.00 90.88 292 ILE A CA 1
ATOM 2201 C C . ILE A 1 292 ? -8.589 -3.705 26.340 1.00 90.88 292 ILE A C 1
ATOM 2203 O O . ILE A 1 292 ? -9.598 -3.404 26.979 1.00 90.88 292 ILE A O 1
ATOM 2207 N N . GLU A 1 293 ? -7.372 -3.294 26.698 1.00 90.94 293 GLU A N 1
ATOM 2208 C CA . GLU A 1 293 ? -7.117 -2.418 27.843 1.00 90.94 293 GLU A CA 1
ATOM 2209 C C . GLU A 1 293 ? -7.757 -1.036 27.655 1.00 90.94 293 GLU A C 1
ATOM 2211 O O . GLU A 1 293 ? -8.416 -0.533 28.563 1.00 90.94 293 GLU A O 1
ATOM 2216 N N . ALA A 1 294 ? -7.673 -0.454 26.456 1.00 90.75 294 ALA A N 1
ATOM 2217 C CA . ALA A 1 294 ? -8.324 0.818 26.150 1.00 90.75 294 ALA A CA 1
ATOM 2218 C C . ALA A 1 294 ? -9.862 0.743 26.219 1.00 90.75 294 ALA A C 1
ATOM 2220 O O . ALA A 1 294 ? -10.503 1.738 26.548 1.00 90.75 294 ALA A O 1
ATOM 2221 N N . LEU A 1 295 ? -10.467 -0.416 25.940 1.00 88.94 295 LEU A N 1
ATOM 2222 C CA . LEU A 1 295 ? -11.919 -0.630 26.037 1.00 88.94 295 LEU A CA 1
ATOM 2223 C C . LEU A 1 295 ? -12.410 -0.889 27.467 1.00 88.94 295 LEU A C 1
ATOM 2225 O O . LEU A 1 295 ? -13.601 -0.729 27.746 1.00 88.94 295 LEU A O 1
ATOM 2229 N N . ALA A 1 296 ? -11.507 -1.251 28.380 1.00 86.25 296 ALA A N 1
ATOM 2230 C CA . ALA A 1 296 ? -11.821 -1.614 29.758 1.00 86.25 296 ALA A CA 1
ATOM 2231 C C . ALA A 1 296 ? -12.751 -0.646 30.518 1.00 86.25 296 ALA A C 1
ATOM 2233 O O . ALA A 1 296 ? -13.600 -1.148 31.257 1.00 86.25 296 ALA A O 1
ATOM 2234 N N . PRO A 1 297 ? -12.652 0.691 30.364 1.00 83.31 297 PRO A N 1
ATOM 2235 C CA . PRO A 1 297 ? -13.481 1.628 31.127 1.00 83.31 297 PRO A CA 1
ATOM 2236 C C . PRO A 1 297 ? -14.960 1.655 30.722 1.00 83.31 297 PRO A C 1
ATOM 2238 O O . PRO A 1 297 ? -15.782 2.194 31.456 1.00 83.31 297 PRO A O 1
ATOM 2241 N N . VAL A 1 298 ? -15.300 1.142 29.538 1.00 79.62 298 VAL A N 1
ATOM 2242 C CA . VAL A 1 298 ? -16.613 1.358 28.901 1.00 79.62 298 VAL A CA 1
ATOM 2243 C C . VAL A 1 298 ? -17.270 0.078 28.395 1.00 79.62 298 VAL A C 1
ATOM 2245 O O . VAL A 1 298 ? -18.461 0.096 28.093 1.00 79.62 298 VAL A O 1
ATOM 2248 N N . TRP A 1 299 ? -16.523 -1.025 28.317 1.00 76.56 299 TRP A N 1
ATOM 2249 C CA . TRP A 1 299 ? -17.018 -2.317 27.860 1.00 76.56 299 TRP A CA 1
ATOM 2250 C C . TRP A 1 299 ? -16.662 -3.413 28.871 1.00 76.56 299 TRP A C 1
ATOM 2252 O O . TRP A 1 299 ? -15.494 -3.775 29.042 1.00 76.56 299 TRP A O 1
ATOM 2262 N N . SER A 1 300 ? -17.681 -3.944 29.548 1.00 73.12 300 SER A N 1
ATOM 2263 C CA . SER A 1 300 ? -17.541 -4.958 30.600 1.00 73.12 300 SER A CA 1
ATOM 2264 C C . SER A 1 300 ? -17.219 -6.353 30.050 1.00 73.12 300 SER A C 1
ATOM 2266 O O . SER A 1 300 ? -16.323 -7.008 30.574 1.00 73.12 300 SER A O 1
ATOM 2268 N N . ASP A 1 301 ? -17.833 -6.769 28.936 1.00 72.12 301 ASP A N 1
ATOM 2269 C CA . ASP A 1 301 ? -17.635 -8.097 28.316 1.00 72.12 301 ASP A CA 1
ATOM 2270 C C . ASP A 1 301 ? -16.497 -8.112 27.281 1.00 72.12 301 ASP A C 1
ATOM 2272 O O . ASP A 1 301 ? -16.634 -8.588 26.153 1.00 72.12 301 ASP A O 1
ATOM 2276 N N . ARG A 1 302 ? -15.356 -7.503 27.617 1.00 66.12 302 ARG A N 1
ATOM 2277 C CA . ARG A 1 302 ? -14.287 -7.221 26.635 1.00 66.12 302 ARG A CA 1
ATOM 2278 C C . ARG A 1 302 ? -13.516 -8.465 26.204 1.00 66.12 302 ARG A C 1
ATOM 2280 O O . ARG A 1 302 ? -13.008 -8.515 25.089 1.00 66.12 302 ARG A O 1
ATOM 2287 N N . GLU A 1 303 ? -13.444 -9.469 27.076 1.00 65.62 303 GLU A N 1
ATOM 2288 C CA . GLU A 1 303 ? -12.779 -10.746 26.789 1.00 65.62 303 GLU A CA 1
ATOM 2289 C C . GLU A 1 303 ? -13.582 -11.619 25.820 1.00 65.62 303 GLU A C 1
ATOM 2291 O O . GLU A 1 303 ? -12.999 -12.434 25.108 1.00 65.62 303 GLU A O 1
ATOM 2296 N N . ALA A 1 304 ? -14.898 -11.401 25.738 1.00 67.88 304 ALA A N 1
ATOM 2297 C CA . ALA A 1 304 ? -15.772 -12.078 24.789 1.00 67.88 304 ALA A CA 1
ATOM 2298 C C . ALA A 1 304 ? -15.704 -11.471 23.377 1.00 67.88 304 ALA A C 1
ATOM 2300 O O . ALA A 1 304 ? -16.226 -12.068 22.436 1.00 67.88 304 ALA A O 1
ATOM 2301 N N . MET A 1 305 ? -15.067 -10.303 23.200 1.00 72.81 305 MET A N 1
ATOM 2302 C CA . MET A 1 305 ? -15.013 -9.649 21.896 1.00 72.81 305 MET A CA 1
ATOM 2303 C C . MET A 1 305 ? -14.108 -10.440 20.933 1.00 72.81 305 MET A C 1
ATOM 2305 O O . MET A 1 305 ? -12.917 -10.622 21.222 1.00 72.81 305 MET A O 1
ATOM 2309 N N . PRO A 1 306 ? -14.626 -10.896 19.775 1.00 77.81 306 PRO A N 1
ATOM 2310 C CA . PRO A 1 306 ? -13.899 -11.768 18.859 1.00 77.81 306 PRO A CA 1
ATOM 2311 C C . PRO A 1 306 ? -12.885 -10.966 18.029 1.00 77.81 306 PRO A C 1
ATOM 2313 O O . PRO A 1 306 ? -13.081 -10.702 16.844 1.00 77.81 306 PRO A O 1
ATOM 2316 N N . VAL A 1 307 ? -11.781 -10.566 18.667 1.00 89.25 307 VAL A N 1
ATOM 2317 C CA . VAL A 1 307 ? -10.641 -9.917 18.005 1.00 89.25 307 VAL A CA 1
ATOM 2318 C C . VAL A 1 307 ? -9.638 -10.982 17.575 1.00 89.25 307 VAL A C 1
ATOM 2320 O O . VAL A 1 307 ? -8.866 -11.489 18.394 1.00 89.25 307 VAL A O 1
ATOM 2323 N N . ALA A 1 308 ? -9.634 -11.308 16.286 1.00 91.38 308 ALA A N 1
ATOM 2324 C CA . ALA A 1 308 ? -8.643 -12.188 15.687 1.00 91.38 308 ALA A CA 1
ATOM 2325 C C . ALA A 1 308 ? -7.306 -11.455 15.494 1.00 91.38 308 ALA A C 1
ATOM 2327 O O . ALA A 1 308 ? -7.270 -10.259 15.200 1.00 91.38 308 ALA A O 1
ATOM 2328 N N . THR A 1 309 ? -6.191 -12.177 15.604 1.00 92.69 309 THR A N 1
ATOM 2329 C CA . THR A 1 309 ? -4.854 -11.647 15.298 1.00 92.69 309 THR A CA 1
ATOM 2330 C C . THR A 1 309 ? -4.181 -12.454 14.201 1.00 92.69 309 THR A C 1
ATOM 2332 O O . THR A 1 309 ? -4.461 -13.640 14.043 1.00 92.69 309 THR A O 1
ATOM 2335 N N . GLY A 1 310 ? -3.268 -11.824 13.472 1.00 91.00 310 GLY A N 1
ATOM 2336 C CA . GLY A 1 310 ? -2.436 -12.486 12.474 1.00 91.00 310 GLY A CA 1
ATOM 2337 C C . GLY A 1 310 ? -1.282 -11.606 12.019 1.00 91.00 310 GLY A C 1
ATOM 2338 O O . GLY A 1 310 ? -1.125 -10.467 12.461 1.00 91.00 310 GLY A O 1
ATOM 2339 N N . THR A 1 311 ? -0.472 -12.126 11.114 1.00 89.06 311 THR A N 1
ATOM 2340 C CA . THR A 1 311 ? 0.504 -11.340 10.366 1.00 89.06 311 THR A CA 1
ATOM 2341 C C . THR A 1 311 ? -0.086 -10.899 9.034 1.00 89.06 311 THR A C 1
ATOM 2343 O O . THR A 1 311 ? -0.945 -11.577 8.472 1.00 89.06 311 THR A O 1
ATOM 2346 N N . PHE A 1 312 ? 0.386 -9.786 8.471 1.00 83.44 312 PHE A N 1
ATOM 2347 C CA . PHE A 1 312 ? -0.043 -9.391 7.122 1.00 83.44 312 PHE A CA 1
ATOM 2348 C C . PHE A 1 312 ? 0.388 -10.387 6.023 1.00 83.44 312 PHE A C 1
ATOM 2350 O O . PHE A 1 312 ? -0.096 -10.304 4.891 1.00 83.44 312 PHE A O 1
ATOM 2357 N N . HIS A 1 313 ? 1.255 -11.356 6.341 1.00 80.06 313 HIS A N 1
ATOM 2358 C CA . HIS A 1 313 ? 1.607 -12.461 5.451 1.00 80.06 313 HIS A CA 1
ATOM 2359 C C . HIS A 1 313 ? 0.646 -13.653 5.539 1.00 80.06 313 HIS A C 1
ATOM 2361 O O . HIS A 1 313 ? 0.586 -14.417 4.572 1.00 80.06 313 HIS A O 1
ATOM 2367 N N . ASP A 1 314 ? -0.137 -13.776 6.613 1.00 72.69 314 ASP A N 1
ATOM 2368 C CA . ASP A 1 314 ? -1.027 -14.915 6.849 1.00 72.69 314 ASP A CA 1
ATOM 2369 C C . ASP A 1 314 ? -2.093 -15.069 5.748 1.00 72.69 314 ASP A C 1
ATOM 2371 O O . ASP A 1 314 ? -2.536 -14.101 5.119 1.00 72.69 314 ASP A O 1
ATOM 2375 N N . GLY A 1 315 ? -2.521 -16.316 5.539 1.00 64.12 315 GLY A N 1
ATOM 2376 C CA . GLY A 1 315 ? -3.515 -16.701 4.536 1.00 64.12 315 GLY A CA 1
ATOM 2377 C C . GLY A 1 315 ? -2.918 -17.088 3.171 1.00 64.12 315 GLY A C 1
ATOM 2378 O O . GLY A 1 315 ? -1.767 -16.763 2.858 1.00 64.12 315 GLY A O 1
ATOM 2379 N N . PRO A 1 316 ? -3.684 -17.806 2.331 1.00 53.84 316 PRO A N 1
ATOM 2380 C CA . PRO A 1 316 ? -3.247 -18.239 1.008 1.00 53.84 316 PRO A CA 1
ATOM 2381 C C . PRO A 1 316 ? -2.932 -17.055 0.077 1.00 53.84 316 PRO A C 1
ATOM 2383 O O . PRO A 1 316 ? -3.297 -15.898 0.309 1.00 53.84 316 PRO A O 1
ATOM 2386 N N . SER A 1 317 ? -2.176 -17.327 -0.987 1.00 55.94 317 SER A N 1
ATOM 2387 C CA . SER A 1 317 ? -1.885 -16.325 -2.017 1.00 55.94 317 SER A CA 1
ATOM 2388 C C . SER A 1 317 ? -3.083 -16.192 -2.964 1.00 55.94 317 SER A C 1
ATOM 2390 O O . SER A 1 317 ? -3.366 -17.125 -3.707 1.00 55.94 317 SER A O 1
ATOM 2392 N N . GLY A 1 318 ? -3.741 -15.027 -2.961 1.00 52.28 318 GLY A N 1
ATOM 2393 C CA . GLY A 1 318 ? -4.835 -14.680 -3.878 1.00 52.28 318 GLY A CA 1
ATOM 2394 C C . GLY A 1 318 ? -6.241 -14.778 -3.269 1.00 52.28 318 GLY A C 1
ATOM 2395 O O . GLY A 1 318 ? -6.505 -15.632 -2.428 1.00 52.28 318 GLY A O 1
ATOM 2396 N N . GLY A 1 319 ? -7.137 -13.898 -3.731 1.00 56.22 319 GLY A N 1
ATOM 2397 C CA . GLY A 1 319 ? -8.543 -13.829 -3.311 1.00 56.22 319 GLY A CA 1
ATOM 2398 C C . GLY A 1 319 ? -8.785 -13.061 -2.006 1.00 56.22 319 GLY A C 1
ATOM 2399 O O . GLY A 1 319 ? -7.867 -12.841 -1.216 1.00 56.22 319 GLY A O 1
ATOM 2400 N N . GLN A 1 320 ? -10.044 -12.663 -1.784 1.00 60.12 320 GLN A N 1
ATOM 2401 C CA . GLN A 1 320 ? -10.489 -12.161 -0.481 1.00 60.12 320 GLN A CA 1
ATOM 2402 C C . GLN A 1 320 ? -10.525 -13.332 0.496 1.00 60.12 320 GLN A C 1
ATOM 2404 O O . GLN A 1 320 ? -11.130 -14.363 0.206 1.00 60.12 320 GLN A O 1
ATOM 2409 N N . PHE A 1 321 ? -9.853 -13.174 1.629 1.00 65.38 321 PHE A N 1
ATOM 2410 C CA . PHE A 1 321 ? -9.661 -14.254 2.598 1.00 65.38 321 PHE A CA 1
ATOM 2411 C C . PHE A 1 321 ? -10.181 -13.894 3.985 1.00 65.38 321 PHE A C 1
ATOM 2413 O O . PHE A 1 321 ? -10.560 -14.764 4.764 1.00 65.38 321 PHE A O 1
ATOM 2420 N N . PHE A 1 322 ? -10.211 -12.602 4.296 1.00 72.19 322 PHE A N 1
ATOM 2421 C CA . PHE A 1 322 ? -10.788 -12.129 5.539 1.00 72.19 322 PHE A CA 1
ATOM 2422 C C . PHE A 1 322 ? -12.279 -11.912 5.347 1.00 72.19 322 PHE A C 1
ATOM 2424 O O . PHE A 1 322 ? -12.709 -11.383 4.327 1.00 72.19 322 PHE A O 1
ATOM 2431 N N . GLU A 1 323 ? -13.071 -12.304 6.334 1.00 75.25 323 GLU A N 1
ATOM 2432 C CA . GLU A 1 323 ? -14.492 -11.967 6.357 1.00 75.25 323 GLU A CA 1
ATOM 2433 C C . GLU A 1 323 ? -14.790 -10.799 7.301 1.00 75.25 323 GLU A C 1
ATOM 2435 O O . GLU A 1 323 ? -15.916 -10.302 7.316 1.00 75.25 323 GLU A O 1
ATOM 2440 N N . ASP A 1 324 ? -13.771 -10.358 8.041 1.00 85.62 324 ASP A N 1
ATOM 2441 C CA . ASP A 1 324 ? -13.829 -9.360 9.098 1.00 85.62 324 ASP A CA 1
ATOM 2442 C C . ASP A 1 324 ? -14.363 -8.008 8.607 1.00 85.62 324 ASP A C 1
ATOM 2444 O O . ASP A 1 324 ? -14.106 -7.572 7.481 1.00 85.62 324 ASP A O 1
ATOM 2448 N N . ASP A 1 325 ? -15.105 -7.331 9.476 1.00 89.12 325 ASP A N 1
ATOM 2449 C CA . ASP A 1 325 ? -15.765 -6.063 9.170 1.00 89.12 325 ASP A CA 1
ATOM 2450 C C . ASP A 1 325 ? -14.850 -4.871 9.474 1.00 89.12 325 ASP A C 1
ATOM 2452 O O . ASP A 1 325 ? -14.941 -3.830 8.817 1.00 89.12 325 ASP A O 1
ATOM 2456 N N . VAL A 1 326 ? -13.917 -5.046 10.417 1.00 93.19 326 VAL A N 1
ATOM 2457 C CA . VAL A 1 326 ? -12.832 -4.107 10.718 1.00 93.19 326 VAL A CA 1
ATOM 2458 C C . VAL A 1 326 ? -11.497 -4.842 10.680 1.00 93.19 326 VAL A C 1
ATOM 2460 O O . VAL A 1 326 ? -11.282 -5.809 11.405 1.00 93.19 326 VAL A O 1
ATOM 2463 N N . VAL A 1 327 ? -10.575 -4.347 9.860 1.00 94.62 327 VAL A N 1
ATOM 2464 C CA . VAL A 1 327 ? -9.195 -4.820 9.771 1.00 94.62 327 VAL A CA 1
ATOM 2465 C C . VAL A 1 327 ? -8.265 -3.674 10.147 1.00 94.62 327 VAL A C 1
ATOM 2467 O O . VAL A 1 327 ? -8.218 -2.643 9.477 1.00 94.62 327 VAL A O 1
ATOM 2470 N N . VAL A 1 328 ? -7.503 -3.862 11.216 1.00 95.44 328 VAL A N 1
ATOM 2471 C CA . VAL A 1 328 ? -6.447 -2.946 11.651 1.00 95.44 328 VAL A CA 1
ATOM 2472 C C . VAL A 1 328 ? -5.107 -3.548 11.262 1.00 95.44 328 VAL A C 1
ATOM 2474 O O . VAL A 1 328 ? -4.864 -4.724 11.519 1.00 95.44 328 VAL A O 1
ATOM 2477 N N . VAL A 1 329 ? -4.231 -2.757 10.652 1.00 94.06 329 VAL A N 1
ATOM 2478 C CA . VAL A 1 329 ? -2.896 -3.202 10.240 1.00 94.06 329 VAL A CA 1
ATOM 2479 C C . VAL A 1 329 ? -1.855 -2.352 10.945 1.00 94.06 329 VAL A C 1
ATOM 2481 O O . VAL A 1 329 ? -1.633 -1.208 10.561 1.00 94.06 329 VAL A O 1
ATOM 2484 N N . GLY A 1 330 ? -1.244 -2.911 11.982 1.00 91.06 330 GLY A N 1
ATOM 2485 C CA . GLY A 1 330 ? -0.087 -2.349 12.666 1.00 91.06 330 GLY A CA 1
ATOM 2486 C C . GLY A 1 330 ? 1.182 -2.432 11.821 1.00 91.06 330 GLY A C 1
ATOM 2487 O O . GLY A 1 330 ? 1.301 -3.281 10.935 1.00 91.06 330 GLY A O 1
ATOM 2488 N N . ASP A 1 331 ? 2.134 -1.549 12.119 1.00 86.19 331 ASP A N 1
ATOM 2489 C CA . ASP A 1 331 ? 3.412 -1.415 11.410 1.00 86.19 331 ASP A CA 1
ATOM 2490 C C . ASP A 1 331 ? 3.254 -1.248 9.891 1.00 86.19 331 ASP A C 1
ATOM 2492 O O . ASP A 1 331 ? 4.080 -1.717 9.109 1.00 86.19 331 ASP A O 1
ATOM 2496 N N . ALA A 1 332 ? 2.193 -0.573 9.440 1.00 87.88 332 ALA A N 1
ATOM 2497 C CA . ALA A 1 332 ? 1.907 -0.420 8.016 1.00 87.88 332 ALA A CA 1
ATOM 2498 C C . ALA A 1 332 ? 3.015 0.336 7.258 1.00 87.88 332 ALA A C 1
ATOM 2500 O O . ALA A 1 332 ? 3.157 0.159 6.050 1.00 87.88 332 ALA A O 1
ATOM 2501 N N . SER A 1 333 ? 3.832 1.134 7.956 1.00 82.88 333 SER A N 1
ATOM 2502 C CA . SER A 1 333 ? 5.023 1.784 7.393 1.00 82.88 333 SER A CA 1
ATOM 2503 C C . SER A 1 333 ? 6.127 0.798 6.986 1.00 82.88 333 SER A C 1
ATOM 2505 O O . SER A 1 333 ? 6.976 1.147 6.171 1.00 82.88 333 SER A O 1
ATOM 2507 N N . ALA A 1 334 ? 6.113 -0.436 7.498 1.00 79.94 334 ALA A N 1
ATOM 2508 C CA . ALA A 1 334 ? 7.065 -1.482 7.126 1.00 79.94 334 ALA A CA 1
ATOM 2509 C C . ALA A 1 334 ? 6.660 -2.253 5.854 1.00 79.94 334 ALA A C 1
ATOM 2511 O O . ALA A 1 334 ? 7.444 -3.058 5.352 1.00 79.94 334 ALA A O 1
ATOM 2512 N N . LEU A 1 335 ? 5.447 -2.044 5.331 1.00 84.31 335 LEU A N 1
ATOM 2513 C CA . LEU A 1 335 ? 4.953 -2.761 4.157 1.00 84.31 335 LEU A CA 1
ATOM 2514 C C . LEU A 1 335 ? 5.606 -2.244 2.871 1.00 84.31 335 LEU A C 1
ATOM 2516 O O . LEU A 1 335 ? 5.485 -1.069 2.520 1.00 84.31 335 LEU A O 1
ATOM 2520 N N . ASP A 1 336 ? 6.224 -3.152 2.115 1.00 84.19 336 ASP A N 1
ATOM 2521 C CA . ASP A 1 336 ? 6.593 -2.885 0.726 1.00 84.19 336 ASP A CA 1
ATOM 2522 C C . ASP A 1 336 ? 5.356 -2.889 -0.200 1.00 84.19 336 ASP A C 1
ATOM 2524 O O . ASP A 1 336 ? 4.237 -3.250 0.188 1.00 84.19 336 ASP A O 1
ATOM 2528 N N . ILE A 1 337 ? 5.548 -2.487 -1.461 1.00 87.38 337 ILE A N 1
ATOM 2529 C CA . ILE A 1 337 ? 4.457 -2.413 -2.445 1.00 87.38 337 ILE A CA 1
ATOM 2530 C C . ILE A 1 337 ? 3.807 -3.771 -2.725 1.00 87.38 337 ILE A C 1
ATOM 2532 O O . ILE A 1 337 ? 2.597 -3.843 -2.943 1.00 87.38 337 ILE A O 1
ATOM 2536 N N . ARG A 1 338 ? 4.579 -4.860 -2.675 1.00 88.06 338 ARG A N 1
ATOM 2537 C CA . ARG A 1 338 ? 4.064 -6.210 -2.898 1.00 88.06 338 ARG A CA 1
ATOM 2538 C C . ARG A 1 338 ? 3.172 -6.625 -1.732 1.00 88.06 338 ARG A C 1
ATOM 2540 O O . ARG A 1 338 ? 2.066 -7.108 -1.961 1.00 88.06 338 ARG A O 1
ATOM 2547 N N . ALA A 1 339 ? 3.643 -6.463 -0.503 1.00 87.19 339 ALA A N 1
ATOM 2548 C CA . ALA A 1 339 ? 2.928 -6.812 0.711 1.00 87.19 339 ALA A CA 1
ATOM 2549 C C . ALA A 1 339 ? 1.647 -5.981 0.842 1.00 87.19 339 ALA A C 1
ATOM 2551 O O . ALA A 1 339 ? 0.592 -6.553 1.106 1.00 87.19 339 ALA A O 1
ATOM 2552 N N . MET A 1 340 ? 1.701 -4.676 0.548 1.00 90.38 340 MET A N 1
ATOM 2553 C CA . MET A 1 340 ? 0.513 -3.819 0.515 1.00 90.38 340 MET A CA 1
ATOM 2554 C C . MET A 1 340 ? -0.499 -4.278 -0.545 1.00 90.38 340 MET A C 1
ATOM 2556 O O . MET A 1 340 ? -1.681 -4.413 -0.237 1.00 90.38 340 MET A O 1
ATOM 2560 N N . ALA A 1 341 ? -0.054 -4.571 -1.775 1.00 90.94 341 ALA A N 1
ATOM 2561 C CA . ALA A 1 341 ? -0.941 -5.062 -2.832 1.00 90.94 341 ALA A CA 1
ATOM 2562 C C . ALA A 1 341 ? -1.647 -6.362 -2.414 1.00 90.94 341 ALA A C 1
ATOM 2564 O O . ALA A 1 341 ? -2.868 -6.468 -2.514 1.00 90.94 341 ALA A O 1
ATOM 2565 N N . ARG A 1 342 ? -0.898 -7.331 -1.869 1.00 90.06 342 ARG A N 1
ATOM 2566 C CA . ARG A 1 342 ? -1.459 -8.609 -1.399 1.00 90.06 342 ARG A CA 1
ATOM 2567 C C . ARG A 1 342 ? -2.407 -8.441 -0.219 1.00 90.06 342 ARG A C 1
ATOM 2569 O O . ARG A 1 342 ? -3.447 -9.089 -0.183 1.00 90.06 342 ARG A O 1
ATOM 2576 N N . LEU A 1 343 ? -2.068 -7.579 0.734 1.00 90.88 343 LEU A N 1
ATOM 2577 C CA . LEU A 1 343 ? -2.933 -7.250 1.862 1.00 90.88 343 LEU A CA 1
ATOM 2578 C C . LEU A 1 343 ? -4.275 -6.684 1.374 1.00 90.88 343 LEU A C 1
ATOM 2580 O O . LEU A 1 343 ? -5.330 -7.149 1.799 1.00 90.88 343 LEU A O 1
ATOM 2584 N N . LEU A 1 344 ? -4.242 -5.722 0.451 1.00 91.44 344 LEU A N 1
ATOM 2585 C CA . LEU A 1 344 ? -5.445 -5.076 -0.073 1.00 91.44 344 LEU A CA 1
ATOM 2586 C C . LEU A 1 344 ? -6.321 -6.010 -0.920 1.00 91.44 344 LEU A C 1
ATOM 2588 O O . LEU A 1 344 ? -7.543 -5.882 -0.866 1.00 91.44 344 LEU A O 1
ATOM 2592 N N . GLU A 1 345 ? -5.726 -6.964 -1.643 1.00 90.12 345 GLU A N 1
ATOM 2593 C CA . GLU A 1 345 ? -6.453 -8.036 -2.344 1.00 90.12 345 GLU A CA 1
ATOM 2594 C C . GLU A 1 345 ? -7.191 -8.973 -1.368 1.00 90.12 345 GLU A C 1
ATOM 2596 O O . GLU A 1 345 ? -8.279 -9.463 -1.676 1.00 90.12 345 GLU A O 1
ATOM 2601 N N . ARG A 1 346 ? -6.606 -9.218 -0.186 1.00 88.38 346 ARG A N 1
ATOM 2602 C CA . ARG A 1 346 ? -7.126 -10.155 0.826 1.00 88.38 346 ARG A CA 1
ATOM 2603 C C . ARG A 1 346 ? -8.221 -9.567 1.707 1.00 88.38 346 ARG A C 1
ATOM 2605 O O . ARG A 1 346 ? -9.076 -10.313 2.189 1.00 88.38 346 ARG A O 1
ATOM 2612 N N . VAL A 1 347 ? -8.182 -8.258 1.949 1.00 90.00 347 VAL A N 1
ATO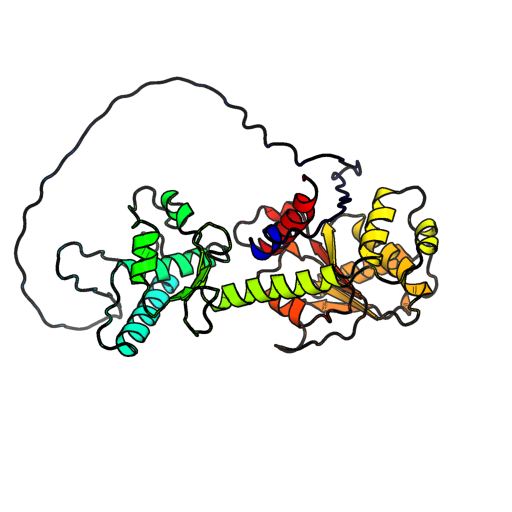M 2613 C CA . VAL A 1 347 ? -9.175 -7.544 2.761 1.00 90.00 347 VAL A CA 1
ATOM 2614 C C . VAL A 1 347 ? -10.402 -7.233 1.897 1.00 90.00 347 VAL A C 1
ATOM 2616 O O . VAL A 1 347 ? -10.246 -6.623 0.844 1.00 90.00 347 VAL A O 1
ATOM 2619 N N . PRO A 1 348 ? -11.639 -7.557 2.303 1.00 88.00 348 PRO A N 1
ATOM 2620 C CA . PRO A 1 348 ? -12.822 -7.169 1.539 1.00 88.00 348 PRO A CA 1
ATOM 2621 C C . PRO A 1 348 ? -12.942 -5.652 1.378 1.00 88.00 348 PRO A C 1
ATOM 2623 O O . PRO A 1 348 ? -12.736 -4.898 2.325 1.00 88.00 348 PRO A O 1
ATOM 2626 N N . ARG A 1 349 ? -13.382 -5.175 0.208 1.00 89.69 349 ARG A N 1
ATOM 2627 C CA . ARG A 1 349 ? -13.646 -3.735 -0.022 1.00 89.69 349 ARG A CA 1
ATOM 2628 C C . ARG A 1 349 ? -14.753 -3.161 0.874 1.00 89.69 349 ARG A C 1
ATOM 2630 O O . ARG A 1 349 ? -14.837 -1.948 1.057 1.00 89.69 349 ARG A O 1
ATOM 2637 N N . ARG A 1 350 ? -15.624 -4.029 1.405 1.00 87.56 350 ARG A N 1
ATOM 2638 C CA . ARG A 1 350 ? -16.668 -3.665 2.378 1.00 87.56 350 ARG A CA 1
ATOM 2639 C C . ARG A 1 350 ? -16.124 -3.457 3.794 1.00 87.56 350 ARG A C 1
ATOM 2641 O O . ARG A 1 350 ? -16.754 -2.728 4.555 1.00 87.56 350 ARG A O 1
ATOM 2648 N N . ALA A 1 351 ? -14.989 -4.075 4.124 1.00 90.75 351 ALA A N 1
ATOM 2649 C CA . ALA A 1 351 ? -14.376 -3.972 5.440 1.00 90.75 351 ALA A CA 1
ATOM 2650 C C . ALA A 1 351 ? -13.778 -2.576 5.653 1.00 90.75 351 ALA A C 1
ATOM 2652 O O . ALA A 1 351 ? -13.324 -1.926 4.705 1.00 90.75 351 ALA A O 1
ATOM 2653 N N . ARG A 1 352 ? -13.752 -2.123 6.908 1.00 92.69 352 ARG A N 1
ATOM 2654 C CA . ARG A 1 352 ? -13.009 -0.926 7.309 1.00 92.69 352 ARG A CA 1
ATOM 2655 C C . ARG A 1 352 ? -11.560 -1.297 7.506 1.00 92.69 352 ARG A C 1
ATOM 2657 O O . ARG A 1 352 ? -11.249 -2.113 8.363 1.00 92.69 352 ARG A O 1
ATOM 2664 N N . LEU A 1 353 ? -10.689 -0.690 6.716 1.00 94.69 353 LEU A N 1
ATOM 2665 C CA . LEU A 1 353 ? -9.256 -0.878 6.811 1.00 94.69 353 LEU A CA 1
ATOM 2666 C C . LEU A 1 353 ? -8.616 0.344 7.469 1.00 94.69 353 LEU A C 1
ATOM 2668 O O . LEU A 1 353 ? -8.644 1.440 6.903 1.00 94.69 353 LEU A O 1
ATOM 2672 N N . VAL A 1 354 ? -8.020 0.136 8.642 1.00 94.94 354 VAL A N 1
ATOM 2673 C CA . VAL A 1 354 ? -7.229 1.145 9.354 1.00 94.94 354 VAL A CA 1
ATOM 2674 C C . VAL A 1 354 ? -5.759 0.747 9.280 1.00 94.94 354 VAL A C 1
ATOM 2676 O O . VAL A 1 354 ? -5.336 -0.215 9.921 1.00 94.94 354 VAL A O 1
ATOM 2679 N N . LEU A 1 355 ? -4.976 1.470 8.481 1.00 94.00 355 LEU A N 1
ATOM 2680 C CA . LEU A 1 355 ? -3.530 1.279 8.397 1.00 94.00 355 LEU A CA 1
ATOM 2681 C C . LEU A 1 355 ? -2.851 2.153 9.451 1.00 94.00 355 LEU A C 1
ATOM 2683 O O . LEU A 1 355 ? -2.945 3.377 9.399 1.00 94.00 355 LEU A O 1
ATOM 2687 N N . VAL A 1 356 ? -2.161 1.520 10.389 1.00 92.62 356 VAL A N 1
ATOM 2688 C CA . VAL A 1 356 ? -1.477 2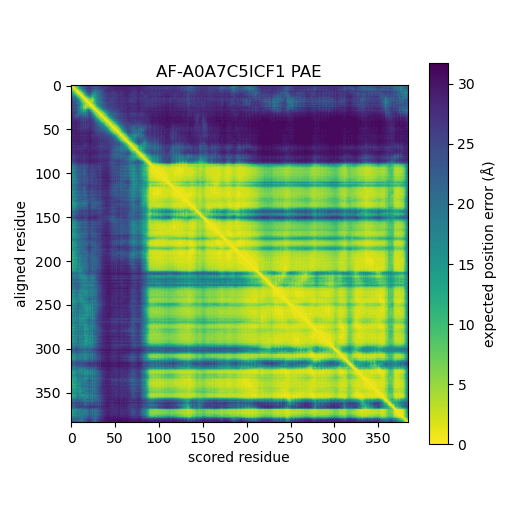.159 11.510 1.00 92.62 356 VAL A CA 1
ATOM 2689 C C . VAL A 1 356 ? 0.027 2.104 11.252 1.00 92.62 356 VAL A C 1
ATOM 2691 O O . VAL A 1 356 ? 0.606 1.020 11.203 1.00 92.62 356 VAL A O 1
ATOM 2694 N N . GLY A 1 357 ? 0.677 3.252 11.074 1.00 87.00 357 GLY A N 1
ATOM 2695 C CA . GLY A 1 357 ? 2.097 3.316 10.719 1.00 87.00 357 GLY A CA 1
ATOM 2696 C C . GLY A 1 357 ? 2.819 4.499 11.351 1.00 87.00 357 GLY A C 1
ATOM 2697 O O . GLY A 1 357 ? 2.221 5.543 11.591 1.00 87.00 357 GLY A O 1
ATOM 2698 N N . ASP A 1 358 ? 4.112 4.341 11.627 1.00 77.88 358 ASP A N 1
ATOM 2699 C CA . ASP A 1 358 ? 4.917 5.422 12.199 1.00 77.88 358 ASP A CA 1
ATOM 2700 C C . ASP A 1 358 ? 5.348 6.420 11.118 1.00 77.88 358 ASP A C 1
ATOM 2702 O O . ASP A 1 358 ? 6.033 6.061 10.156 1.00 77.88 358 ASP A O 1
ATOM 2706 N N . ARG A 1 359 ? 4.973 7.690 11.312 1.00 62.03 359 ARG A N 1
ATOM 2707 C CA . ARG A 1 359 ? 5.386 8.818 10.472 1.00 62.03 359 ARG A CA 1
ATOM 2708 C C . ARG A 1 359 ? 6.896 9.089 10.550 1.00 62.03 359 ARG A C 1
ATOM 2710 O O . ARG A 1 359 ? 7.464 9.610 9.598 1.00 62.03 359 ARG A O 1
ATOM 2717 N N . ASN A 1 360 ? 7.565 8.733 11.642 1.00 55.03 360 ASN A N 1
ATOM 2718 C CA . ASN A 1 360 ? 9.000 8.961 11.835 1.00 55.03 360 ASN A CA 1
ATOM 2719 C C . ASN A 1 360 ? 9.865 7.831 11.256 1.00 55.03 360 ASN A C 1
ATOM 2721 O O . ASN A 1 360 ? 11.006 8.069 10.869 1.00 55.03 360 ASN A O 1
ATOM 2725 N N . HIS A 1 361 ? 9.317 6.620 11.097 1.00 53.41 361 HIS A N 1
ATOM 2726 C CA . HIS A 1 361 ? 9.984 5.522 10.378 1.00 53.41 361 HIS A CA 1
ATOM 2727 C C . HIS A 1 361 ? 10.030 5.739 8.852 1.00 53.41 361 HIS A C 1
ATOM 2729 O O . HIS A 1 361 ? 10.654 4.965 8.127 1.00 53.41 361 HIS A O 1
ATOM 2735 N N . LEU A 1 362 ? 9.436 6.831 8.357 1.00 48.53 362 LEU A N 1
ATOM 2736 C CA . LEU A 1 362 ? 9.442 7.240 6.951 1.00 48.53 362 LEU A CA 1
ATOM 2737 C C . LEU A 1 362 ? 10.817 7.708 6.432 1.00 48.53 362 LEU A C 1
ATOM 2739 O O . LEU A 1 362 ? 10.908 8.133 5.283 1.00 48.53 362 LEU A O 1
ATOM 2743 N N . ALA A 1 363 ? 11.872 7.651 7.250 1.00 38.75 363 ALA A N 1
ATOM 2744 C CA . ALA A 1 363 ? 13.237 8.031 6.885 1.00 38.75 363 ALA A CA 1
ATOM 2745 C C . ALA A 1 363 ? 14.085 6.881 6.295 1.00 38.75 363 ALA A C 1
ATOM 2747 O O . ALA A 1 363 ? 15.208 7.130 5.866 1.00 38.75 363 ALA A O 1
ATOM 2748 N N . SER A 1 364 ? 13.589 5.633 6.255 1.00 40.09 364 SER A N 1
ATOM 2749 C CA . SER A 1 364 ? 14.359 4.501 5.711 1.00 40.09 364 SER A CA 1
ATOM 2750 C C . SER A 1 364 ? 14.272 4.434 4.175 1.00 40.09 364 SER A C 1
ATOM 2752 O O . SER A 1 364 ? 13.172 4.270 3.644 1.00 40.09 364 SER A O 1
ATOM 2754 N N . PRO A 1 365 ? 1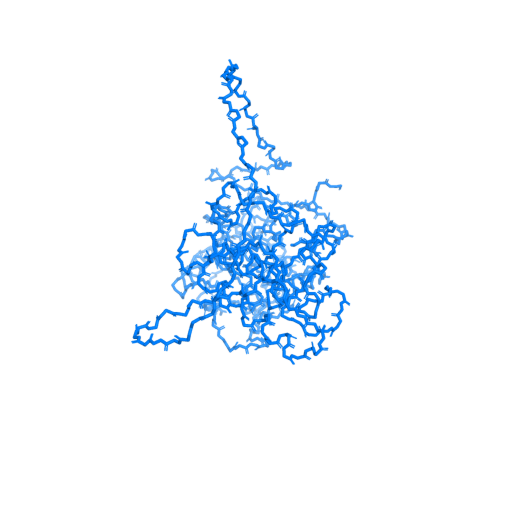5.398 4.517 3.438 1.00 41.72 365 PRO A N 1
ATOM 2755 C CA . PRO A 1 365 ? 15.406 4.513 1.972 1.00 41.72 365 PRO A CA 1
ATOM 2756 C C . PRO A 1 365 ? 15.010 3.165 1.341 1.00 41.72 365 PRO A C 1
ATOM 2758 O O . PRO A 1 365 ? 14.673 3.133 0.165 1.00 41.72 365 PRO A O 1
ATOM 2761 N N . VAL A 1 366 ? 15.000 2.067 2.110 1.00 42.50 366 VAL A N 1
ATOM 2762 C CA . VAL A 1 366 ? 14.743 0.700 1.606 1.00 42.50 366 VAL A CA 1
ATOM 2763 C C . VAL A 1 366 ? 13.372 0.152 2.049 1.00 42.50 366 VAL A C 1
ATOM 2765 O O . VAL A 1 366 ? 12.890 -0.835 1.498 1.00 42.50 366 VAL A O 1
ATOM 2768 N N . CYS A 1 367 ? 12.684 0.812 2.989 1.00 41.03 367 CYS A N 1
ATOM 2769 C CA . CYS A 1 367 ? 11.401 0.345 3.522 1.00 41.03 367 CYS A CA 1
ATOM 2770 C C . CYS A 1 367 ? 10.230 1.238 3.075 1.00 41.03 367 CYS A C 1
ATOM 2772 O O . CYS A 1 367 ? 10.128 2.393 3.476 1.00 41.03 367 CYS A O 1
ATOM 2774 N N . GLY A 1 368 ? 9.317 0.670 2.280 1.00 52.75 368 GLY A N 1
ATOM 2775 C CA . GLY A 1 368 ? 7.893 1.027 2.269 1.00 52.75 368 GLY A CA 1
ATOM 2776 C C . GLY A 1 368 ? 7.521 2.497 2.043 1.00 52.75 368 GLY A C 1
ATOM 2777 O O . GLY A 1 368 ? 6.798 3.080 2.849 1.00 52.75 368 GLY A O 1
ATOM 2778 N N . THR A 1 369 ? 7.892 3.088 0.900 1.00 64.88 369 THR A N 1
ATOM 2779 C CA . THR A 1 369 ? 7.405 4.426 0.486 1.00 64.88 369 THR A CA 1
ATOM 2780 C C . THR A 1 369 ? 5.883 4.503 0.330 1.00 64.88 369 THR A C 1
ATOM 2782 O O . THR A 1 369 ? 5.324 5.588 0.237 1.00 64.88 369 THR A O 1
ATOM 2785 N N . VAL A 1 370 ? 5.191 3.363 0.334 1.00 78.38 370 VAL A N 1
ATOM 2786 C CA . VAL A 1 370 ? 3.762 3.258 0.042 1.00 78.38 370 VAL A CA 1
ATOM 2787 C C . VAL A 1 370 ? 2.899 3.910 1.111 1.00 78.38 370 VAL A C 1
ATOM 2789 O O . VAL A 1 370 ? 2.002 4.673 0.768 1.00 78.38 370 VAL A O 1
ATOM 2792 N N . PHE A 1 371 ? 3.164 3.655 2.397 1.00 82.12 371 PHE A N 1
ATOM 2793 C CA . PHE A 1 371 ? 2.393 4.285 3.474 1.00 82.12 371 PHE A CA 1
ATOM 2794 C C . PHE A 1 371 ? 2.573 5.808 3.460 1.00 82.12 371 PHE A C 1
ATOM 2796 O O . PHE A 1 371 ? 1.591 6.537 3.571 1.00 82.12 371 PHE A O 1
ATOM 2803 N N . ARG A 1 372 ? 3.808 6.286 3.241 1.00 77.75 372 ARG A N 1
ATOM 2804 C CA . ARG A 1 372 ? 4.108 7.716 3.075 1.00 77.75 372 ARG A CA 1
ATOM 2805 C C . ARG A 1 372 ? 3.396 8.308 1.873 1.00 77.75 372 ARG A C 1
ATOM 2807 O O . ARG A 1 372 ? 2.726 9.317 2.013 1.00 77.75 372 ARG A O 1
ATOM 2814 N N . ASP A 1 373 ? 3.511 7.686 0.709 1.00 79.44 373 ASP A N 1
ATOM 2815 C CA . ASP A 1 373 ? 2.926 8.217 -0.515 1.00 79.44 373 ASP A CA 1
ATOM 2816 C C . ASP A 1 373 ? 1.388 8.243 -0.432 1.00 79.44 373 ASP A C 1
ATOM 2818 O O . ASP A 1 373 ? 0.763 9.190 -0.913 1.00 79.44 373 ASP A O 1
ATOM 2822 N N . LEU A 1 374 ? 0.773 7.247 0.223 1.00 82.62 374 LEU A N 1
ATOM 2823 C CA . LEU A 1 374 ? -0.653 7.254 0.566 1.00 82.62 374 LEU A CA 1
ATOM 2824 C C . LEU A 1 374 ? -0.980 8.405 1.527 1.00 82.62 374 LEU A C 1
ATOM 2826 O O . LEU A 1 374 ? -1.949 9.130 1.301 1.00 82.62 374 LEU A O 1
ATOM 2830 N N . PHE A 1 375 ? -0.168 8.600 2.568 1.00 80.62 375 PHE A N 1
ATOM 2831 C CA . PHE A 1 375 ? -0.334 9.682 3.536 1.00 80.62 375 PHE A CA 1
ATOM 2832 C C . PHE A 1 375 ? -0.229 11.061 2.879 1.00 80.62 375 PHE A C 1
ATOM 2834 O O . PHE A 1 375 ? -1.106 11.897 3.081 1.00 80.62 375 PHE A O 1
ATOM 2841 N N . ASP A 1 376 ? 0.781 11.285 2.044 1.00 78.19 376 ASP A N 1
ATOM 2842 C CA . ASP A 1 376 ? 1.000 12.533 1.315 1.00 78.19 376 ASP A CA 1
ATOM 2843 C C . ASP A 1 376 ? -0.118 12.800 0.311 1.00 78.19 376 ASP A C 1
ATOM 2845 O O . ASP A 1 376 ? -0.548 13.937 0.145 1.00 78.19 376 ASP A O 1
ATOM 2849 N N . ALA A 1 377 ? -0.602 11.770 -0.382 1.00 75.25 377 ALA A N 1
ATOM 2850 C CA . ALA A 1 377 ? -1.650 11.945 -1.377 1.00 75.25 377 ALA A CA 1
ATOM 2851 C C . ALA A 1 377 ? -3.021 12.237 -0.744 1.00 75.25 377 ALA A C 1
ATOM 2853 O O . ALA A 1 377 ? -3.795 13.032 -1.283 1.00 75.25 377 ALA A O 1
ATOM 2854 N N . LEU A 1 378 ? -3.297 11.650 0.423 1.00 71.62 378 LEU A N 1
ATOM 2855 C CA . LEU A 1 378 ? -4.460 12.002 1.230 1.00 71.62 378 LEU A CA 1
ATOM 2856 C C . LEU A 1 378 ? -4.296 13.419 1.813 1.00 71.62 378 LEU A C 1
ATOM 2858 O O . LEU A 1 378 ? -5.186 14.254 1.638 1.00 71.62 378 LEU A O 1
ATOM 2862 N N . SER A 1 379 ? -3.143 13.737 2.407 1.00 66.75 379 SER A N 1
ATOM 2863 C CA . SER A 1 379 ? -2.866 15.039 3.039 1.00 66.75 379 SER A CA 1
ATOM 2864 C C . SER A 1 379 ? -2.838 16.208 2.045 1.00 66.75 379 SER A C 1
ATOM 2866 O O . SER A 1 379 ? -3.371 17.280 2.319 1.00 66.75 379 SER A O 1
ATOM 2868 N N . GLY A 1 380 ? -2.257 16.003 0.861 1.00 49.91 380 GLY A N 1
ATOM 2869 C CA . GLY A 1 380 ? -2.115 17.008 -0.197 1.00 49.91 380 GLY A CA 1
ATOM 2870 C C . GLY A 1 380 ? -3.404 17.324 -0.959 1.00 49.91 380 GLY A C 1
ATOM 2871 O O . GLY A 1 380 ? -3.435 18.280 -1.728 1.00 49.91 380 GLY A O 1
ATOM 2872 N N . SER A 1 381 ? -4.485 16.576 -0.726 1.00 41.59 381 SER A N 1
ATOM 2873 C CA . SER A 1 381 ? -5.810 16.878 -1.287 1.00 41.59 381 SER A CA 1
ATOM 2874 C C . SER A 1 381 ? -6.544 18.011 -0.543 1.00 41.59 381 SER A C 1
ATOM 2876 O O . SER A 1 381 ? -7.713 18.253 -0.820 1.00 41.59 381 SER A O 1
ATOM 2878 N N . GLY A 1 382 ? -5.868 18.696 0.392 1.00 33.28 382 GLY A N 1
ATOM 2879 C CA . GLY A 1 382 ? -6.418 19.771 1.226 1.00 33.28 382 GLY A CA 1
ATOM 2880 C C . GLY A 1 382 ? -5.843 21.166 1.073 1.00 33.28 382 GLY A C 1
ATOM 2881 O O . GLY A 1 382 ? -6.204 22.044 1.848 1.00 33.28 382 GLY A O 1
ATOM 2882 N N . ALA A 1 383 ? -4.957 21.376 0.103 1.00 26.02 383 ALA A N 1
ATOM 2883 C CA . ALA A 1 383 ? -4.342 22.675 -0.162 1.00 26.02 383 ALA A CA 1
ATOM 2884 C C . ALA A 1 383 ? -4.799 23.281 -1.502 1.00 26.02 383 ALA A C 1
ATOM 2886 O O . ALA A 1 383 ? -4.006 23.933 -2.180 1.00 26.02 383 ALA A O 1
ATOM 2887 N N . ALA A 1 384 ? -6.047 23.033 -1.912 1.00 23.48 384 ALA A N 1
ATOM 2888 C CA . ALA A 1 384 ? -6.625 23.595 -3.132 1.00 23.48 384 ALA A CA 1
ATOM 2889 C C . ALA A 1 384 ? -7.969 24.268 -2.861 1.00 23.48 384 ALA A C 1
ATOM 2891 O O . ALA A 1 384 ? -8.843 23.593 -2.271 1.00 23.48 384 ALA A O 1
#

Secondary structure (DSSP, 8-state):
-HHHHS----------EE-TTS-EE-SSPPP----------------------------------S---------TTS------SSGGGS--HHHHHHHHHHHHHHHHHSTT----HHHHHHHHHHHHHHHTT-SSEEGGGGGG-TTTT-TT--PPPHHHHHHHTGGGEEETT-----SEEEE-TTSS-EEEEHHHHHHHHHHHHHHHHHHHT-PPP--GGGHHHHSTT-HHHHHHHHHHHH-SEEEEE-STTHHHHHHHHHHHHTTT-TT--EEEEESSHHHHHHHHHHHHHHHTTT-S-GGGS-EEEEETT-S-SSS-----SEEEETTGGG--HHHHHHHHHHS-TTSEEEEEE-SSGGG-TTS-HHHHHHHHHHHGGG--

pLDDT: mean 70.65, std 26.07, range [19.77, 97.25]

Sequence (384 aa):
MRHIRGTRVRFEPMYLTMTPRGRPLWGPAPDAYVTSSDEGPGGAGPYLAARYSAPGISWGAPRPTGCMICLELWLTGGAVIHMEPSTQNGLDSMDVALASRLCAMASEANPGWVSGADTFLAVALASRAMHRGFVCLDLLALGSGALLDQDEVRLPDPETLVKALGPLCRRSDEGRNTPLVLDLSSGRPKLYLDRYWRYECTVFEEAKARIASGAADFAAEALARLLPGNEPLHNAAMTCASRRFSLLSTGDWTARVLAGTILALLPRHPDLRIRILASTGRGAAQMRKDLIEALAPVWSDREAMPVATGTFHDGPSGGQFFEDDVVVVGDASALDIRAMARLLERVPRRARLVLVGDRNHLASPVCGTVFRDLFDALSGSGAA

Nearest PDB structures (foldseek):
  5jc3-assembly2_B  TM=3.400E-01  e=3.814E-02  Gallus gallus
  5jc3-assembly1_A  TM=3.400E-01  e=4.815E-02  Gallus gallus
  5jcf-assembly1_A  TM=3.016E-01  e=3.202E-02  Gallus gallus
  5jcf-assembly2_B  TM=3.016E-01  e=5.411E-02  Gallus gallus
  5jch-assembly1_A  TM=1.893E-01  e=1.952E-01  Gallus gallus